Protein AF-0000000084889107 (afdb_homodimer)

Solvent-accessible surface area (backbone atoms only — not comparable to full-atom values): 25155 Å² total; per-residue (Å²): 116,66,63,61,5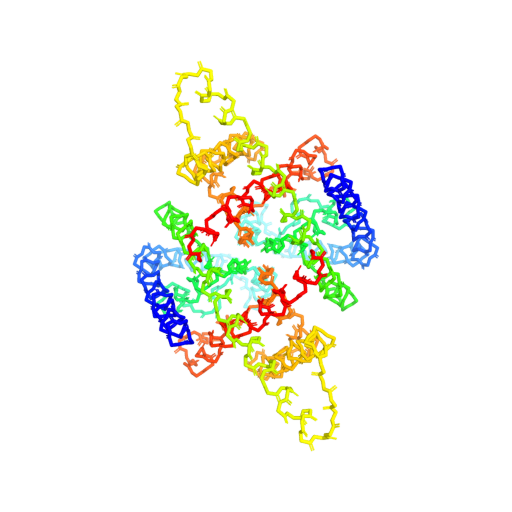2,52,52,51,41,52,50,37,50,53,53,50,51,52,50,35,53,52,40,7,53,51,46,19,68,62,43,30,62,55,50,55,53,50,49,52,50,50,53,48,50,50,52,50,48,41,63,69,61,65,53,51,71,66,56,42,45,50,46,34,50,69,27,46,72,44,67,52,63,56,17,41,71,58,40,37,59,64,35,15,31,52,48,31,51,27,50,36,59,16,31,4,35,42,64,76,68,69,83,45,69,67,38,43,54,48,49,51,56,49,36,68,56,35,29,61,52,43,50,51,36,31,46,46,50,11,50,52,51,50,51,50,49,51,51,52,49,50,51,52,31,51,73,70,64,49,84,64,86,74,49,65,66,74,54,46,50,58,50,37,52,50,52,48,50,50,52,38,50,56,49,10,55,51,43,17,68,77,70,68,44,52,60,67,58,20,40,50,39,40,51,34,46,51,62,17,18,17,40,38,88,66,61,86,57,40,54,83,26,24,60,77,73,33,62,68,59,47,52,49,52,55,50,48,51,56,51,43,35,28,52,45,44,27,36,49,52,54,51,49,61,67,73,98,117,68,62,59,50,52,52,50,42,51,50,39,49,53,52,50,52,51,50,36,52,52,39,7,53,52,46,19,66,61,41,30,62,55,48,55,54,50,50,52,51,50,51,47,50,50,52,50,49,42,62,70,62,64,53,49,70,66,57,44,45,50,48,34,50,70,26,48,74,45,68,52,63,55,17,41,72,58,39,36,59,65,37,15,31,54,48,32,51,27,50,36,58,16,31,4,36,42,65,74,67,69,85,45,71,66,38,42,52,49,47,51,55,48,36,69,55,36,28,61,52,42,52,51,37,32,47,46,50,11,50,52,50,52,52,48,48,52,50,51,50,50,52,51,31,52,70,72,64,48,83,66,85,72,49,63,66,74,54,44,52,60,49,36,52,49,52,48,51,49,52,39,51,55,49,12,56,51,44,17,67,77,71,68,44,54,58,68,57,20,39,50,39,39,53,34,47,52,63,17,18,17,40,36,88,67,62,86,57,40,56,83,26,23,60,78,73,34,62,66,60,47,52,49,53,55,49,48,50,57,52,43,36,27,51,44,43,26,36,50,52,54,52,49,60,68,74,97

Foldseek 3Di:
DVVVLVVVLVVLVVVLVVLLLVQLVVQLVPCQVVLVVVVVVVVVVVVVCCVPVVPPPVVVVVVCVVVVLDALCQLPRCSDSLNSSVVSLLLLLLQPLVNDDRPDPVSVVVSVVSNVPRNVSLLVSLLSLLVVVLVVVQVVVVVVCVVVVNPPPPVRLVVSLVVLVVLLVVLLQVQLVVCCVVVVDDSVVSSVQSVCLLVSNNNNSDDPSSHNNSSPPPVPSSVCVSVSSSVSNSSVSSNVVSVVVVVD/DVVVLVVVLVVLVVVLVVLLLVQLVVQLVPCQVVQVVVVVVVVVVVVVCCVPVVQPPVVVVVVCVVVVLDALCQLPRCSDSLNSSVVSLLLLLLQPLVNDDGPDPVSVVVSVVSNVPRNVSLLVSLLSLLVVVLVVVQVVVVVVCVVVVNPPPPVRLVVSLVVLVVLLVVLLQVQLVVCCVVVVDDSVVSSVQSVCLLVSNNNNSDDPSSHNNSSPPPVPSSVCVSVSSSVSNSSVSSSVVSVVVVVD

Secondary structure (DSSP, 8-state):
-HHHHHHHHHHHHHHHHHHHHHHHHHHHHHHHHHHHHHHHHHHHHHHHHHHHTT--HHHHHHHHHHHHTS-GGGGS-TTSHHHHHHHHHHHHTT----SS---SHHHHHHHHHHHHHHHHHHHHHHHHHHHHHHHHHHHHHHHHHHHHT---SSHHHHHHHHHHHHHHHHHHHHHHHHHHHHH---HHHHHHHHHHHHTT---SSS-TT-STTHHHH-HHHHHHHHHHHHHHHHHHHHHHHHHHHHH-/-HHHHHHHHHHHHHHHHHHHHHHHHHHHHHHHHHHHHHHHHHHHHHHHHHHHTT--HHHHHHHHHHHHTS-GGGGS-TTSHHHHHHHHHHHHTT----SS---SHHHHHHHHHHHHHHHHHHHHHHHHHHHHHHHHHHHHHHHHHHHHT---SSHHHHHHHHHHHHHHHHHHHHHHHHHHHHH---HHHHHHHHHHHHTT---SSS-TT-STTHHHH-HHHHHHHHHHHHHHHHHHHHHHHHHHHHH-

Nearest PDB structures (foldseek):
  6rv3-assembly2_C  TM=7.295E-01  e=8.434E-17  Homo sapiens
  6rv2-assembly1_B  TM=7.240E-01  e=1.009E-16  Homo sapiens
  9g9v-assembly1_B  TM=7.279E-01  e=1.509E-16  Homo sapiens
  9g9w-assembly1_B  TM=7.284E-01  e=1.973E-16  Homo sapiens
  6v36-assembly1_B  TM=6.199E-01  e=1.817E-08  Mus musculus

Radius of gyration: 24.14 Å; Cα contacts (8 Å, |Δi|>4): 580; chains: 2; bounding box: 54×75×58 Å

Structure (mmCIF, N/CA/C/O backbone):
data_AF-0000000084889107-model_v1
#
loop_
_entity.id
_entity.type
_entity.pdbx_description
1 polymer 'Potassium channel domain-containing protein'
#
loop_
_atom_site.group_PDB
_atom_site.id
_atom_site.type_symbol
_atom_site.label_atom_id
_atom_site.label_alt_id
_atom_site.label_comp_id
_atom_site.label_asym_id
_atom_site.label_entity_id
_atom_site.label_seq_id
_atom_site.pdbx_PDB_ins_code
_atom_site.Cartn_x
_atom_site.Cartn_y
_atom_site.Cartn_z
_atom_site.occupancy
_atom_site.B_iso_or_equiv
_atom_site.auth_seq_id
_atom_site.auth_comp_id
_atom_site.auth_asym_id
_atom_site.auth_atom_id
_atom_site.pdbx_PDB_model_num
ATOM 1 N N . MET A 1 1 ? 1.365 36.469 -4.133 1 46.19 1 MET A N 1
ATOM 2 C CA . MET A 1 1 ? 1.432 35.219 -3.354 1 46.19 1 MET A CA 1
ATOM 3 C C . MET A 1 1 ? 0.911 34.031 -4.16 1 46.19 1 MET A C 1
ATOM 5 O O . MET A 1 1 ? 1.515 32.969 -4.156 1 46.19 1 MET A O 1
ATOM 9 N N . ARG A 1 2 ? -0.122 34.375 -4.996 1 57.16 2 ARG A N 1
ATOM 10 C CA . ARG A 1 2 ? -0.732 33.344 -5.848 1 57.16 2 ARG A CA 1
ATOM 11 C C . ARG A 1 2 ? 0.189 32.969 -7.004 1 57.16 2 ARG A C 1
ATOM 13 O O . ARG A 1 2 ? 0.335 31.797 -7.336 1 57.16 2 ARG A O 1
ATOM 20 N N . HIS A 1 3 ? 0.799 33.781 -7.504 1 57.81 3 HIS A N 1
ATOM 21 C CA . HIS A 1 3 ? 1.661 33.562 -8.664 1 57.81 3 HIS A CA 1
ATOM 22 C C . HIS A 1 3 ? 2.85 32.688 -8.305 1 57.81 3 HIS A C 1
ATOM 24 O O . HIS A 1 3 ? 3.242 31.812 -9.094 1 57.81 3 HIS A O 1
ATOM 30 N N . THR A 1 4 ? 3.234 32.938 -7.238 1 70.75 4 THR A N 1
ATOM 31 C CA . THR A 1 4 ? 4.402 32.188 -6.809 1 70.75 4 THR A CA 1
ATOM 32 C C . THR A 1 4 ? 4.035 30.719 -6.551 1 70.75 4 THR A C 1
ATOM 34 O O . THR A 1 4 ? 4.801 29.812 -6.891 1 70.75 4 THR A O 1
ATOM 37 N N . ALA A 1 5 ? 2.857 30.547 -6.211 1 77.44 5 ALA A N 1
ATOM 38 C CA . ALA A 1 5 ? 2.408 29.188 -5.945 1 77.44 5 ALA A CA 1
ATOM 39 C C . ALA A 1 5 ? 2.17 28.422 -7.246 1 77.44 5 ALA A C 1
ATOM 41 O O . ALA A 1 5 ? 2.49 27.234 -7.344 1 77.44 5 ALA A O 1
ATOM 42 N N . ASN A 1 6 ? 1.743 29.062 -8.258 1 82.81 6 ASN A N 1
ATOM 43 C CA . ASN A 1 6 ? 1.501 28.453 -9.562 1 82.81 6 ASN A CA 1
ATOM 44 C C . ASN A 1 6 ? 2.807 28.062 -10.25 1 82.81 6 ASN A C 1
ATOM 46 O O . ASN A 1 6 ? 2.895 27.016 -10.883 1 82.81 6 ASN A O 1
ATOM 50 N N . SER A 1 7 ? 3.672 28.969 -10.125 1 86.94 7 SER A N 1
ATOM 51 C CA . SER A 1 7 ? 4.965 28.688 -10.742 1 86.94 7 SER A CA 1
ATOM 52 C C . SER A 1 7 ? 5.648 27.484 -10.094 1 86.94 7 SER A C 1
ATOM 54 O O . SER A 1 7 ? 6.285 26.688 -10.773 1 86.94 7 SER A O 1
ATOM 56 N N . ARG A 1 8 ? 5.469 27.391 -8.875 1 86.69 8 ARG A N 1
ATOM 57 C CA . ARG A 1 8 ? 6.047 26.266 -8.148 1 86.69 8 ARG A CA 1
ATOM 58 C C . ARG A 1 8 ? 5.395 24.953 -8.57 1 86.69 8 ARG A C 1
ATOM 60 O O . ARG A 1 8 ? 6.086 23.953 -8.773 1 86.69 8 ARG A O 1
ATOM 67 N N . THR A 1 9 ? 4.113 24.969 -8.727 1 89.31 9 THR A N 1
ATOM 68 C CA . THR A 1 9 ? 3.383 23.781 -9.125 1 89.31 9 THR A CA 1
ATOM 69 C C . THR A 1 9 ? 3.766 23.359 -10.539 1 89.31 9 THR A C 1
ATOM 71 O O . THR A 1 9 ? 3.953 22.172 -10.82 1 89.31 9 THR A O 1
ATOM 74 N N . ILE A 1 10 ? 3.947 24.312 -11.391 1 91.81 10 ILE A N 1
ATOM 75 C CA . ILE A 1 10 ? 4.32 24.047 -12.773 1 91.81 10 ILE A CA 1
ATOM 76 C C . ILE A 1 10 ? 5.73 23.453 -12.82 1 91.81 10 ILE A C 1
ATOM 78 O O . ILE A 1 10 ? 5.996 22.516 -13.57 1 91.81 10 ILE A O 1
ATOM 82 N N . THR A 1 11 ? 6.586 24 -12.039 1 93.44 11 THR A N 1
ATOM 83 C CA . THR A 1 11 ? 7.953 23.5 -11.977 1 93.44 11 THR A CA 1
ATOM 84 C C . THR A 1 11 ? 7.977 22.062 -11.461 1 93.44 11 THR A C 1
ATOM 86 O O . THR A 1 11 ? 8.695 21.219 -12 1 93.44 11 THR A O 1
ATOM 89 N N . LEU A 1 12 ? 7.164 21.781 -10.516 1 91.94 12 LEU A N 1
ATOM 90 C CA . LEU A 1 12 ? 7.102 20.438 -9.953 1 91.94 12 LEU A CA 1
ATOM 91 C C . LEU A 1 12 ? 6.559 19.453 -10.977 1 91.94 12 LEU A C 1
ATOM 93 O O . LEU A 1 12 ? 7.027 18.312 -11.047 1 91.94 12 LEU A O 1
ATOM 97 N N . ILE A 1 13 ? 5.613 19.906 -11.742 1 92.94 13 ILE A N 1
ATOM 98 C CA . ILE A 1 13 ? 5.023 19.047 -12.766 1 92.94 13 ILE A CA 1
ATOM 99 C C . ILE A 1 13 ? 6.066 18.734 -13.836 1 92.94 13 ILE A C 1
ATOM 101 O O . ILE A 1 13 ? 6.207 17.594 -14.258 1 92.94 13 ILE A O 1
ATOM 105 N N . VAL A 1 14 ? 6.828 19.75 -14.234 1 94.44 14 VAL A N 1
ATOM 106 C CA . VAL A 1 14 ? 7.852 19.594 -15.266 1 94.44 14 VAL A CA 1
ATOM 107 C C . VAL A 1 14 ? 8.953 18.672 -14.75 1 94.44 14 VAL A C 1
ATOM 109 O O . VAL A 1 14 ? 9.414 17.781 -15.469 1 94.44 14 VAL A O 1
ATOM 112 N N . VAL A 1 15 ? 9.375 18.875 -13.547 1 95 15 VAL A N 1
ATOM 113 C CA . VAL A 1 15 ? 10.406 18.031 -12.945 1 95 15 VAL A CA 1
ATOM 114 C C . VAL A 1 15 ? 9.898 16.609 -12.812 1 95 15 VAL A C 1
ATOM 116 O O . VAL A 1 15 ? 10.641 15.648 -13.062 1 95 15 VAL A O 1
ATOM 119 N N . GLY A 1 16 ? 8.648 16.453 -12.406 1 94.81 16 GLY A N 1
ATOM 120 C CA . GLY A 1 16 ? 8.062 15.125 -12.281 1 94.81 16 GLY A CA 1
ATOM 121 C C . GLY A 1 16 ? 7.984 14.383 -13.602 1 94.81 16 GLY A C 1
ATOM 122 O O . GLY A 1 16 ? 8.32 13.203 -13.672 1 94.81 16 GLY A O 1
ATOM 123 N N . LEU A 1 17 ? 7.582 15.07 -14.641 1 94.44 17 LEU A N 1
ATOM 124 C CA . LEU A 1 17 ? 7.465 14.461 -15.961 1 94.44 17 LEU A CA 1
ATOM 125 C C . LEU A 1 17 ? 8.844 14.094 -16.516 1 94.44 17 LEU A C 1
ATOM 127 O O . LEU A 1 17 ? 9.008 13.031 -17.109 1 94.44 17 LEU A O 1
ATOM 131 N N . THR A 1 18 ? 9.82 14.977 -16.328 1 96.31 18 THR A N 1
ATOM 132 C CA . THR A 1 18 ? 11.188 14.695 -16.766 1 96.31 18 THR A CA 1
ATOM 133 C C . THR A 1 18 ? 11.742 13.477 -16.016 1 96.31 18 THR A C 1
ATOM 135 O O . THR A 1 18 ? 12.422 12.641 -16.625 1 96.31 18 THR A O 1
ATOM 138 N N . TYR A 1 19 ? 11.43 13.445 -14.758 1 97.44 19 TYR A N 1
ATOM 139 C CA . TYR A 1 19 ? 11.875 12.32 -13.945 1 97.44 19 TYR A CA 1
ATOM 140 C C . TYR A 1 19 ? 11.289 11.008 -14.461 1 97.44 19 TYR A C 1
ATOM 142 O O . TYR A 1 19 ? 11.961 9.977 -14.453 1 97.44 19 TYR A O 1
ATOM 150 N N . LEU A 1 20 ? 10.062 11.023 -14.898 1 96.94 20 LEU A N 1
ATOM 151 C CA . LEU A 1 20 ? 9.406 9.836 -15.445 1 96.94 20 LEU A CA 1
ATOM 152 C C . LEU A 1 20 ? 10.094 9.375 -16.719 1 96.94 20 LEU A C 1
ATOM 154 O O . LEU A 1 20 ? 10.312 8.18 -16.922 1 96.94 20 LEU A O 1
ATOM 158 N N . PHE A 1 21 ? 10.453 10.328 -17.562 1 96.69 21 PHE A N 1
ATOM 159 C CA . PHE A 1 21 ? 11.086 9.977 -18.828 1 96.69 21 PHE A CA 1
ATOM 160 C C . PHE A 1 21 ? 12.5 9.469 -18.594 1 96.69 21 PHE A C 1
ATOM 162 O O . PHE A 1 21 ? 12.969 8.57 -19.297 1 96.69 21 PHE A O 1
ATOM 169 N N . ILE A 1 22 ? 13.18 10.023 -17.625 1 97.19 22 ILE A N 1
ATOM 170 C CA . ILE A 1 22 ? 14.508 9.531 -17.266 1 97.19 22 ILE A CA 1
ATOM 171 C C . ILE A 1 22 ? 14.406 8.086 -16.781 1 97.19 22 ILE A C 1
ATOM 173 O O . ILE A 1 22 ? 15.227 7.238 -17.156 1 97.19 22 ILE A O 1
ATOM 177 N N . GLY A 1 23 ? 13.398 7.816 -15.992 1 97.19 23 GLY A N 1
ATOM 178 C CA . GLY A 1 23 ? 13.188 6.453 -15.531 1 97.19 23 GLY A CA 1
ATOM 179 C C . GLY A 1 23 ? 12.906 5.477 -16.656 1 97.19 23 GLY A C 1
ATOM 180 O O . GLY A 1 23 ? 13.422 4.355 -16.656 1 97.19 23 GLY A O 1
ATOM 181 N N . ALA A 1 24 ? 12.102 5.898 -17.594 1 96.25 24 ALA A N 1
ATOM 182 C CA . ALA A 1 24 ? 11.781 5.059 -18.734 1 96.25 24 ALA A CA 1
ATOM 183 C C . ALA A 1 24 ? 13.047 4.68 -19.516 1 96.25 24 ALA A C 1
ATOM 185 O O . ALA A 1 24 ? 13.211 3.529 -19.922 1 96.25 24 ALA A O 1
ATOM 186 N N . GLY A 1 25 ? 13.898 5.668 -19.719 1 95.69 25 GLY A N 1
ATOM 187 C CA . GLY A 1 25 ? 15.148 5.418 -20.406 1 95.69 25 GLY A CA 1
ATOM 188 C C . GLY A 1 25 ? 16.078 4.484 -19.656 1 95.69 25 GLY A C 1
ATOM 189 O O . GLY A 1 25 ? 16.672 3.584 -20.25 1 95.69 25 GLY A O 1
ATOM 190 N N . ILE A 1 26 ? 16.172 4.648 -18.406 1 95.94 26 ILE A N 1
ATOM 191 C CA . ILE A 1 26 ? 17.047 3.855 -17.562 1 95.94 26 ILE A CA 1
ATOM 192 C C . ILE A 1 26 ? 16.594 2.4 -17.547 1 95.94 26 ILE A C 1
ATOM 194 O O . ILE A 1 26 ? 17.375 1.488 -17.781 1 95.94 26 ILE A O 1
ATOM 198 N N . PHE A 1 27 ? 15.336 2.154 -17.312 1 96.12 27 PHE A N 1
ATOM 199 C CA . PHE A 1 27 ? 14.836 0.793 -17.156 1 96.12 27 PHE A CA 1
ATOM 200 C C . PHE A 1 27 ? 14.789 0.08 -18.5 1 96.12 27 PHE A C 1
ATOM 202 O O . PHE A 1 27 ? 15.008 -1.132 -18.578 1 96.12 27 PHE A O 1
ATOM 209 N N . SER A 1 28 ? 14.453 0.86 -19.531 1 94.38 28 SER A N 1
ATOM 210 C CA . SER A 1 28 ? 14.492 0.262 -20.859 1 94.38 28 SER A CA 1
ATOM 211 C C . SER A 1 28 ? 15.906 -0.198 -21.219 1 94.38 28 SER A C 1
ATOM 213 O O . SER A 1 28 ? 16.094 -1.284 -21.766 1 94.38 28 SER A O 1
ATOM 215 N N . ALA A 1 29 ? 16.922 0.558 -20.875 1 93.75 29 ALA A N 1
ATOM 216 C CA . ALA A 1 29 ? 18.312 0.256 -21.203 1 93.75 29 ALA A CA 1
ATOM 217 C C . ALA A 1 29 ? 18.828 -0.922 -20.375 1 93.75 29 ALA A C 1
ATOM 219 O O . ALA A 1 29 ? 19.562 -1.765 -20.891 1 93.75 29 ALA A O 1
ATOM 220 N N . ILE A 1 30 ? 18.406 -1.064 -19.188 1 94.12 30 ILE A N 1
ATOM 221 C CA . ILE A 1 30 ? 18.953 -2.053 -18.266 1 94.12 30 ILE A CA 1
ATOM 222 C C . ILE A 1 30 ? 18.25 -3.395 -18.469 1 94.12 30 ILE A C 1
ATOM 224 O O . ILE A 1 30 ? 18.891 -4.449 -18.422 1 94.12 30 ILE A O 1
ATOM 228 N N . GLU A 1 31 ? 16.969 -3.346 -18.688 1 93.06 31 GLU A N 1
ATOM 229 C CA . GLU A 1 31 ? 16.203 -4.582 -18.594 1 93.06 31 GLU A CA 1
ATOM 230 C C . GLU A 1 31 ? 15.859 -5.121 -19.984 1 93.06 31 GLU A C 1
ATOM 232 O O . GLU A 1 31 ? 15.508 -6.293 -20.125 1 93.06 31 GLU A O 1
ATOM 237 N N . ARG A 1 32 ? 15.938 -4.379 -21.031 1 88.12 32 ARG A N 1
ATOM 238 C CA . ARG A 1 32 ? 15.477 -4.773 -22.359 1 88.12 32 ARG A CA 1
ATOM 239 C C . ARG A 1 32 ? 16.234 -6 -22.844 1 88.12 32 ARG A C 1
ATOM 241 O O . ARG A 1 32 ? 15.633 -6.949 -23.344 1 88.12 32 ARG A O 1
ATOM 248 N N . GLN A 1 33 ? 17.531 -5.969 -22.719 1 85.88 33 GLN A N 1
ATOM 249 C CA . GLN A 1 33 ? 18.344 -7.078 -23.203 1 85.88 33 GLN A CA 1
ATOM 250 C C . GLN A 1 33 ? 18.031 -8.367 -22.453 1 85.88 33 GLN A C 1
ATOM 252 O O . GLN A 1 33 ? 17.938 -9.438 -23.062 1 85.88 33 GLN A O 1
ATOM 257 N N . ASN A 1 34 ? 17.875 -8.219 -21.203 1 84.25 34 ASN A N 1
ATOM 258 C CA . ASN A 1 34 ? 17.531 -9.383 -20.406 1 84.25 34 ASN A CA 1
ATOM 259 C C . ASN A 1 34 ? 16.172 -9.961 -20.797 1 84.25 34 ASN A C 1
ATOM 261 O O . ASN A 1 34 ? 15.977 -11.18 -20.781 1 84.25 34 ASN A O 1
ATOM 265 N N . GLU A 1 35 ? 15.234 -9.125 -21.047 1 83.12 35 GLU A N 1
ATOM 266 C CA . GLU A 1 35 ? 13.914 -9.57 -21.469 1 83.12 35 GLU A CA 1
ATOM 267 C C . GLU A 1 35 ? 13.992 -10.352 -22.766 1 83.12 35 GLU A C 1
ATOM 269 O O . GLU A 1 35 ? 13.336 -11.391 -22.922 1 83.12 35 GLU A O 1
ATOM 274 N N . ILE A 1 36 ? 14.719 -9.844 -23.719 1 77.88 36 ILE A N 1
ATOM 275 C CA . ILE A 1 36 ? 14.867 -10.484 -25.016 1 77.88 36 ILE A CA 1
ATOM 276 C C . ILE A 1 36 ? 15.508 -11.859 -24.844 1 77.88 36 ILE A C 1
ATOM 278 O O . ILE A 1 36 ? 15.039 -12.844 -25.422 1 77.88 36 ILE A O 1
ATOM 282 N N . GLU A 1 37 ? 16.5 -11.914 -24.047 1 77.62 37 GLU A N 1
ATOM 283 C CA . GLU A 1 37 ? 17.234 -13.172 -23.844 1 77.62 37 GLU A CA 1
ATOM 284 C C . GLU A 1 37 ? 16.359 -14.195 -23.109 1 77.62 37 GLU A C 1
ATOM 286 O O . GLU A 1 37 ? 16.344 -15.375 -23.469 1 77.62 37 GLU A O 1
ATOM 291 N N . SER A 1 38 ? 15.688 -13.703 -22.062 1 75.25 38 SER A N 1
ATOM 292 C CA . SER A 1 38 ? 14.812 -14.594 -21.312 1 75.25 38 SER A CA 1
ATOM 293 C C . SER A 1 38 ? 13.664 -15.109 -22.172 1 75.25 38 SER A C 1
ATOM 295 O O . SER A 1 38 ? 13.227 -16.25 -22 1 75.25 38 SER A O 1
ATOM 297 N N . SER A 1 39 ? 13.109 -14.25 -22.938 1 72.44 39 SER A N 1
ATOM 298 C CA . SER A 1 39 ? 12.016 -14.648 -23.828 1 72.44 39 SER A CA 1
ATOM 299 C C . SER A 1 39 ? 12.453 -15.727 -24.812 1 72.44 39 SER A C 1
ATOM 301 O O . SER A 1 39 ? 11.703 -16.672 -25.078 1 72.44 39 SER A O 1
ATOM 303 N N . LYS A 1 40 ? 13.609 -15.609 -25.328 1 69.75 40 LYS A N 1
ATOM 304 C CA . LYS A 1 40 ? 14.156 -16.594 -26.25 1 69.75 40 LYS A CA 1
ATOM 305 C C . LYS A 1 40 ? 14.32 -17.953 -25.578 1 69.75 40 LYS A C 1
ATOM 307 O O . LYS A 1 40 ? 14.039 -19 -26.172 1 69.75 40 LYS A O 1
ATOM 312 N N . GLU A 1 41 ? 14.758 -17.875 -24.375 1 69.44 41 GLU A N 1
ATOM 313 C CA . GLU A 1 41 ? 14.93 -19.109 -23.609 1 69.44 41 GLU A CA 1
ATOM 314 C C . GLU A 1 41 ? 13.594 -19.797 -23.344 1 69.44 41 GLU A C 1
ATOM 316 O O . GLU A 1 41 ? 13.484 -21.016 -23.438 1 69.44 41 GLU A O 1
ATOM 321 N N . LEU A 1 42 ? 12.672 -18.969 -22.922 1 65.12 42 LEU A N 1
ATOM 322 C CA . LEU A 1 42 ? 11.352 -19.516 -22.625 1 65.12 42 LEU A CA 1
ATOM 323 C C . LEU A 1 42 ? 10.711 -20.109 -23.875 1 65.12 42 LEU A C 1
ATOM 325 O O . LEU A 1 42 ? 10.07 -21.172 -23.797 1 65.12 42 LEU A O 1
ATOM 329 N N . PHE A 1 43 ? 10.828 -19.406 -24.969 1 64.19 43 PHE A N 1
ATOM 330 C CA . PHE A 1 43 ? 10.305 -19.906 -26.234 1 64.19 43 PHE A CA 1
ATOM 331 C C . PHE A 1 43 ? 11.008 -21.203 -26.641 1 64.19 43 PHE A C 1
ATOM 333 O O . PHE A 1 43 ? 10.383 -22.094 -27.219 1 64.19 43 PHE A O 1
ATOM 340 N N . GLY A 1 44 ? 12.211 -21.219 -26.312 1 61.66 44 GLY A N 1
ATOM 341 C CA . GLY A 1 44 ? 12.953 -22.453 -26.562 1 61.66 44 GLY A CA 1
ATOM 342 C C . GLY A 1 44 ? 12.43 -23.641 -25.766 1 61.66 44 GLY A C 1
ATOM 343 O O . GLY A 1 44 ? 12.281 -24.734 -26.312 1 61.66 44 GLY A O 1
ATOM 344 N N . TYR A 1 45 ? 12.148 -23.359 -24.5 1 63.31 45 TYR A N 1
ATOM 345 C CA . TYR A 1 45 ? 11.609 -24.406 -23.641 1 63.31 45 TYR A CA 1
ATOM 346 C C . TYR A 1 45 ? 10.234 -24.844 -24.125 1 63.31 45 TYR A C 1
ATOM 348 O O . TYR A 1 45 ? 9.914 -26.031 -24.094 1 63.31 45 TYR A O 1
ATOM 356 N N . GLU A 1 46 ? 9.445 -23.891 -24.453 1 63.34 46 GLU A N 1
ATOM 357 C CA . GLU A 1 46 ? 8.102 -24.172 -24.938 1 63.34 46 GLU A CA 1
ATOM 358 C C . GLU A 1 46 ? 8.148 -25.062 -26.172 1 63.34 46 GLU A C 1
ATOM 360 O O . GLU A 1 46 ? 7.387 -26.031 -26.281 1 63.34 46 GLU A O 1
ATOM 365 N N . ASN A 1 47 ? 8.977 -24.703 -27.078 1 62.66 47 ASN A N 1
ATOM 366 C CA . ASN A 1 47 ? 9.117 -25.469 -28.312 1 62.66 47 ASN A CA 1
ATOM 367 C C . ASN A 1 47 ? 9.609 -26.891 -28.031 1 62.66 47 ASN A C 1
ATOM 369 O O . ASN A 1 47 ? 9.172 -27.844 -28.672 1 62.66 47 ASN A O 1
ATOM 373 N N . HIS A 1 48 ? 10.508 -26.984 -27.078 1 64.19 48 HIS A N 1
ATOM 374 C CA . HIS A 1 48 ? 11.031 -28.281 -26.688 1 64.19 48 HIS A CA 1
ATOM 375 C C . HIS A 1 48 ? 9.938 -29.156 -26.078 1 64.19 48 HIS A C 1
ATOM 377 O O . HIS A 1 48 ? 9.828 -30.344 -26.422 1 64.19 48 HIS A O 1
ATOM 383 N N . PHE A 1 49 ? 9.125 -28.578 -25.203 1 62.47 49 PHE A N 1
ATOM 384 C CA . PHE A 1 49 ? 8.055 -29.312 -24.547 1 62.47 49 PHE A CA 1
ATOM 385 C C . PHE A 1 49 ? 6.969 -29.688 -25.547 1 62.47 49 PHE A C 1
ATOM 387 O O . PHE A 1 49 ? 6.387 -30.781 -25.469 1 62.47 49 PHE A O 1
ATOM 394 N N . ARG A 1 50 ? 6.625 -28.75 -26.391 1 61.12 50 ARG A N 1
ATOM 395 C CA . ARG A 1 50 ? 5.621 -29 -27.422 1 61.12 50 ARG A CA 1
ATOM 396 C C . ARG A 1 50 ? 6.031 -30.156 -28.312 1 61.12 50 ARG A C 1
ATOM 398 O O . ARG A 1 50 ? 5.195 -30.984 -28.688 1 61.12 50 ARG A O 1
ATOM 405 N N . THR A 1 51 ? 7.219 -30.188 -28.609 1 62.09 51 THR A N 1
ATOM 406 C CA . THR A 1 51 ? 7.727 -31.219 -29.5 1 62.09 51 THR A CA 1
ATOM 407 C C . THR A 1 51 ? 7.824 -32.562 -28.781 1 62.09 51 THR A C 1
ATOM 409 O O . THR A 1 51 ? 7.512 -33.594 -29.359 1 62.09 51 THR A O 1
ATOM 412 N N . LEU A 1 52 ? 8.203 -32.438 -27.516 1 61.81 52 LEU A N 1
ATOM 413 C CA . LEU A 1 52 ? 8.453 -33.656 -26.781 1 61.81 52 LEU A CA 1
ATOM 414 C C . LEU A 1 52 ? 7.137 -34.344 -26.406 1 61.81 52 LEU A C 1
ATOM 416 O O . LEU A 1 52 ? 7.035 -35.594 -26.469 1 61.81 52 LEU A O 1
ATOM 420 N N . TYR A 1 53 ? 6.211 -33.594 -25.906 1 59.31 53 TYR A N 1
ATOM 421 C CA . TYR A 1 53 ? 5.008 -34.25 -25.406 1 59.31 53 TYR A CA 1
ATOM 422 C C . TYR A 1 53 ? 3.875 -34.156 -26.422 1 59.31 53 TYR A C 1
ATOM 424 O O . TYR A 1 53 ? 2.732 -34.5 -26.125 1 59.31 53 TYR A O 1
ATOM 432 N N . ASN A 1 54 ? 4.195 -33.906 -27.703 1 57.81 54 ASN A N 1
ATOM 433 C CA . ASN A 1 54 ? 3.209 -33.844 -28.781 1 57.81 54 ASN A CA 1
ATOM 434 C C . ASN A 1 54 ? 1.886 -33.25 -28.281 1 57.81 54 ASN A C 1
ATOM 436 O O . ASN A 1 54 ? 0.824 -33.844 -28.516 1 57.81 54 ASN A O 1
ATOM 440 N N . ILE A 1 55 ? 1.964 -32.469 -27.219 1 55.38 55 ILE A N 1
ATOM 441 C CA . ILE A 1 55 ? 0.764 -31.891 -26.625 1 55.38 55 ILE A CA 1
ATOM 442 C C . ILE A 1 55 ? 0.01 -31.078 -27.688 1 55.38 55 ILE A C 1
ATOM 444 O O . ILE A 1 55 ? 0.606 -30.266 -28.391 1 55.38 55 ILE A O 1
ATOM 448 N N . SER A 1 56 ? -1.246 -31.547 -27.969 1 54.72 56 SER A N 1
ATOM 449 C CA . SER A 1 56 ? -2.088 -30.844 -28.938 1 54.72 56 SER A CA 1
ATOM 450 C C . SER A 1 56 ? -2.229 -29.375 -28.578 1 54.72 56 SER A C 1
ATOM 452 O O . SER A 1 56 ? -2.066 -28.984 -27.406 1 54.72 56 SER A O 1
ATOM 454 N N . ASP A 1 57 ? -2.295 -28.531 -29.484 1 52.59 57 ASP A N 1
ATOM 455 C CA . ASP A 1 57 ? -2.438 -27.078 -29.359 1 52.59 57 ASP A CA 1
ATOM 456 C C . ASP A 1 57 ? -3.484 -26.719 -28.312 1 52.59 57 ASP A C 1
ATOM 458 O O . ASP A 1 57 ? -3.309 -25.766 -27.562 1 52.59 57 ASP A O 1
ATOM 462 N N . ALA A 1 58 ? -4.535 -27.484 -28.344 1 52.22 58 ALA A N 1
ATOM 463 C CA . ALA A 1 58 ? -5.633 -27.188 -27.422 1 52.22 58 ALA A CA 1
ATOM 464 C C . ALA A 1 58 ? -5.227 -27.453 -25.984 1 52.22 58 ALA A C 1
ATOM 466 O O . ALA A 1 58 ? -5.523 -26.656 -25.094 1 52.22 58 ALA A O 1
ATOM 467 N N . ASP A 1 59 ? -4.602 -28.516 -25.797 1 54.16 59 ASP A N 1
ATOM 468 C CA . ASP A 1 59 ? -4.223 -28.875 -24.438 1 54.16 59 ASP A CA 1
ATOM 469 C C . ASP A 1 59 ? -3.105 -27.969 -23.922 1 54.16 59 ASP A C 1
ATOM 471 O O . ASP A 1 59 ? -3.053 -27.672 -22.734 1 54.16 59 ASP A O 1
ATOM 475 N N . PHE A 1 60 ? -2.309 -27.562 -24.828 1 53.94 60 PHE A N 1
ATOM 476 C CA . PHE A 1 60 ? -1.269 -26.594 -24.484 1 53.94 60 PHE A CA 1
ATOM 477 C C . PHE A 1 60 ? -1.88 -25.266 -24.047 1 53.94 60 PHE A C 1
ATOM 479 O O . PHE A 1 60 ? -1.396 -24.641 -23.109 1 53.94 60 PHE A O 1
ATOM 486 N N . GLU A 1 61 ? -2.826 -24.906 -24.828 1 51.09 61 GLU A N 1
ATOM 487 C CA . GLU A 1 61 ? -3.541 -23.688 -24.438 1 51.09 61 GLU A CA 1
ATOM 488 C C . GLU A 1 61 ? -4.148 -23.828 -23.047 1 51.09 61 GLU A C 1
ATOM 490 O O . GLU A 1 61 ? -4.129 -22.875 -22.266 1 51.09 61 GLU A O 1
ATOM 495 N N . ASN A 1 62 ? -4.723 -24.938 -22.875 1 52.12 62 ASN A N 1
ATOM 496 C CA . ASN A 1 62 ? -5.301 -25.156 -21.547 1 52.12 62 ASN A CA 1
ATOM 497 C C . ASN A 1 62 ? -4.223 -25.203 -20.469 1 52.12 62 ASN A C 1
ATOM 499 O O . ASN A 1 62 ? -4.434 -24.719 -19.359 1 52.12 62 ASN A O 1
ATOM 503 N N . LEU A 1 63 ? -3.219 -25.828 -20.938 1 50.97 63 LEU A N 1
ATOM 504 C CA . LEU A 1 63 ? -2.098 -25.844 -20 1 50.97 63 LEU A CA 1
ATOM 505 C C . LEU A 1 63 ? -1.552 -24.438 -19.781 1 50.97 63 LEU A C 1
ATOM 507 O O . LEU A 1 63 ? -1.234 -24.062 -18.641 1 50.97 63 LEU A O 1
ATOM 511 N N . THR A 1 64 ? -1.456 -23.781 -20.984 1 49 64 THR A N 1
ATOM 512 C CA . THR A 1 64 ? -1.017 -22.391 -20.922 1 49 64 THR A CA 1
ATOM 513 C C . THR A 1 64 ? -2.006 -21.547 -20.109 1 49 64 THR A C 1
ATOM 515 O O . THR A 1 64 ? -1.607 -20.656 -19.375 1 49 64 THR A O 1
ATOM 518 N N . TYR A 1 65 ? -3.24 -21.812 -20.453 1 46.09 65 TYR A N 1
ATOM 519 C CA . TYR A 1 65 ? -4.25 -21.109 -19.672 1 46.09 65 TYR A CA 1
ATOM 520 C C . TY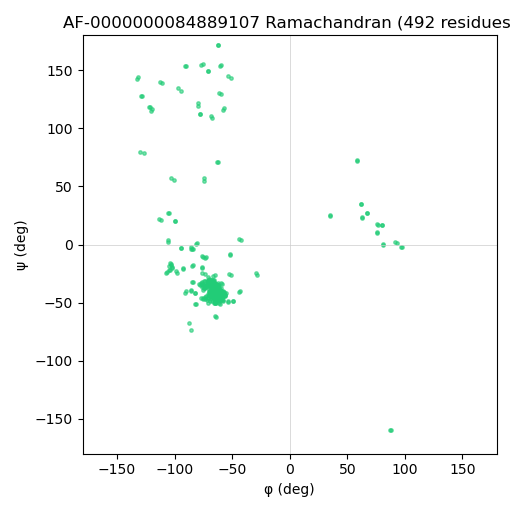R A 1 65 ? -4.039 -21.344 -18.172 1 46.09 65 TYR A C 1
ATOM 522 O O . TYR A 1 65 ? -4.133 -20.406 -17.375 1 46.09 65 TYR A O 1
ATOM 530 N N . VAL A 1 66 ? -3.896 -22.578 -17.984 1 45.41 66 VAL A N 1
ATOM 531 C CA . VAL A 1 66 ? -3.645 -22.922 -16.594 1 45.41 66 VAL A CA 1
ATOM 532 C C . VAL A 1 66 ? -2.328 -22.297 -16.125 1 45.41 66 VAL A C 1
ATOM 534 O O . VAL A 1 66 ? -2.221 -21.812 -15 1 45.41 66 VAL A O 1
ATOM 537 N N . ILE A 1 67 ? -1.41 -22.328 -17.203 1 44.31 67 ILE A N 1
ATOM 538 C CA . ILE A 1 67 ? -0.081 -21.797 -16.922 1 44.31 67 ILE A CA 1
ATOM 539 C C . ILE A 1 67 ? -0.102 -20.281 -17.031 1 44.31 67 ILE A C 1
ATOM 541 O O . ILE A 1 67 ? 0.553 -19.578 -16.25 1 44.31 67 ILE A O 1
ATOM 545 N N . MET A 1 68 ? -0.665 -19.766 -18.25 1 42.59 68 MET A N 1
ATOM 546 C CA . MET A 1 68 ? -0.649 -18.328 -18.547 1 42.59 68 MET A CA 1
ATOM 547 C C . MET A 1 68 ? -1.392 -17.547 -17.469 1 42.59 68 MET A C 1
ATOM 549 O O . MET A 1 68 ? -1.332 -16.312 -17.438 1 42.59 68 MET A O 1
ATOM 553 N N . GLY A 1 69 ? -2.389 -18.141 -16.922 1 37.5 69 GLY A N 1
ATOM 554 C CA . GLY A 1 69 ? -2.793 -17.188 -15.898 1 37.5 69 GLY A CA 1
ATOM 555 C C . GLY A 1 69 ? -1.647 -16.328 -15.391 1 37.5 69 GLY A C 1
ATOM 556 O O . GLY A 1 69 ? -1.849 -15.453 -14.555 1 37.5 69 GLY A O 1
ATOM 557 N N . LEU A 1 70 ? -0.478 -16.797 -15.469 1 38.72 70 LEU A N 1
ATOM 558 C CA . LEU A 1 70 ? 0.55 -16.125 -14.68 1 38.72 70 LEU A CA 1
ATOM 559 C C . LEU A 1 70 ? 1.158 -14.961 -15.461 1 38.72 70 LEU A C 1
ATOM 561 O O . LEU A 1 70 ? 1.51 -13.93 -14.883 1 38.72 70 LEU A O 1
ATOM 565 N N . GLN A 1 71 ? 2.078 -15.062 -16.781 1 42.91 71 GLN A N 1
ATOM 566 C CA . GLN A 1 71 ? 3.125 -14.094 -17.078 1 42.91 71 GLN A CA 1
ATOM 567 C C . GLN A 1 71 ? 2.625 -13.031 -18.047 1 42.91 71 GLN A C 1
ATOM 569 O O . GLN A 1 71 ? 1.812 -13.32 -18.938 1 42.91 71 GLN A O 1
ATOM 574 N N . PRO A 1 72 ? 2.914 -11.758 -17.766 1 43.22 72 PRO A N 1
ATOM 575 C CA . PRO A 1 72 ? 2.768 -10.5 -18.5 1 43.22 72 PRO A CA 1
ATOM 576 C C . PRO A 1 72 ? 3.211 -10.609 -19.953 1 43.22 72 PRO A C 1
ATOM 578 O O . PRO A 1 72 ? 3.26 -9.602 -20.672 1 43.22 72 PRO A O 1
ATOM 581 N N . HIS A 1 73 ? 3.607 -11.695 -20.578 1 42.38 73 HIS A N 1
ATOM 582 C CA . HIS A 1 73 ? 4.195 -11.633 -21.906 1 42.38 73 HIS A CA 1
ATOM 583 C C . HIS A 1 73 ? 3.139 -11.328 -22.969 1 42.38 73 HIS A C 1
ATOM 585 O O . HIS A 1 73 ? 3.469 -10.953 -24.094 1 42.38 73 HIS A O 1
ATOM 591 N N . LYS A 1 74 ? 1.851 -11.383 -22.625 1 49.53 74 LYS A N 1
ATOM 592 C CA . LYS A 1 74 ? 0.872 -11.102 -23.672 1 49.53 74 LYS A CA 1
ATOM 593 C C . LYS A 1 74 ? 0.798 -9.602 -23.953 1 49.53 74 LYS A C 1
ATOM 595 O O . LYS A 1 74 ? 0.173 -9.188 -24.938 1 49.53 74 LYS A O 1
ATOM 600 N N . ALA A 1 75 ? 1.433 -8.805 -23.125 1 55.97 75 ALA A N 1
ATOM 601 C CA . ALA A 1 75 ? 1.367 -7.359 -23.344 1 55.97 75 ALA A CA 1
ATOM 602 C C . ALA A 1 75 ? 2.367 -6.918 -24.406 1 55.97 75 ALA A C 1
ATOM 604 O O . ALA A 1 75 ? 2.326 -5.773 -24.859 1 55.97 75 ALA A O 1
ATOM 605 N N . GLY A 1 76 ? 3.203 -7.867 -25.047 1 61.34 76 GLY A N 1
ATOM 606 C CA . GLY A 1 76 ? 4.344 -7.473 -25.859 1 61.34 76 GLY A CA 1
ATOM 607 C C . GLY A 1 76 ? 5.621 -7.312 -25.062 1 61.34 76 GLY A C 1
ATOM 608 O O . GLY A 1 76 ? 5.785 -7.938 -24.016 1 61.34 76 GLY A O 1
ATOM 609 N N . VAL A 1 77 ? 6.516 -6.52 -25.766 1 77.06 77 VAL A N 1
ATOM 610 C CA . VAL A 1 77 ? 7.781 -6.23 -25.094 1 77.06 77 VAL A CA 1
ATOM 611 C C . VAL A 1 77 ? 7.531 -5.316 -23.891 1 77.06 77 VAL A C 1
ATOM 613 O O . VAL A 1 77 ? 7.145 -4.156 -24.062 1 77.06 77 VAL A O 1
ATOM 616 N N . GLN A 1 78 ? 7.684 -5.789 -22.797 1 79.44 78 GLN A N 1
ATOM 617 C CA . GLN A 1 78 ? 7.367 -5.07 -21.562 1 79.44 78 GLN A CA 1
ATOM 618 C C . GLN A 1 78 ? 8.383 -3.967 -21.297 1 79.44 78 GLN A C 1
ATOM 620 O O . GLN A 1 78 ? 8.047 -2.916 -20.75 1 79.44 78 GLN A O 1
ATOM 625 N N . TRP A 1 79 ? 9.586 -4.203 -21.719 1 89.56 79 TRP A N 1
ATOM 626 C CA . TRP A 1 79 ? 10.625 -3.242 -21.375 1 89.56 79 TRP A CA 1
ATOM 627 C C . TRP A 1 79 ? 11.008 -2.379 -22.578 1 89.56 79 TRP A C 1
ATOM 629 O O . TRP A 1 79 ? 12.164 -1.983 -22.719 1 89.56 79 TRP A O 1
ATOM 639 N N . SER A 1 80 ? 10.023 -2.191 -23.562 1 89.25 80 SER A N 1
ATOM 640 C CA . SER A 1 80 ? 10.148 -1.094 -24.516 1 89.25 80 SER A CA 1
ATOM 641 C C . SER A 1 80 ? 10.133 0.258 -23.812 1 89.25 80 SER A C 1
ATOM 643 O O . SER A 1 80 ? 9.922 0.327 -22.609 1 89.25 80 SER A O 1
ATOM 645 N N . PHE A 1 81 ? 10.398 1.33 -24.531 1 91.88 81 PHE A N 1
ATOM 646 C CA . PHE A 1 81 ? 10.391 2.65 -23.906 1 91.88 81 PHE A CA 1
ATOM 647 C C . PHE A 1 81 ? 9.039 2.943 -23.281 1 91.88 81 PHE A C 1
ATOM 649 O O . PHE A 1 81 ? 8.969 3.418 -22.141 1 91.88 81 PHE A O 1
ATOM 656 N N . VAL A 1 82 ? 7.953 2.611 -24.031 1 91.81 82 VAL A N 1
ATOM 657 C CA . VAL A 1 82 ? 6.602 2.875 -23.562 1 91.81 82 VAL A CA 1
ATOM 658 C C . VAL A 1 82 ? 6.285 1.978 -22.375 1 91.81 82 VAL A C 1
ATOM 660 O O . VAL A 1 82 ? 5.68 2.424 -21.391 1 91.81 82 VAL A O 1
ATOM 663 N N . GLY A 1 83 ? 6.703 0.735 -22.438 1 92.5 83 GLY A N 1
ATOM 664 C CA . GLY A 1 83 ? 6.52 -0.17 -21.312 1 92.5 83 GLY A CA 1
ATOM 665 C C . GLY A 1 83 ? 7.305 0.241 -20.078 1 92.5 83 GLY A C 1
ATOM 666 O O . GLY A 1 83 ? 6.82 0.103 -18.953 1 92.5 83 GLY A O 1
ATOM 667 N N . SER A 1 84 ? 8.484 0.75 -20.359 1 94.69 84 SER A N 1
ATOM 668 C CA . SER A 1 84 ? 9.32 1.222 -19.25 1 94.69 84 SER A CA 1
ATOM 669 C C . SER A 1 84 ? 8.75 2.49 -18.625 1 94.69 84 SER A C 1
ATOM 671 O O . SER A 1 84 ? 8.898 2.721 -17.422 1 94.69 84 SER A O 1
ATOM 673 N N . LEU A 1 85 ? 8.156 3.291 -19.453 1 95.44 85 LEU A N 1
ATOM 674 C CA . LEU A 1 85 ? 7.48 4.473 -18.938 1 95.44 85 LEU A CA 1
ATOM 675 C C . LEU A 1 85 ? 6.328 4.082 -18.016 1 95.44 85 LEU A C 1
ATOM 677 O O . LEU A 1 85 ? 6.129 4.691 -16.969 1 95.44 85 LEU A O 1
ATOM 681 N N . TYR A 1 86 ? 5.566 3.064 -18.453 1 94.44 86 TYR A N 1
ATOM 682 C CA . TYR A 1 86 ? 4.492 2.537 -17.625 1 94.44 86 TYR A CA 1
ATOM 683 C C . TYR A 1 86 ? 5.023 2.068 -16.281 1 94.44 86 TYR A C 1
ATOM 685 O O . TYR A 1 86 ? 4.449 2.381 -15.234 1 94.44 86 TYR A O 1
ATOM 693 N N . PHE A 1 87 ? 6.078 1.444 -16.312 1 95.75 87 PHE A N 1
ATOM 694 C CA . PHE A 1 87 ? 6.723 0.951 -15.109 1 95.75 87 PHE A CA 1
ATOM 695 C C . PHE A 1 87 ? 7.168 2.109 -14.219 1 95.75 87 PHE A C 1
ATOM 697 O O . PHE A 1 87 ? 6.953 2.086 -13.008 1 95.75 87 PHE A O 1
ATOM 704 N N . ALA A 1 88 ? 7.797 3.047 -14.805 1 97.12 88 ALA A N 1
ATOM 705 C CA . ALA A 1 88 ? 8.266 4.215 -14.07 1 97.12 88 ALA A CA 1
ATOM 706 C C . ALA A 1 88 ? 7.113 4.918 -13.367 1 97.12 88 ALA A C 1
ATOM 708 O O . ALA A 1 88 ? 7.246 5.34 -12.211 1 97.12 88 ALA A O 1
ATOM 709 N N . ILE A 1 89 ? 5.977 5.051 -14.047 1 96.69 89 ILE A N 1
ATOM 710 C CA . ILE A 1 89 ? 4.793 5.676 -13.469 1 96.69 89 ILE A CA 1
ATOM 711 C C . ILE A 1 89 ? 4.316 4.863 -12.266 1 96.69 89 ILE A C 1
ATOM 713 O O . ILE A 1 89 ? 4.004 5.426 -11.219 1 96.69 89 ILE A O 1
ATOM 717 N N . THR A 1 90 ? 4.32 3.553 -12.383 1 96.69 90 THR A N 1
ATOM 718 C CA . THR A 1 90 ? 3.83 2.709 -11.297 1 96.69 90 THR A CA 1
ATOM 719 C C . THR A 1 90 ? 4.773 2.764 -10.102 1 96.69 90 THR A C 1
ATOM 721 O O . THR A 1 90 ? 4.332 2.713 -8.953 1 96.69 90 THR A O 1
ATOM 724 N N . VAL A 1 91 ? 6.039 2.953 -10.328 1 97.62 91 VAL A N 1
ATOM 725 C CA . VAL A 1 91 ? 7.016 2.996 -9.25 1 97.62 91 VAL A CA 1
ATOM 726 C C . VAL A 1 91 ? 6.836 4.281 -8.438 1 97.62 91 VAL A C 1
ATOM 728 O O . VAL A 1 91 ? 6.711 4.238 -7.215 1 97.62 91 VAL A O 1
ATOM 731 N N . VAL A 1 92 ? 6.781 5.379 -9.125 1 97 92 VAL A N 1
ATOM 732 C CA . VAL A 1 92 ? 6.766 6.656 -8.422 1 97 92 VAL A CA 1
ATOM 733 C C . VAL A 1 92 ? 5.398 6.875 -7.777 1 97 92 VAL A C 1
ATOM 735 O O . VAL A 1 92 ? 5.289 7.57 -6.766 1 97 92 VAL A O 1
ATOM 738 N N . THR A 1 93 ? 4.348 6.25 -8.32 1 96.56 93 THR A N 1
ATOM 739 C CA . THR A 1 93 ? 3.014 6.379 -7.75 1 96.56 93 THR A CA 1
ATOM 740 C C . THR A 1 93 ? 2.727 5.234 -6.781 1 96.56 93 THR A C 1
ATOM 742 O O . THR A 1 93 ? 1.633 5.148 -6.219 1 96.56 93 THR A O 1
ATOM 745 N N . THR A 1 94 ? 3.648 4.262 -6.629 1 97.06 94 THR A N 1
ATOM 746 C CA . THR A 1 94 ? 3.639 3.137 -5.699 1 97.06 94 THR A CA 1
ATOM 747 C C . THR A 1 94 ? 2.52 2.16 -6.043 1 97.06 94 THR A C 1
ATOM 749 O O . THR A 1 94 ? 1.89 1.589 -5.148 1 97.06 94 THR A O 1
ATOM 752 N N . ILE A 1 95 ? 2.121 2.105 -7.309 1 97.12 95 ILE A N 1
ATOM 753 C CA . ILE A 1 95 ? 1.158 1.11 -7.773 1 97.12 95 ILE A CA 1
ATOM 754 C C . ILE A 1 95 ? 1.863 -0.225 -7.996 1 97.12 95 ILE A C 1
ATOM 756 O O . ILE A 1 95 ? 2.771 -0.324 -8.82 1 97.12 95 ILE A O 1
ATOM 760 N N . GLY A 1 96 ? 1.49 -1.301 -7.367 1 94.94 96 GLY A N 1
ATOM 761 C CA . GLY A 1 96 ? 2.215 -2.561 -7.363 1 94.94 96 GLY A CA 1
ATOM 762 C C . GLY A 1 96 ? 1.598 -3.609 -8.266 1 94.94 96 GLY A C 1
ATOM 763 O O . GLY A 1 96 ? 1.372 -4.746 -7.848 1 94.94 96 GLY A O 1
ATOM 764 N N . TYR A 1 97 ? 1.421 -3.371 -9.516 1 93.12 97 TYR A N 1
ATOM 765 C CA . TYR A 1 97 ? 0.805 -4.332 -10.422 1 93.12 97 TYR A CA 1
ATOM 766 C C . TYR A 1 97 ? 1.601 -5.633 -10.461 1 93.12 97 TYR A C 1
ATOM 768 O O . TYR A 1 97 ? 1.024 -6.719 -10.547 1 93.12 97 TYR A O 1
ATOM 776 N N . GLY A 1 98 ? 2.918 -5.508 -10.547 1 89.81 98 GLY A N 1
ATOM 777 C CA . GLY A 1 98 ? 3.799 -6.664 -10.555 1 89.81 98 GLY A CA 1
ATOM 778 C C . GLY A 1 98 ? 3.908 -7.324 -11.914 1 89.81 98 GLY A C 1
ATOM 779 O O . GLY A 1 98 ? 4.5 -8.398 -12.047 1 89.81 98 GLY A O 1
ATOM 780 N N . HIS A 1 99 ? 3.234 -6.82 -12.969 1 81.38 99 HIS A N 1
ATOM 781 C CA . HIS A 1 99 ? 3.307 -7.406 -14.305 1 81.38 99 HIS A CA 1
ATOM 782 C C . HIS A 1 99 ? 4.695 -7.234 -14.906 1 81.38 99 HIS A C 1
ATOM 784 O O . HIS A 1 99 ? 5.125 -8.047 -15.727 1 81.38 99 HIS A O 1
ATOM 790 N N . ALA A 1 100 ? 5.359 -6.113 -14.602 1 85.69 100 ALA A N 1
ATOM 791 C CA . ALA A 1 100 ? 6.758 -5.867 -14.945 1 85.69 100 ALA A CA 1
ATOM 792 C C . ALA A 1 100 ? 7.594 -5.594 -13.703 1 85.69 100 ALA A C 1
ATOM 794 O O . ALA A 1 100 ? 7.219 -4.773 -12.859 1 85.69 100 ALA A O 1
ATOM 795 N N . VAL A 1 101 ? 8.547 -6.449 -13.5 1 90.81 101 VAL A N 1
ATOM 796 C CA . VAL A 1 101 ? 9.438 -6.281 -12.359 1 90.81 101 VAL A CA 1
ATOM 797 C C . VAL A 1 101 ? 10.891 -6.438 -12.805 1 90.81 101 VAL A C 1
ATOM 799 O O . VAL A 1 101 ? 11.18 -7.184 -13.742 1 90.81 101 VAL A O 1
ATOM 802 N N . PRO A 1 102 ? 11.75 -5.645 -12.227 1 92.62 102 PRO A N 1
ATOM 803 C CA . PRO A 1 102 ? 13.164 -5.832 -12.562 1 92.62 102 PRO A CA 1
ATOM 804 C C . PRO A 1 102 ? 13.68 -7.23 -12.227 1 92.62 102 PRO A C 1
ATOM 806 O O . PRO A 1 102 ? 13.469 -7.715 -11.109 1 92.62 102 PRO A O 1
ATOM 809 N N . GLN A 1 103 ? 14.32 -7.863 -13.156 1 90.5 103 GLN A N 1
ATOM 810 C CA . GLN A 1 103 ? 14.828 -9.219 -12.977 1 90.5 103 GLN A CA 1
ATOM 811 C C . GLN A 1 103 ? 16.344 -9.219 -12.758 1 90.5 103 GLN A C 1
ATOM 813 O O . GLN A 1 103 ? 16.891 -10.133 -12.133 1 90.5 103 GLN A O 1
ATOM 818 N N . THR A 1 104 ? 17.031 -8.125 -13.211 1 92.5 104 THR A N 1
ATOM 819 C CA . THR A 1 104 ? 18.484 -8.031 -13.078 1 92.5 104 THR A CA 1
ATOM 820 C C . THR A 1 104 ? 18.859 -7.355 -11.766 1 92.5 104 THR A C 1
ATOM 822 O O . THR A 1 104 ? 18.078 -6.59 -11.203 1 92.5 104 THR A O 1
ATOM 825 N N . THR A 1 105 ? 20.047 -7.684 -11.289 1 94.44 105 THR A N 1
ATOM 826 C CA . THR A 1 105 ? 20.547 -7.062 -10.062 1 94.44 105 THR A CA 1
ATOM 827 C C . THR A 1 105 ? 20.656 -5.551 -10.234 1 94.44 105 THR A C 1
ATOM 829 O O . THR A 1 105 ? 20.297 -4.789 -9.336 1 94.44 105 THR A O 1
ATOM 832 N N . THR A 1 106 ? 21.203 -5.18 -11.383 1 95.69 106 THR A N 1
ATOM 833 C CA . THR A 1 106 ? 21.328 -3.754 -11.672 1 95.69 106 THR A CA 1
ATOM 834 C C . THR A 1 106 ? 19.953 -3.088 -11.727 1 95.69 106 THR A C 1
ATOM 836 O O . THR A 1 106 ? 19.797 -1.946 -11.289 1 95.69 106 THR A O 1
ATOM 839 N N . GLY A 1 107 ? 18.969 -3.818 -12.344 1 96.12 107 GLY A N 1
ATOM 840 C CA . GLY A 1 107 ? 17.609 -3.293 -12.406 1 96.12 107 GLY A CA 1
ATOM 841 C C . GLY A 1 107 ? 16.984 -3.096 -11.039 1 96.12 107 GLY A C 1
ATOM 842 O O . GLY A 1 107 ? 16.312 -2.092 -10.797 1 96.12 107 GLY A O 1
ATOM 843 N N . LYS A 1 108 ? 17.219 -4.043 -10.125 1 96.94 108 LYS A N 1
ATOM 844 C CA . LYS A 1 108 ? 16.688 -3.955 -8.766 1 96.94 108 LYS A CA 1
ATOM 845 C C . LYS A 1 108 ? 17.312 -2.795 -8.008 1 96.94 108 LYS A C 1
ATOM 847 O O . LYS A 1 108 ? 16.625 -2.072 -7.281 1 96.94 108 LYS A O 1
ATOM 852 N N . LEU A 1 109 ? 18.594 -2.617 -8.148 1 97 109 LEU A N 1
ATOM 853 C CA . LEU A 1 109 ? 19.297 -1.509 -7.504 1 97 109 LEU A CA 1
ATOM 854 C C . LEU A 1 109 ? 18.812 -0.171 -8.055 1 97 109 LEU A C 1
ATOM 856 O O . LEU A 1 109 ? 18.625 0.788 -7.297 1 97 109 LEU A O 1
ATOM 860 N N . ALA A 1 110 ? 18.672 -0.106 -9.383 1 97.44 110 ALA A N 1
ATOM 861 C CA . ALA A 1 110 ? 18.156 1.106 -10.023 1 97.44 110 ALA A CA 1
ATOM 862 C C . ALA A 1 110 ? 16.75 1.423 -9.547 1 97.44 110 ALA A C 1
ATOM 864 O O . ALA A 1 110 ? 16.391 2.59 -9.367 1 97.44 110 ALA A O 1
ATOM 865 N N . CYS A 1 111 ? 15.969 0.382 -9.391 1 97.75 111 CYS A N 1
ATOM 866 C CA . CYS A 1 111 ? 14.594 0.559 -8.938 1 97.75 111 CYS A CA 1
ATOM 867 C C . CYS A 1 111 ? 14.555 1.126 -7.52 1 97.75 111 CYS A C 1
ATOM 869 O O . CYS A 1 111 ? 13.742 2.004 -7.223 1 97.75 111 CYS A O 1
ATOM 871 N N . ILE A 1 112 ? 15.445 0.63 -6.672 1 97.69 112 ILE A N 1
ATOM 872 C CA . ILE A 1 112 ? 15.547 1.121 -5.301 1 97.69 112 ILE A CA 1
ATOM 873 C C . ILE A 1 112 ? 15.898 2.607 -5.309 1 97.69 112 ILE A C 1
ATOM 875 O O . ILE A 1 112 ? 15.219 3.416 -4.672 1 97.69 112 ILE A O 1
ATOM 879 N N . ALA A 1 113 ? 16.891 2.939 -6.004 1 97.62 113 ALA A N 1
ATOM 880 C CA . ALA A 1 113 ? 17.344 4.324 -6.082 1 97.62 113 ALA A CA 1
ATOM 881 C C . ALA A 1 113 ? 16.266 5.219 -6.684 1 97.62 113 ALA A C 1
ATOM 883 O O . ALA A 1 113 ? 16.031 6.332 -6.203 1 97.62 113 ALA A O 1
ATOM 884 N N . TYR A 1 114 ? 15.648 4.754 -7.762 1 98 114 TYR A N 1
ATOM 885 C CA . TYR A 1 114 ? 14.602 5.504 -8.453 1 98 114 TYR A CA 1
ATOM 886 C C . TYR A 1 114 ? 13.406 5.742 -7.539 1 98 114 TYR A C 1
ATOM 888 O O . TYR A 1 114 ? 12.82 6.824 -7.543 1 98 114 TYR A O 1
ATOM 896 N N . ALA A 1 115 ? 13.078 4.734 -6.754 1 97.56 115 ALA A N 1
ATOM 897 C CA . ALA A 1 115 ? 11.93 4.828 -5.855 1 97.56 115 ALA A CA 1
ATOM 898 C C . ALA A 1 115 ? 12.211 5.797 -4.707 1 97.56 115 ALA A C 1
ATOM 900 O O . ALA A 1 115 ? 11.352 6.609 -4.352 1 97.56 115 ALA A O 1
ATOM 901 N N . VAL A 1 116 ? 13.344 5.754 -4.117 1 95.81 116 VAL A N 1
ATOM 902 C CA . VAL A 1 116 ? 13.711 6.555 -2.953 1 95.81 116 VAL A CA 1
ATOM 903 C C . VAL A 1 116 ? 13.68 8.039 -3.316 1 95.81 116 VAL A C 1
ATOM 905 O O . VAL A 1 116 ? 13.258 8.875 -2.512 1 95.81 116 VAL A O 1
ATOM 908 N N . LEU A 1 117 ? 14.039 8.359 -4.496 1 95.06 117 LEU A N 1
ATOM 909 C CA . LEU A 1 117 ? 14.078 9.75 -4.934 1 95.06 117 LEU A CA 1
ATOM 910 C C . LEU A 1 117 ? 12.742 10.172 -5.531 1 95.06 117 LEU A C 1
ATOM 912 O O . LEU A 1 117 ? 12.305 11.305 -5.34 1 95.06 117 LEU A O 1
ATOM 916 N N . GLY A 1 118 ? 12.172 9.32 -6.254 1 96.69 118 GLY A N 1
ATOM 917 C CA . GLY A 1 118 ? 10.992 9.648 -7.039 1 96.69 118 GLY A CA 1
ATOM 918 C C . GLY A 1 118 ? 9.727 9.742 -6.207 1 96.69 118 GLY A C 1
ATOM 919 O O . GLY A 1 118 ? 8.852 10.555 -6.5 1 96.69 118 GLY A O 1
ATOM 920 N N . ILE A 1 119 ? 9.555 8.891 -5.184 1 95.62 119 ILE A N 1
ATOM 921 C CA . ILE A 1 119 ? 8.312 8.828 -4.414 1 95.62 119 ILE A CA 1
ATOM 922 C C . ILE A 1 119 ? 8.109 10.133 -3.654 1 95.62 119 ILE A C 1
ATOM 924 O O . ILE A 1 119 ? 7.051 10.758 -3.75 1 95.62 119 ILE A O 1
ATOM 928 N N . PRO A 1 120 ? 9.117 10.664 -2.879 1 93.06 120 PRO A N 1
ATOM 929 C CA . PRO A 1 120 ? 8.922 11.961 -2.227 1 93.06 120 PRO A CA 1
ATOM 930 C C . PRO A 1 120 ? 8.641 13.086 -3.221 1 93.06 120 PRO A C 1
ATOM 932 O O . PRO A 1 120 ? 7.809 13.953 -2.955 1 93.06 120 PRO A O 1
ATOM 935 N N . LEU A 1 121 ? 9.328 13.055 -4.297 1 93.12 121 LEU A N 1
ATOM 936 C CA . LEU A 1 121 ? 9.125 14.07 -5.328 1 93.12 121 LEU A CA 1
ATOM 937 C C . LEU A 1 121 ? 7.688 14.039 -5.84 1 93.12 121 LEU A C 1
ATOM 939 O O . LEU A 1 121 ? 7.043 15.086 -5.957 1 93.12 121 LEU A O 1
ATOM 943 N N . CYS A 1 122 ? 7.195 12.875 -6.121 1 93.88 122 CYS A N 1
ATOM 944 C CA . CYS A 1 122 ? 5.848 12.719 -6.648 1 93.88 122 CYS A CA 1
ATOM 945 C C . CYS A 1 122 ? 4.805 13.086 -5.602 1 93.88 122 CYS A C 1
ATOM 947 O O . CYS A 1 122 ? 3.775 13.688 -5.926 1 93.88 122 CYS A O 1
ATOM 949 N N . LEU A 1 123 ? 5.062 12.734 -4.43 1 91.19 123 LEU A N 1
ATOM 950 C CA . LEU A 1 123 ? 4.137 13.055 -3.348 1 91.19 123 LEU A CA 1
ATOM 951 C C . LEU A 1 123 ? 3.984 14.562 -3.189 1 91.19 123 LEU A C 1
ATOM 953 O O . LEU A 1 123 ? 2.873 15.062 -2.996 1 91.19 123 LEU A O 1
ATOM 957 N N . VAL A 1 124 ? 5.094 15.273 -3.199 1 90.25 124 VAL A N 1
ATOM 958 C CA . VAL A 1 124 ? 5.062 16.719 -3.084 1 90.25 124 VAL A CA 1
ATOM 959 C C . VAL A 1 124 ? 4.332 17.328 -4.285 1 90.25 124 VAL A C 1
ATOM 961 O O . VAL A 1 124 ? 3.574 18.281 -4.145 1 90.25 124 VAL A O 1
ATOM 964 N N . MET A 1 125 ? 4.609 16.781 -5.398 1 92.5 125 MET A N 1
ATOM 965 C CA . MET A 1 125 ? 3.949 17.234 -6.617 1 92.5 125 MET A CA 1
ATOM 966 C C . MET A 1 125 ? 2.438 17.062 -6.516 1 92.5 125 MET A C 1
ATOM 968 O O . MET A 1 125 ? 1.676 17.969 -6.82 1 92.5 125 MET A O 1
ATOM 972 N N . PHE A 1 126 ? 1.975 15.875 -6.059 1 90.81 126 PHE A N 1
ATOM 973 C CA . PHE A 1 126 ? 0.547 15.602 -5.941 1 90.81 126 PHE A CA 1
ATOM 974 C C . PHE A 1 126 ? -0.087 16.484 -4.871 1 90.81 126 PHE A C 1
ATOM 976 O O . PHE A 1 126 ? -1.244 16.891 -4.996 1 90.81 126 PHE A O 1
ATOM 983 N N . GLN A 1 127 ? 0.64 16.766 -3.9 1 87.88 127 GLN A N 1
ATOM 984 C CA . GLN A 1 127 ? 0.134 17.641 -2.857 1 87.88 127 GLN A CA 1
ATOM 985 C C . GLN A 1 127 ? -0.057 19.062 -3.387 1 87.88 127 GLN A C 1
ATOM 987 O O . GLN A 1 127 ? -1.066 19.703 -3.096 1 87.88 127 GLN A O 1
ATOM 992 N N . ALA A 1 128 ? 0.975 19.516 -4.047 1 89.56 128 ALA A N 1
ATOM 993 C CA . ALA A 1 128 ? 0.901 20.859 -4.617 1 89.56 128 ALA A CA 1
ATOM 994 C C . ALA A 1 128 ? -0.255 20.969 -5.605 1 89.56 128 ALA A C 1
ATOM 996 O O . ALA A 1 128 ? -0.994 21.953 -5.594 1 89.56 128 ALA A O 1
ATOM 997 N N . MET A 1 129 ? -0.393 20.016 -6.418 1 92.56 129 MET A N 1
ATOM 998 C CA . MET A 1 129 ? -1.487 19.984 -7.383 1 92.56 129 MET A CA 1
ATOM 999 C C . MET A 1 129 ? -2.836 19.891 -6.676 1 92.56 129 MET A C 1
ATOM 1001 O O . MET A 1 129 ? -3.816 20.5 -7.117 1 92.56 129 MET A O 1
ATOM 1005 N N . GLY A 1 130 ? -2.869 19.094 -5.684 1 90.12 130 GLY A N 1
ATOM 1006 C CA . GLY A 1 130 ? -4.09 18.969 -4.902 1 90.12 130 GLY A CA 1
ATOM 1007 C C . GLY A 1 130 ? -4.504 20.266 -4.234 1 90.12 130 GLY A C 1
ATOM 1008 O O . GLY A 1 130 ? -5.688 20.594 -4.199 1 90.12 130 GLY A O 1
ATOM 1009 N N . ASP A 1 131 ? -3.557 20.938 -3.711 1 89.19 131 ASP A N 1
ATOM 1010 C CA . ASP A 1 131 ? -3.828 22.234 -3.086 1 89.19 131 ASP A CA 1
ATOM 1011 C C . ASP A 1 131 ? -4.41 23.219 -4.098 1 89.19 131 ASP A C 1
ATOM 1013 O O . ASP A 1 131 ? -5.32 23.984 -3.773 1 89.19 131 ASP A O 1
ATOM 1017 N N . ARG A 1 132 ? -3.85 23.203 -5.223 1 90.75 132 ARG A N 1
ATOM 1018 C CA . ARG A 1 132 ? -4.336 24.094 -6.277 1 90.75 132 ARG A CA 1
ATOM 1019 C C . ARG A 1 132 ? -5.762 23.719 -6.68 1 90.75 132 ARG A C 1
ATOM 1021 O O . ARG A 1 132 ? -6.586 24.609 -6.938 1 90.75 132 ARG A O 1
ATOM 1028 N N . MET A 1 133 ? -5.957 22.516 -6.762 1 90.88 133 MET A N 1
ATOM 1029 C CA . MET A 1 133 ? -7.289 22.031 -7.125 1 90.88 133 MET A CA 1
ATOM 1030 C C . MET A 1 133 ? -8.305 22.391 -6.047 1 90.88 133 MET A C 1
ATOM 1032 O O . MET A 1 133 ? -9.438 22.766 -6.359 1 90.88 133 MET A O 1
ATOM 1036 N N . ASN A 1 134 ? -7.961 22.188 -4.879 1 89.38 134 ASN A N 1
ATOM 1037 C CA . ASN A 1 134 ? -8.852 22.5 -3.764 1 89.38 134 ASN A CA 1
ATOM 1038 C C . ASN A 1 134 ? -9.133 24 -3.664 1 89.38 134 ASN A C 1
ATOM 1040 O O . ASN A 1 134 ? -10.258 24.406 -3.344 1 89.38 134 ASN A O 1
ATOM 1044 N N . ASN A 1 135 ? -8.156 24.781 -3.865 1 89.12 135 ASN A N 1
ATOM 1045 C CA . ASN A 1 135 ? -8.336 26.234 -3.855 1 89.12 135 ASN A CA 1
ATOM 1046 C C . ASN A 1 135 ? -9.242 26.688 -4.992 1 89.12 135 ASN A C 1
ATOM 1048 O O . ASN A 1 135 ? -10.062 27.594 -4.812 1 89.12 135 ASN A O 1
ATOM 1052 N N . SER A 1 136 ? -9 26.109 -6.086 1 89.62 136 SER A N 1
ATOM 1053 C CA . SER A 1 136 ? -9.859 26.422 -7.219 1 89.62 136 SER A CA 1
ATOM 1054 C C . SER A 1 136 ? -11.305 26 -6.949 1 89.62 136 SER A C 1
ATOM 1056 O O . SER A 1 136 ? -12.242 26.703 -7.328 1 89.62 136 SER A O 1
ATOM 1058 N N . ALA A 1 137 ? -11.484 24.844 -6.414 1 88.88 137 ALA A N 1
ATOM 1059 C CA . ALA A 1 137 ? -12.82 24.359 -6.074 1 88.88 137 ALA A CA 1
ATOM 1060 C C . ALA A 1 137 ? -13.492 25.281 -5.055 1 88.88 137 ALA A C 1
ATOM 1062 O O . ALA A 1 137 ? -14.695 25.547 -5.148 1 88.88 137 ALA A O 1
ATOM 1063 N N . LYS A 1 138 ? -12.766 25.703 -4.117 1 87.75 138 LYS A N 1
ATOM 1064 C CA . LYS A 1 138 ? -13.281 26.625 -3.107 1 87.75 138 LYS A CA 1
ATOM 1065 C C . LYS A 1 138 ? -13.766 27.922 -3.744 1 87.75 138 LYS A C 1
ATOM 1067 O O . LYS A 1 138 ? -14.836 28.438 -3.404 1 87.75 138 LYS A O 1
ATOM 1072 N N . SER A 1 139 ? -12.938 28.375 -4.621 1 86.75 139 SER A N 1
ATOM 1073 C CA . SER A 1 139 ? -13.273 29.625 -5.301 1 86.75 139 SER A CA 1
ATOM 1074 C C . SER A 1 139 ? -14.508 29.469 -6.176 1 86.75 139 SER A C 1
ATOM 1076 O O . SER A 1 139 ? -15.352 30.359 -6.238 1 86.75 139 SER A O 1
ATOM 1078 N N . MET A 1 140 ? -14.547 28.391 -6.836 1 86.75 140 MET A N 1
ATOM 1079 C CA . MET A 1 140 ? -15.688 28.125 -7.703 1 86.75 140 MET A CA 1
ATOM 1080 C C . MET A 1 140 ? -16.969 28 -6.891 1 86.75 140 MET A C 1
ATOM 1082 O O . MET A 1 140 ? -18.031 28.469 -7.312 1 86.75 140 MET A O 1
ATOM 1086 N N . LEU A 1 141 ? -16.938 27.344 -5.809 1 85 141 LEU A N 1
ATOM 1087 C CA . LEU A 1 141 ? -18.094 27.141 -4.953 1 85 141 LEU A CA 1
ATOM 1088 C C . LEU A 1 141 ? -18.547 28.453 -4.316 1 85 141 LEU A C 1
ATOM 1090 O O . LEU A 1 141 ? -19.734 28.703 -4.145 1 85 141 LEU A O 1
ATOM 1094 N N . LYS A 1 142 ? -17.594 29.266 -3.951 1 84.44 142 LYS A N 1
ATOM 1095 C CA . LYS A 1 142 ? -17.906 30.578 -3.396 1 84.44 142 LYS A CA 1
ATOM 1096 C C . LYS A 1 142 ? -18.625 31.453 -4.422 1 84.44 142 LYS A C 1
ATOM 1098 O O . LYS A 1 142 ? -19.578 32.125 -4.094 1 84.44 142 LYS A O 1
ATOM 1103 N N . SER A 1 143 ? -18.094 31.359 -5.578 1 84.69 143 SER A N 1
ATOM 1104 C CA . SER A 1 143 ? -18.688 32.156 -6.645 1 84.69 143 SER A CA 1
ATOM 1105 C C . SER A 1 143 ? -20.094 31.688 -6.965 1 84.69 143 SER A C 1
ATOM 1107 O O . SER A 1 143 ? -21 32.5 -7.207 1 84.69 143 SER A O 1
ATOM 1109 N N . ALA A 1 144 ? -20.188 30.359 -7.035 1 82.06 144 ALA A N 1
ATOM 1110 C CA . ALA A 1 144 ? -21.5 29.781 -7.309 1 82.06 144 ALA A CA 1
ATOM 1111 C C . ALA A 1 144 ? -22.484 30.078 -6.172 1 82.06 144 ALA A C 1
ATOM 1113 O O . ALA A 1 144 ? -23.656 30.328 -6.414 1 82.06 144 ALA A O 1
ATOM 1114 N N . GLY A 1 145 ? -22 29.984 -5.027 1 78.31 145 GLY A N 1
ATOM 1115 C CA . GLY A 1 145 ? -22.812 30.328 -3.883 1 78.31 145 GLY A CA 1
ATOM 1116 C C . GLY A 1 145 ? -23.25 31.781 -3.873 1 78.31 145 GLY A C 1
ATOM 1117 O O . GLY A 1 145 ? -24.391 32.094 -3.525 1 78.31 145 GLY A O 1
ATOM 1118 N N . ARG A 1 146 ? -22.375 32.594 -4.18 1 79.75 146 ARG A N 1
ATOM 1119 C CA . ARG A 1 146 ? -22.703 34.031 -4.246 1 79.75 146 ARG A CA 1
ATOM 1120 C C . ARG A 1 146 ? -23.781 34.281 -5.293 1 79.75 146 ARG A C 1
ATOM 1122 O O . ARG A 1 146 ? -24.672 35.094 -5.066 1 79.75 146 ARG A O 1
ATOM 1129 N N . LYS A 1 147 ? -23.641 33.625 -6.27 1 81.94 147 LYS A N 1
ATOM 1130 C CA . LYS A 1 147 ? -24.609 33.781 -7.336 1 81.94 147 LYS A CA 1
ATOM 1131 C C . LYS A 1 147 ? -25.984 33.25 -6.926 1 81.94 147 LYS A C 1
ATOM 1133 O O . LYS A 1 147 ? -27.016 33.719 -7.391 1 81.94 147 LYS A O 1
ATOM 1138 N N . LEU A 1 148 ? -25.922 32.188 -6.125 1 76.62 148 LEU A N 1
ATOM 1139 C CA . LEU A 1 148 ? -27.172 31.594 -5.691 1 76.62 148 LEU A CA 1
ATOM 1140 C C . LEU A 1 148 ? -27.719 32.281 -4.445 1 76.62 148 LEU A C 1
ATOM 1142 O O . LEU A 1 148 ? -28.812 31.984 -3.982 1 76.62 148 LEU A O 1
ATOM 1146 N N . GLY A 1 149 ? -27.031 33.25 -3.906 1 69.06 149 GLY A N 1
ATOM 1147 C CA . GLY A 1 149 ? -27.5 34.062 -2.799 1 69.06 149 GLY A CA 1
ATOM 1148 C C . GLY A 1 149 ? -27.109 33.531 -1.442 1 69.06 149 GLY A C 1
ATOM 1149 O O . GLY A 1 149 ? -27.625 33.969 -0.413 1 69.06 149 GLY A O 1
ATOM 1150 N N . PHE A 1 150 ? -26.391 32.469 -1.436 1 65.81 150 PHE A N 1
ATOM 1151 C CA . PHE A 1 150 ? -26.031 31.875 -0.146 1 65.81 150 PHE A CA 1
ATOM 1152 C C . PHE A 1 150 ? -24.891 32.656 0.503 1 65.81 150 PHE A C 1
ATOM 1154 O O . PHE A 1 150 ? -24.016 33.188 -0.189 1 65.81 150 PHE A O 1
ATOM 1161 N N . LYS A 1 151 ? -25.125 33.406 1.707 1 58.31 151 LYS A N 1
ATOM 1162 C CA . LYS A 1 151 ? -24.094 34.125 2.457 1 58.31 151 LYS A CA 1
ATOM 1163 C C . LYS A 1 151 ? -23.047 33.156 2.998 1 58.31 151 LYS A C 1
ATOM 1165 O O . LYS A 1 151 ? -23.312 32.406 3.938 1 58.31 151 LYS A O 1
ATOM 1170 N N . PHE A 1 152 ? -22.125 32.5 2.254 1 55.44 152 PHE A N 1
ATOM 1171 C CA . PHE A 1 152 ? -21.266 31.375 2.561 1 55.44 152 PHE A CA 1
ATOM 1172 C C . PHE A 1 152 ? -20.125 31.797 3.467 1 55.44 152 PHE A C 1
ATOM 1174 O O . PHE A 1 152 ? -19.062 32.219 2.986 1 55.44 152 PHE A O 1
ATOM 1181 N N . ASP A 1 153 ? -20.359 32.406 4.621 1 53 153 ASP A N 1
ATOM 1182 C CA . ASP A 1 153 ? -19.25 32.688 5.535 1 53 153 ASP A CA 1
ATOM 1183 C C . ASP A 1 153 ? -18.406 31.422 5.73 1 53 153 ASP A C 1
ATOM 1185 O O . ASP A 1 153 ? -17.188 31.516 5.922 1 53 153 ASP A O 1
ATOM 1189 N N . GLU A 1 154 ? -19.016 30.172 6.043 1 57.66 154 GLU A N 1
ATOM 1190 C CA . GLU A 1 154 ? -18.297 28.984 6.484 1 57.66 154 GLU A CA 1
ATOM 1191 C C . GLU A 1 154 ? -18.344 27.875 5.434 1 57.66 154 GLU A C 1
ATOM 1193 O O . GLU A 1 154 ? -18.422 26.688 5.773 1 57.66 154 GLU A O 1
ATOM 1198 N N . ILE A 1 155 ? -18.594 28.203 4.266 1 56.88 155 ILE A N 1
ATOM 1199 C CA . ILE A 1 155 ? -18.766 27.266 3.158 1 56.88 155 ILE A CA 1
ATOM 1200 C C . ILE A 1 155 ? -17.578 26.312 3.105 1 56.88 155 ILE A C 1
ATOM 1202 O O . ILE A 1 155 ? -17.688 25.203 2.588 1 56.88 155 ILE A O 1
ATOM 1206 N N . SER A 1 156 ? -16.5 26.5 3.855 1 63.19 156 SER A N 1
ATOM 1207 C CA . SER A 1 156 ? -15.312 26.047 3.145 1 63.19 156 SER A CA 1
ATOM 1208 C C . SER A 1 156 ? -15.125 24.547 3.283 1 63.19 156 SER A C 1
ATOM 1210 O O . SER A 1 156 ? -15.039 23.828 2.285 1 63.19 156 SER A O 1
ATOM 1212 N N . HIS A 1 157 ? -15.328 23.969 4.387 1 67.88 157 HIS A N 1
ATOM 1213 C CA . HIS A 1 157 ? -14.969 22.547 4.52 1 67.88 157 HIS A CA 1
ATOM 1214 C C . HIS A 1 157 ? -16.203 21.656 4.348 1 67.88 157 HIS A C 1
ATOM 1216 O O . HIS A 1 157 ? -16.094 20.547 3.832 1 67.88 157 HIS A O 1
ATOM 1222 N N . LYS A 1 158 ? -17.438 22.188 4.578 1 74.5 158 LYS A N 1
ATOM 1223 C CA . LYS A 1 158 ? -18.656 21.391 4.527 1 74.5 158 LYS A CA 1
ATOM 1224 C C . LYS A 1 158 ? -19.078 21.094 3.088 1 74.5 158 LYS A C 1
ATOM 1226 O O . LYS A 1 158 ? -19.641 20.047 2.799 1 74.5 158 LYS A O 1
ATOM 1231 N N . CYS A 1 159 ? -18.844 21.953 2.312 1 80.12 159 CYS A N 1
ATOM 1232 C CA . CYS A 1 159 ? -19.234 21.766 0.921 1 80.12 159 CYS A CA 1
ATOM 1233 C C . CYS A 1 159 ? -18.094 21.172 0.107 1 80.12 159 CYS A C 1
ATOM 1235 O O . CYS A 1 159 ? -18.312 20.578 -0.945 1 80.12 159 CYS A O 1
ATOM 1237 N N . LEU A 1 160 ? -16.953 21.312 0.608 1 84.56 160 LEU A N 1
ATOM 1238 C CA . LEU A 1 160 ? -15.781 20.891 -0.137 1 84.56 160 LEU A CA 1
ATOM 1239 C C . LEU A 1 160 ? -15.648 19.375 -0.109 1 84.56 160 LEU A C 1
ATOM 1241 O O . LEU A 1 160 ? -15.227 18.766 -1.096 1 84.56 160 LEU A O 1
ATOM 1245 N N . ILE A 1 161 ? -16.016 18.75 0.974 1 87.06 161 ILE A N 1
ATOM 1246 C CA . ILE A 1 161 ? -15.859 17.312 1.121 1 87.06 161 ILE A CA 1
ATOM 1247 C C . ILE A 1 161 ? -16.828 16.594 0.184 1 87.06 161 ILE A C 1
ATOM 1249 O O . ILE A 1 161 ? -16.422 15.695 -0.563 1 87.06 161 ILE A O 1
ATOM 1253 N N . PRO A 1 162 ? -18.141 17 0.175 1 89.62 162 PRO A N 1
ATOM 1254 C CA . PRO A 1 162 ? -19.047 16.359 -0.792 1 89.62 162 PRO A CA 1
ATOM 1255 C C . PRO A 1 162 ? -18.594 16.578 -2.238 1 89.62 162 PRO A C 1
ATOM 1257 O O . PRO A 1 162 ? -18.766 15.688 -3.078 1 89.62 162 PRO A O 1
ATOM 1260 N N . PHE A 1 163 ? -18.094 17.734 -2.465 1 90.56 163 PHE A N 1
ATOM 1261 C CA . PHE A 1 163 ? -17.578 18 -3.801 1 90.56 163 PHE A CA 1
ATOM 1262 C C . PHE A 1 163 ? -16.422 17.078 -4.133 1 90.56 163 PHE A C 1
ATOM 1264 O O . PHE A 1 163 ? -16.281 16.625 -5.27 1 90.56 163 PHE A O 1
ATOM 1271 N N . GLY A 1 164 ? -15.547 16.922 -3.174 1 91.88 164 GLY A N 1
ATOM 1272 C CA . GLY A 1 164 ? -14.438 16 -3.352 1 91.88 164 GLY A CA 1
ATOM 1273 C C . GLY A 1 164 ? -14.875 14.57 -3.596 1 91.88 164 GLY A C 1
ATOM 1274 O O . GLY A 1 164 ? -14.32 13.883 -4.453 1 91.88 164 GLY A O 1
ATOM 1275 N N . ILE A 1 165 ? -15.891 14.148 -2.881 1 93.62 165 ILE A N 1
ATOM 1276 C CA . ILE A 1 165 ? -16.438 12.797 -3.037 1 93.62 165 ILE A CA 1
ATOM 1277 C C . ILE A 1 165 ? -17.031 12.641 -4.434 1 93.62 165 ILE A C 1
ATOM 1279 O O . ILE A 1 165 ? -16.812 11.625 -5.098 1 93.62 165 ILE A O 1
ATOM 1283 N N . LEU A 1 166 ? -17.719 13.633 -4.859 1 94.12 166 LEU A N 1
ATOM 1284 C CA . LEU A 1 166 ? -18.328 13.617 -6.188 1 94.12 166 LEU A CA 1
ATOM 1285 C C . LEU A 1 166 ? -17.25 13.539 -7.27 1 94.12 166 LEU A C 1
ATOM 1287 O O . LEU A 1 166 ? -17.391 12.781 -8.234 1 94.12 166 LEU A O 1
ATOM 1291 N N . SER A 1 167 ? -16.203 14.375 -7.094 1 94.88 167 SER A N 1
ATOM 1292 C CA . SER A 1 167 ? -15.117 14.375 -8.062 1 94.88 167 SER A CA 1
ATOM 1293 C C . SER A 1 167 ? -14.453 13 -8.148 1 94.88 167 SER A C 1
ATOM 1295 O O . SER A 1 167 ? -14.102 12.547 -9.242 1 94.88 167 SER A O 1
ATOM 1297 N N . CYS A 1 168 ? -14.258 12.305 -7.047 1 96.06 168 CYS A N 1
ATOM 1298 C CA . CYS A 1 168 ? -13.68 10.969 -7.02 1 96.06 168 CYS A CA 1
ATOM 1299 C C . CYS A 1 168 ? -14.586 9.969 -7.727 1 96.06 168 CYS A C 1
ATOM 1301 O O . CYS A 1 168 ? -14.109 9.141 -8.508 1 96.06 168 CYS A O 1
ATOM 1303 N N . CYS A 1 169 ? -15.891 10.07 -7.484 1 97.12 169 CYS A N 1
ATOM 1304 C CA . CYS A 1 169 ? -16.859 9.164 -8.102 1 97.12 169 CYS A CA 1
ATOM 1305 C C . CYS A 1 169 ? -16.891 9.352 -9.609 1 97.12 169 CYS A C 1
ATOM 1307 O O . CYS A 1 169 ? -16.938 8.375 -10.359 1 97.12 169 CYS A O 1
ATOM 1309 N N . VAL A 1 170 ? -16.828 10.594 -10.039 1 97.38 170 VAL A N 1
ATOM 1310 C CA . VAL A 1 170 ? -16.844 10.891 -11.469 1 97.38 170 VAL A CA 1
ATOM 1311 C C . VAL A 1 170 ? -15.578 10.359 -12.125 1 97.38 170 VAL A C 1
ATOM 1313 O O . VAL A 1 170 ? -15.625 9.781 -13.219 1 97.38 170 VAL A O 1
ATOM 1316 N N . THR A 1 171 ? -14.477 10.578 -11.445 1 97.5 171 THR A N 1
ATOM 1317 C CA . THR A 1 171 ? -13.203 10.094 -11.977 1 97.5 171 THR A CA 1
ATOM 1318 C C . THR A 1 171 ? -13.227 8.57 -12.125 1 97.5 171 THR A C 1
ATOM 1320 O O . THR A 1 171 ? -12.766 8.031 -13.133 1 97.5 171 THR A O 1
ATOM 1323 N N . VAL A 1 172 ? -13.742 7.879 -11.141 1 98 172 VAL A N 1
ATOM 1324 C CA . VAL A 1 172 ? -13.805 6.422 -11.18 1 98 172 VAL A CA 1
ATOM 1325 C C . VAL A 1 172 ? -14.797 5.977 -12.258 1 98 172 VAL A C 1
ATOM 1327 O O . VAL A 1 172 ? -14.539 5.012 -12.984 1 98 172 VAL A O 1
ATOM 1330 N N . ALA A 1 173 ? -15.93 6.66 -12.367 1 97.56 173 ALA A N 1
ATOM 1331 C CA . ALA A 1 173 ? -16.953 6.305 -13.352 1 97.56 173 ALA A CA 1
ATOM 1332 C C . ALA A 1 173 ? -16.422 6.461 -14.773 1 97.56 173 ALA A C 1
ATOM 1334 O O . ALA A 1 173 ? -16.625 5.582 -15.617 1 97.56 173 ALA A O 1
ATOM 1335 N N . VAL A 1 174 ? -15.758 7.551 -15.062 1 97.44 174 VAL A N 1
ATOM 1336 C CA . VAL A 1 174 ? -15.211 7.816 -16.391 1 97.44 174 VAL A CA 1
ATOM 1337 C C . VAL A 1 174 ? -14.172 6.762 -16.75 1 97.44 174 VAL A C 1
ATOM 1339 O O . VAL A 1 174 ? -14.18 6.219 -17.844 1 97.44 174 VAL A O 1
ATOM 1342 N N . GLY A 1 175 ? -13.281 6.465 -15.797 1 97.75 175 GLY A N 1
ATOM 1343 C CA . GLY A 1 175 ? -12.289 5.438 -16.031 1 97.75 175 GLY A CA 1
ATOM 1344 C C . GLY A 1 175 ? -12.891 4.059 -16.25 1 97.75 175 GLY A C 1
ATOM 1345 O O . GLY A 1 175 ? -12.438 3.301 -17.109 1 97.75 175 GLY A O 1
ATOM 1346 N N . SER A 1 176 ? -13.906 3.756 -15.461 1 97.75 176 SER A N 1
ATOM 1347 C CA . SER A 1 176 ? -14.523 2.436 -15.539 1 97.75 176 SER A CA 1
ATOM 1348 C C . SER A 1 176 ? -15.188 2.211 -16.891 1 97.75 176 SER A C 1
ATOM 1350 O O . SER A 1 176 ? -15.125 1.11 -17.453 1 97.75 176 SER A O 1
ATOM 1352 N N . VAL A 1 177 ? -15.867 3.203 -17.406 1 97.31 177 VAL A N 1
ATOM 1353 C CA . VAL A 1 177 ? -16.5 3.102 -18.719 1 97.31 177 VAL A CA 1
ATOM 1354 C C . VAL A 1 177 ? -15.438 2.93 -19.797 1 97.31 177 VAL A C 1
ATOM 1356 O O . VAL A 1 177 ? -15.578 2.084 -20.688 1 97.31 177 VAL A O 1
ATOM 1359 N N . ALA A 1 178 ? -14.367 3.705 -19.734 1 96.31 178 ALA A N 1
ATOM 1360 C CA . ALA A 1 178 ? -13.305 3.65 -20.734 1 96.31 178 ALA A CA 1
ATOM 1361 C C . ALA A 1 178 ? -12.602 2.297 -20.719 1 96.31 178 ALA A C 1
ATOM 1363 O O . ALA A 1 178 ? -12.406 1.673 -21.766 1 96.31 178 ALA A O 1
ATOM 1364 N N . PHE A 1 179 ? -12.25 1.787 -19.516 1 96.31 179 PHE A N 1
ATOM 1365 C CA . PHE A 1 179 ? -11.484 0.549 -19.422 1 96.31 179 PHE A CA 1
ATOM 1366 C C . PHE A 1 179 ? -12.367 -0.655 -19.734 1 96.31 179 PHE A C 1
ATOM 1368 O O . PHE A 1 179 ? -11.883 -1.661 -20.266 1 96.31 179 PHE A O 1
ATOM 1375 N N . SER A 1 180 ? -13.68 -0.521 -19.375 1 95.69 180 SER A N 1
ATOM 1376 C CA . SER A 1 180 ? -14.594 -1.585 -19.766 1 95.69 180 SER A CA 1
ATOM 1377 C C . SER A 1 180 ? -14.656 -1.717 -21.281 1 95.69 180 SER A C 1
ATOM 1379 O O . SER A 1 180 ? -14.672 -2.828 -21.812 1 95.69 180 SER A O 1
ATOM 1381 N N . HIS A 1 181 ? -14.672 -0.625 -21.984 1 93.81 181 HIS A N 1
ATOM 1382 C CA . HIS A 1 181 ? -14.758 -0.606 -23.438 1 93.81 181 HIS A CA 1
ATOM 1383 C C . HIS A 1 181 ? -13.445 -1.055 -24.062 1 93.81 181 HIS A C 1
ATOM 1385 O O . HIS A 1 181 ? -13.438 -1.872 -24.984 1 93.81 181 HIS A O 1
ATOM 1391 N N . PHE A 1 182 ? -12.273 -0.601 -23.594 1 92.25 182 PHE A N 1
ATOM 1392 C CA . PHE A 1 182 ? -10.984 -0.866 -24.219 1 92.25 182 PHE A CA 1
ATOM 1393 C C . PHE A 1 182 ? -10.492 -2.266 -23.875 1 92.25 182 PHE A C 1
ATOM 1395 O O . PHE A 1 182 ? -9.828 -2.914 -24.688 1 92.25 182 PHE A O 1
ATOM 1402 N N . GLU A 1 183 ? -10.773 -2.795 -22.641 1 92.5 183 GLU A N 1
ATOM 1403 C CA . GLU A 1 183 ? -10.203 -4.055 -22.172 1 92.5 183 GLU A CA 1
ATOM 1404 C C . GLU A 1 183 ? -11.219 -5.188 -22.266 1 92.5 183 GLU A C 1
ATOM 1406 O O . GLU A 1 183 ? -10.852 -6.363 -22.172 1 92.5 183 GLU A O 1
ATOM 1411 N N . GLY A 1 184 ? -12.539 -4.859 -22.359 1 92.5 184 GLY A N 1
ATOM 1412 C CA . GLY A 1 184 ? -13.57 -5.883 -22.422 1 92.5 184 GLY A CA 1
ATOM 1413 C C . GLY A 1 184 ? -13.922 -6.457 -21.062 1 92.5 184 GLY A C 1
ATOM 1414 O O . GLY A 1 184 ? -14.477 -7.559 -20.984 1 92.5 184 GLY A O 1
ATOM 1415 N N . TRP A 1 185 ? -13.547 -5.77 -20 1 93.38 185 TRP A N 1
ATOM 1416 C CA . TRP A 1 185 ? -13.883 -6.199 -18.656 1 93.38 185 TRP A CA 1
ATOM 1417 C C . TRP A 1 185 ? -15.344 -5.887 -18.328 1 93.38 185 TRP A C 1
ATOM 1419 O O . TRP A 1 185 ? -15.945 -5.004 -18.953 1 93.38 185 TRP A O 1
ATOM 1429 N N . SER A 1 186 ? -15.914 -6.602 -17.453 1 95.69 186 SER A N 1
ATOM 1430 C CA . SER A 1 186 ? -17.203 -6.188 -16.906 1 95.69 186 SER A CA 1
ATOM 1431 C C . SER A 1 186 ? -17.109 -4.828 -16.219 1 95.69 186 SER A C 1
ATOM 1433 O O . SER A 1 186 ? -16.031 -4.418 -15.797 1 95.69 186 SER A O 1
ATOM 1435 N N . TYR A 1 187 ? -18.203 -4.137 -16.156 1 96 187 TYR A N 1
ATOM 1436 C CA . TYR A 1 187 ? -18.188 -2.812 -15.539 1 96 187 TYR A CA 1
ATOM 1437 C C . TYR A 1 187 ? -17.719 -2.883 -14.094 1 96 187 TYR A C 1
ATOM 1439 O O . TYR A 1 187 ? -16.953 -2.029 -13.648 1 96 187 TYR A O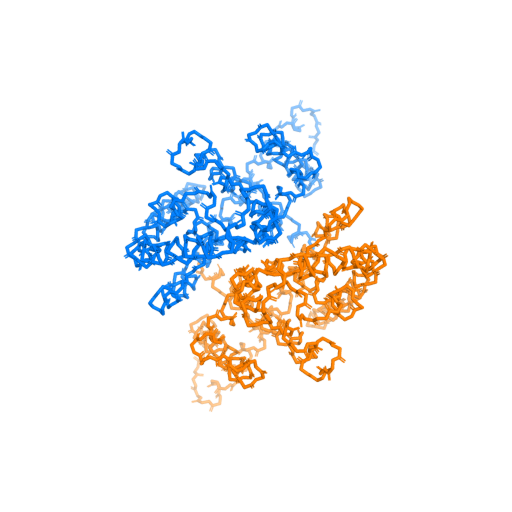 1
ATOM 1447 N N . LEU A 1 188 ? -18.141 -3.865 -13.383 1 95.94 188 LEU A N 1
ATOM 1448 C CA . LEU A 1 188 ? -17.734 -4.012 -11.984 1 95.94 188 LEU A CA 1
ATOM 1449 C C . LEU A 1 188 ? -16.234 -4.25 -11.875 1 95.94 188 LEU A C 1
ATOM 1451 O O . LEU A 1 188 ? -15.586 -3.717 -10.969 1 95.94 188 LEU A O 1
ATOM 1455 N N . ASN A 1 189 ? -15.711 -5.066 -12.719 1 96.5 189 ASN A N 1
ATOM 1456 C CA . ASN A 1 189 ? -14.273 -5.32 -12.719 1 96.5 189 ASN A CA 1
ATOM 1457 C C . ASN A 1 189 ? -13.477 -4.066 -13.07 1 96.5 189 ASN A C 1
ATOM 1459 O O . ASN A 1 189 ? -12.375 -3.865 -12.57 1 96.5 189 ASN A O 1
ATOM 1463 N N . SER A 1 190 ? -14.078 -3.273 -13.945 1 97.38 190 SER A N 1
ATOM 1464 C CA . SER A 1 190 ? -13.422 -2.018 -14.305 1 97.38 190 SER A CA 1
ATOM 1465 C C . SER A 1 190 ? -13.445 -1.036 -13.141 1 97.38 190 SER A C 1
ATOM 1467 O O . SER A 1 190 ? -12.477 -0.301 -12.922 1 97.38 190 SER A O 1
ATOM 1469 N N . VAL A 1 191 ? -14.562 -1.025 -12.422 1 97.69 191 VAL A N 1
ATOM 1470 C CA . VAL A 1 191 ? -14.641 -0.182 -11.234 1 97.69 191 VAL A CA 1
ATOM 1471 C C . VAL A 1 191 ? -13.602 -0.635 -10.211 1 97.69 191 VAL A C 1
ATOM 1473 O O . VAL A 1 191 ? -12.898 0.19 -9.617 1 97.69 191 VAL A O 1
ATOM 1476 N N . TYR A 1 192 ? -13.562 -1.954 -10.016 1 97.56 192 TYR A N 1
ATOM 1477 C CA . TYR A 1 192 ? -12.594 -2.555 -9.109 1 97.56 192 TYR A CA 1
ATOM 1478 C C . TYR A 1 192 ? -11.172 -2.176 -9.508 1 97.56 192 TYR A C 1
ATOM 1480 O O . TYR A 1 192 ? -10.375 -1.756 -8.664 1 97.56 192 TYR A O 1
ATOM 1488 N N . TYR A 1 193 ? -10.891 -2.244 -10.758 1 97.44 193 TYR A N 1
ATOM 1489 C CA . TYR A 1 193 ? -9.586 -1.876 -11.281 1 97.44 193 TYR A CA 1
ATOM 1490 C C . TYR A 1 193 ? -9.273 -0.41 -11 1 97.44 193 TYR A C 1
ATOM 1492 O O . TYR A 1 193 ? -8.172 -0.074 -10.555 1 97.44 193 TYR A O 1
ATOM 1500 N N . CYS A 1 194 ? -10.18 0.468 -11.297 1 97.88 194 CYS A N 1
ATOM 1501 C CA . CYS A 1 194 ? -9.969 1.902 -11.133 1 97.88 194 CYS A CA 1
ATOM 1502 C C . CYS A 1 194 ? -9.742 2.26 -9.664 1 97.88 194 CYS A C 1
ATOM 1504 O O . CYS A 1 194 ? -8.836 3.035 -9.344 1 97.88 194 CYS A O 1
ATOM 1506 N N . VAL A 1 195 ? -10.508 1.671 -8.773 1 97.81 195 VAL A N 1
ATOM 1507 C CA . VAL A 1 195 ? -10.375 1.969 -7.355 1 97.81 195 VAL A CA 1
ATOM 1508 C C . VAL A 1 195 ? -9.039 1.448 -6.84 1 97.81 195 VAL A C 1
ATOM 1510 O O . VAL A 1 195 ? -8.336 2.143 -6.098 1 97.81 195 VAL A O 1
ATOM 1513 N N . MET A 1 196 ? -8.641 0.262 -7.227 1 97.75 196 MET A N 1
ATOM 1514 C CA . MET A 1 196 ? -7.379 -0.33 -6.785 1 97.75 196 MET A CA 1
ATOM 1515 C C . MET A 1 196 ? -6.188 0.442 -7.348 1 97.75 196 MET A C 1
ATOM 1517 O O . MET A 1 196 ? -5.145 0.542 -6.699 1 97.75 196 MET A O 1
ATOM 1521 N N . THR A 1 197 ? -6.344 0.942 -8.539 1 97.62 197 THR A N 1
ATOM 1522 C CA . THR A 1 197 ? -5.266 1.696 -9.172 1 97.62 197 THR A CA 1
ATOM 1523 C C . THR A 1 197 ? -5.148 3.09 -8.562 1 97.62 197 THR A C 1
ATOM 1525 O O . THR A 1 197 ? -4.055 3.527 -8.203 1 97.62 197 THR A O 1
ATOM 1528 N N . LEU A 1 198 ? -6.289 3.777 -8.406 1 97.5 198 LEU A N 1
ATOM 1529 C CA . LEU A 1 198 ? -6.27 5.16 -7.949 1 97.5 198 LEU A CA 1
ATOM 1530 C C . LEU A 1 198 ? -6.012 5.234 -6.445 1 97.5 198 LEU A C 1
ATOM 1532 O O . LEU A 1 198 ? -5.633 6.289 -5.93 1 97.5 198 LEU A O 1
ATOM 1536 N N . SER A 1 199 ? -6.234 4.16 -5.73 1 96.75 199 SER A N 1
ATOM 1537 C CA . SER A 1 199 ? -5.82 4.086 -4.332 1 96.75 199 SER A CA 1
ATOM 1538 C C . SER A 1 199 ? -4.367 3.637 -4.211 1 96.75 199 SER A C 1
ATOM 1540 O O . SER A 1 199 ? -3.852 3.486 -3.102 1 96.75 199 SER A O 1
ATOM 1542 N N . THR A 1 200 ? -3.66 3.291 -5.301 1 96.31 200 THR A N 1
ATOM 1543 C CA . THR A 1 200 ? -2.256 2.949 -5.492 1 96.31 200 THR A CA 1
ATOM 1544 C C . THR A 1 200 ? -1.965 1.542 -4.98 1 96.31 200 THR A C 1
ATOM 1546 O O . THR A 1 200 ? -0.806 1.181 -4.766 1 96.31 200 THR A O 1
ATOM 1549 N N . ILE A 1 201 ? -2.996 0.723 -4.648 1 96.69 201 ILE A N 1
ATOM 1550 C CA . ILE A 1 201 ? -2.783 -0.666 -4.254 1 96.69 201 ILE A CA 1
ATOM 1551 C C . ILE A 1 201 ? -2.213 -1.453 -5.43 1 96.69 201 ILE A C 1
ATOM 1553 O O . ILE A 1 201 ? -1.069 -1.915 -5.383 1 96.69 201 ILE A O 1
ATOM 1557 N N . GLY A 1 202 ? -2.947 -1.556 -6.559 1 95.31 202 GLY A N 1
ATOM 1558 C CA . GLY A 1 202 ? -2.506 -2.23 -7.77 1 95.31 202 GLY A CA 1
ATOM 1559 C C . GLY A 1 202 ? -2.16 -3.689 -7.551 1 95.31 202 GLY A C 1
ATOM 1560 O O . GLY A 1 202 ? -1.014 -4.098 -7.742 1 95.31 202 GLY A O 1
ATOM 1561 N N . PHE A 1 203 ? -3.117 -4.547 -7.348 1 92.81 203 PHE A N 1
ATOM 1562 C CA . PHE A 1 203 ? -2.879 -5.961 -7.082 1 92.81 203 PHE A CA 1
ATOM 1563 C C . PHE A 1 203 ? -2.27 -6.645 -8.297 1 92.81 203 PHE A C 1
ATOM 1565 O O . PHE A 1 203 ? -1.582 -7.66 -8.172 1 92.81 203 PHE A O 1
ATOM 1572 N N . GLY A 1 204 ? -2.611 -6.203 -9.461 1 91.19 204 GLY A N 1
ATOM 1573 C CA . GLY A 1 204 ? -2.047 -6.773 -10.68 1 91.19 204 GLY A CA 1
ATOM 1574 C C . GLY A 1 204 ? -2.945 -7.809 -11.328 1 91.19 204 GLY A C 1
ATOM 1575 O O . GLY A 1 204 ? -2.592 -8.391 -12.352 1 91.19 204 GLY A O 1
ATOM 1576 N N . ASP A 1 205 ? -4.141 -8.117 -10.688 1 89.12 205 ASP A N 1
ATOM 1577 C CA . ASP A 1 205 ? -5.082 -9.047 -11.305 1 89.12 205 ASP A CA 1
ATOM 1578 C C . ASP A 1 205 ? -5.734 -8.43 -12.539 1 89.12 205 ASP A C 1
ATOM 1580 O O . ASP A 1 205 ? -6.051 -9.133 -13.5 1 89.12 205 ASP A O 1
ATOM 1584 N N . TYR A 1 206 ? -5.973 -7.145 -12.508 1 90 206 TYR A N 1
ATOM 1585 C CA . TYR A 1 206 ? -6.363 -6.359 -13.672 1 90 206 TYR A CA 1
ATOM 1586 C C . TYR A 1 206 ? -5.359 -5.246 -13.938 1 90 206 TYR A C 1
ATOM 1588 O O . TYR A 1 206 ? -5.102 -4.41 -13.07 1 90 206 TYR A O 1
ATOM 1596 N N . VAL A 1 207 ? -4.734 -5.402 -15.07 1 89.81 207 VAL A N 1
ATOM 1597 C CA . VAL A 1 207 ? -3.764 -4.387 -15.461 1 89.81 207 VAL A CA 1
ATOM 1598 C C . VAL A 1 207 ? -4.066 -3.906 -16.875 1 89.81 207 VAL A C 1
ATOM 1600 O O . VAL A 1 207 ? -4.176 -4.715 -17.812 1 89.81 207 VAL A O 1
ATOM 1603 N N . ALA A 1 208 ? -4.18 -2.633 -17.062 1 89.81 208 ALA A N 1
ATOM 1604 C CA . ALA A 1 208 ? -4.457 -2.059 -18.375 1 89.81 208 ALA A CA 1
ATOM 1605 C C . ALA A 1 208 ? -3.25 -2.191 -19.297 1 89.81 208 ALA A C 1
ATOM 1607 O O . ALA A 1 208 ? -2.105 -2.184 -18.844 1 89.81 208 ALA A O 1
ATOM 1608 N N . LEU A 1 209 ? -3.459 -2.324 -20.625 1 86 209 LEU A N 1
ATOM 1609 C CA . LEU A 1 209 ? -2.455 -2.26 -21.688 1 86 209 LEU A CA 1
ATOM 1610 C C . LEU A 1 209 ? -1.64 -3.547 -21.75 1 86 209 LEU A C 1
ATOM 1612 O O . LEU A 1 209 ? -0.514 -3.553 -22.25 1 86 209 LEU A O 1
ATOM 1616 N N . GLN A 1 210 ? -2.152 -4.637 -21.125 1 76.31 210 GLN A N 1
ATOM 1617 C CA . GLN A 1 210 ? -1.389 -5.883 -21.109 1 76.31 210 GLN A CA 1
ATOM 1618 C C . GLN A 1 210 ? -1.982 -6.91 -22.062 1 76.31 210 GLN A C 1
ATOM 1620 O O . GLN A 1 210 ? -1.498 -8.039 -22.156 1 76.31 210 GLN A O 1
ATOM 1625 N N . ALA A 1 211 ? -2.953 -6.438 -22.719 1 70.25 211 ALA A N 1
ATOM 1626 C CA . ALA A 1 211 ? -3.568 -7.367 -23.656 1 70.25 211 ALA A CA 1
ATOM 1627 C C . ALA A 1 211 ? -3.324 -6.926 -25.094 1 70.25 211 ALA A C 1
ATOM 1629 O O . ALA A 1 211 ? -3.244 -5.73 -25.391 1 70.25 211 ALA A O 1
ATOM 1630 N N . ASP A 1 212 ? -3.055 -7.906 -25.922 1 70.94 212 ASP A N 1
ATOM 1631 C CA . ASP A 1 212 ? -3.043 -7.73 -27.375 1 70.94 212 ASP A CA 1
ATOM 1632 C C . ASP A 1 212 ? -1.978 -6.723 -27.797 1 70.94 212 ASP A C 1
ATOM 1634 O O . ASP A 1 212 ? -2.221 -5.879 -28.656 1 70.94 212 ASP A O 1
ATOM 1638 N N . GLY A 1 213 ? -0.834 -6.691 -27.094 1 74.81 213 GLY A N 1
ATOM 1639 C CA . GLY A 1 213 ? 0.252 -5.805 -27.484 1 74.81 213 GLY A CA 1
ATOM 1640 C C . GLY A 1 213 ? -0.124 -4.336 -27.406 1 74.81 213 GLY A C 1
ATOM 1641 O O . GLY A 1 213 ? 0.365 -3.523 -28.188 1 74.81 213 GLY A O 1
ATOM 1642 N N . ALA A 1 214 ? -1.013 -3.982 -26.688 1 77.62 214 ALA A N 1
ATOM 1643 C CA . ALA A 1 214 ? -1.586 -2.643 -26.594 1 77.62 214 ALA A CA 1
ATOM 1644 C C . ALA A 1 214 ? -0.497 -1.598 -26.359 1 77.62 214 ALA A C 1
ATOM 1646 O O . ALA A 1 214 ? -0.611 -0.462 -26.828 1 77.62 214 ALA A O 1
ATOM 1647 N N . LEU A 1 215 ? 0.542 -1.978 -25.828 1 77.94 215 LEU A N 1
ATOM 1648 C CA . LEU A 1 215 ? 1.611 -1.031 -25.516 1 77.94 215 LEU A CA 1
ATOM 1649 C C . LEU A 1 215 ? 2.232 -0.486 -26.797 1 77.94 215 LEU A C 1
ATOM 1651 O O . LEU A 1 215 ? 2.654 0.671 -26.844 1 77.94 215 LEU A O 1
ATOM 1655 N N . GLN A 1 216 ? 2.221 -1.282 -27.797 1 77.19 216 GLN A N 1
ATOM 1656 C CA . GLN A 1 216 ? 2.877 -0.894 -29.047 1 77.19 216 GLN A CA 1
ATOM 1657 C C . GLN A 1 216 ? 1.854 -0.551 -30.125 1 77.19 216 GLN A C 1
ATOM 1659 O O . GLN A 1 216 ? 2.104 0.305 -30.984 1 77.19 216 GLN A O 1
ATOM 1664 N N . GLN A 1 217 ? 0.664 -1.094 -30 1 80.25 217 GLN A N 1
ATOM 1665 C CA . GLN A 1 217 ? -0.254 -1.048 -31.125 1 80.25 217 GLN A CA 1
ATOM 1666 C C . GLN A 1 217 ? -1.338 0.006 -30.906 1 80.25 217 GLN A C 1
ATOM 1668 O O . GLN A 1 217 ? -1.986 0.438 -31.875 1 80.25 217 GLN A O 1
ATOM 1673 N N . ARG A 1 218 ? -1.527 0.466 -29.75 1 88.25 218 ARG A N 1
ATOM 1674 C CA . ARG A 1 218 ? -2.6 1.417 -29.484 1 88.25 218 ARG A CA 1
ATOM 1675 C C . ARG A 1 218 ? -2.072 2.633 -28.719 1 88.25 218 ARG A C 1
ATOM 1677 O O . ARG A 1 218 ? -2.361 2.807 -27.531 1 88.25 218 ARG A O 1
ATOM 1684 N N . PRO A 1 219 ? -1.441 3.588 -29.391 1 86.81 219 PRO A N 1
ATOM 1685 C CA . PRO A 1 219 ? -0.827 4.73 -28.719 1 86.81 219 PRO A CA 1
ATOM 1686 C C . PRO A 1 219 ? -1.854 5.633 -28.031 1 86.81 219 PRO A C 1
ATOM 1688 O O . PRO A 1 219 ? -1.569 6.215 -26.984 1 86.81 219 PRO A O 1
ATOM 1691 N N . GLN A 1 220 ? -3.039 5.758 -28.625 1 89.88 220 GLN A N 1
ATOM 1692 C CA . GLN A 1 220 ? -4.07 6.594 -28.031 1 89.88 220 GLN A CA 1
ATOM 1693 C C . GLN A 1 220 ? -4.523 6.027 -26.688 1 89.88 220 GLN A C 1
ATOM 1695 O O . GLN A 1 220 ? -4.727 6.773 -25.719 1 89.88 220 GLN A O 1
ATOM 1700 N N . TYR A 1 221 ? -4.691 4.758 -26.609 1 92.56 221 TYR A N 1
ATOM 1701 C CA . TYR A 1 221 ? -5.09 4.082 -25.375 1 92.56 221 TYR A CA 1
ATOM 1702 C C . TYR A 1 221 ? -3.998 4.188 -24.328 1 92.56 221 TYR A C 1
ATOM 1704 O O . TYR A 1 221 ? -4.289 4.352 -23.141 1 92.56 221 TYR A O 1
ATOM 1712 N N . VAL A 1 222 ? -2.783 4.148 -24.766 1 92.38 222 VAL A N 1
ATOM 1713 C CA . VAL A 1 222 ? -1.642 4.289 -23.875 1 92.38 222 VAL A CA 1
ATOM 1714 C C . VAL A 1 222 ? -1.645 5.684 -23.25 1 92.38 222 VAL A C 1
ATOM 1716 O O . VAL A 1 222 ? -1.53 5.828 -22.031 1 92.38 222 VAL A O 1
ATOM 1719 N N . ALA A 1 223 ? -1.766 6.625 -24.125 1 92.62 223 ALA A N 1
ATOM 1720 C CA . ALA A 1 223 ? -1.792 8.008 -23.656 1 92.62 223 ALA A CA 1
ATOM 1721 C C . ALA A 1 223 ? -2.943 8.234 -22.672 1 92.62 223 ALA A C 1
ATOM 1723 O O . ALA A 1 223 ? -2.773 8.891 -21.641 1 92.62 223 ALA A O 1
ATOM 1724 N N . PHE A 1 224 ? -4.102 7.73 -23 1 94.94 224 PHE A N 1
ATOM 1725 C CA . PHE A 1 224 ? -5.262 7.871 -22.125 1 94.94 224 PHE A CA 1
ATOM 1726 C C . PHE A 1 224 ? -4.992 7.258 -20.766 1 94.94 224 PHE A C 1
ATOM 1728 O O . PHE A 1 224 ? -5.297 7.867 -19.734 1 94.94 224 PHE A O 1
ATOM 1735 N N . SER A 1 225 ? -4.473 6.066 -20.766 1 95.44 225 SER A N 1
ATOM 1736 C CA . SER A 1 225 ? -4.238 5.348 -19.516 1 95.44 225 SER A CA 1
ATOM 1737 C C . SER A 1 225 ? -3.252 6.098 -18.625 1 95.44 225 SER A C 1
ATOM 1739 O O . SER A 1 225 ? -3.469 6.219 -17.422 1 95.44 225 SER A O 1
ATOM 1741 N N . PHE A 1 226 ? -2.156 6.609 -19.203 1 94.88 226 PHE A N 1
ATOM 1742 C CA . PHE A 1 226 ? -1.145 7.332 -18.438 1 94.88 226 PHE A CA 1
ATOM 1743 C C . PHE A 1 226 ? -1.72 8.617 -17.859 1 94.88 226 PHE A C 1
ATOM 1745 O O . PHE A 1 226 ? -1.542 8.906 -16.672 1 94.88 226 PHE A O 1
ATOM 1752 N N . ILE A 1 227 ? -2.432 9.312 -18.672 1 95.31 227 ILE A N 1
ATOM 1753 C CA . ILE A 1 227 ? -3.021 10.578 -18.25 1 95.31 227 ILE A CA 1
ATOM 1754 C C . ILE A 1 227 ? -4.086 10.328 -17.188 1 95.31 227 ILE A C 1
ATOM 1756 O O . ILE A 1 227 ? -4.172 11.062 -16.203 1 95.31 227 ILE A O 1
ATOM 1760 N N . TYR A 1 228 ? -4.91 9.336 -17.406 1 97.25 228 TYR A N 1
ATOM 1761 C CA . TYR A 1 228 ? -5.953 8.992 -16.438 1 97.25 228 TYR A CA 1
ATOM 1762 C C . TYR A 1 228 ? -5.355 8.688 -15.07 1 97.25 228 TYR A C 1
ATOM 1764 O O . TYR A 1 228 ? -5.883 9.133 -14.047 1 97.25 228 TYR A O 1
ATOM 1772 N N . ILE A 1 229 ? -4.273 7.934 -15.047 1 96.62 229 ILE A N 1
ATOM 1773 C CA . ILE A 1 229 ? -3.648 7.547 -13.781 1 96.62 229 ILE A CA 1
ATOM 1774 C C . ILE A 1 229 ? -3.113 8.789 -13.07 1 96.62 229 ILE A C 1
ATOM 1776 O O . ILE A 1 229 ? -3.359 8.977 -11.883 1 96.62 229 ILE A O 1
ATOM 1780 N N . LEU A 1 230 ? -2.4 9.633 -13.797 1 95.25 230 LEU A N 1
ATOM 1781 C CA . LEU A 1 230 ? -1.778 10.812 -13.195 1 95.25 230 LEU A CA 1
ATOM 1782 C C . LEU A 1 230 ? -2.836 11.797 -12.719 1 95.25 230 LEU A C 1
ATOM 1784 O O . LEU A 1 230 ? -2.76 12.305 -11.594 1 95.25 230 LEU A O 1
ATOM 1788 N N . ILE A 1 231 ? -3.875 12.008 -13.516 1 95.25 231 ILE A N 1
ATOM 1789 C CA . ILE A 1 231 ? -4.945 12.93 -13.156 1 95.25 231 ILE A CA 1
ATOM 1790 C C . ILE A 1 231 ? -5.777 12.336 -12.023 1 95.25 231 ILE A C 1
ATOM 1792 O O . ILE A 1 231 ? -6.16 13.047 -11.086 1 95.25 231 ILE A O 1
ATOM 1796 N N . GLY A 1 232 ? -6.105 11.094 -12.172 1 97.19 232 GLY A N 1
ATOM 1797 C CA . GLY A 1 232 ? -6.875 10.43 -11.141 1 97.19 232 GLY A CA 1
ATOM 1798 C C . GLY A 1 232 ? -6.211 10.477 -9.773 1 97.19 232 GLY A C 1
ATOM 1799 O O . GLY A 1 232 ? -6.871 10.719 -8.766 1 97.19 232 GLY A O 1
ATOM 1800 N N . LEU A 1 233 ? -4.949 10.234 -9.734 1 96.31 233 LEU A N 1
ATOM 1801 C CA . LEU A 1 233 ? -4.215 10.25 -8.477 1 96.31 233 LEU A CA 1
ATOM 1802 C C . LEU A 1 233 ? -4.18 11.656 -7.887 1 96.31 233 LEU A C 1
ATOM 1804 O O . LEU A 1 233 ? -4.188 11.828 -6.664 1 96.31 233 LEU A O 1
ATOM 1808 N N . THR A 1 234 ? -4.078 12.648 -8.758 1 94.44 234 THR A N 1
ATOM 1809 C CA . THR A 1 234 ? -4.129 14.023 -8.289 1 94.44 234 THR A CA 1
ATOM 1810 C C . THR A 1 234 ? -5.473 14.32 -7.625 1 94.44 234 THR A C 1
ATOM 1812 O O . THR A 1 234 ? -5.52 14.953 -6.566 1 94.44 234 THR A O 1
ATOM 1815 N N . VAL A 1 235 ? -6.535 13.867 -8.203 1 95.44 235 VAL A N 1
ATOM 1816 C CA . VAL A 1 235 ? -7.879 14.102 -7.684 1 95.44 235 VAL A CA 1
ATOM 1817 C C . VAL A 1 235 ? -8.039 13.398 -6.34 1 95.44 235 VAL A C 1
ATOM 1819 O O . VAL A 1 235 ? -8.547 13.992 -5.379 1 95.44 235 VAL A O 1
ATOM 1822 N N . ILE A 1 236 ? -7.598 12.141 -6.266 1 94.62 236 ILE A N 1
ATOM 1823 C CA . ILE A 1 236 ? -7.699 11.383 -5.02 1 94.62 236 ILE A CA 1
ATOM 1824 C C . ILE A 1 236 ? -6.82 12.031 -3.951 1 94.62 236 ILE A C 1
ATOM 1826 O O . ILE A 1 236 ? -7.215 12.125 -2.787 1 94.62 236 ILE A O 1
ATOM 1830 N N . GLY A 1 237 ? -5.648 12.406 -4.367 1 92.06 237 GLY A N 1
ATOM 1831 C CA . GLY A 1 237 ? -4.766 13.102 -3.443 1 92.06 237 GLY A CA 1
ATOM 1832 C C . GLY A 1 237 ? -5.367 14.383 -2.889 1 92.06 237 GLY A C 1
ATOM 1833 O O . GLY A 1 237 ? -5.215 14.688 -1.704 1 92.06 237 GLY A O 1
ATOM 1834 N N . ALA A 1 238 ? -6.008 15.18 -3.754 1 92.06 238 ALA A N 1
ATOM 1835 C CA . ALA A 1 238 ? -6.672 16.406 -3.332 1 92.06 238 ALA A CA 1
ATOM 1836 C C . ALA A 1 238 ? -7.766 16.125 -2.307 1 92.06 238 ALA A C 1
ATOM 1838 O O . ALA A 1 238 ? -7.902 16.844 -1.315 1 92.06 238 ALA A O 1
ATOM 1839 N N . PHE A 1 239 ? -8.484 15.094 -2.58 1 92.06 239 PHE A N 1
ATOM 1840 C CA . PHE A 1 239 ? -9.555 14.703 -1.669 1 92.06 239 PHE A CA 1
ATOM 1841 C C . PHE A 1 239 ? -8.984 14.258 -0.328 1 92.06 239 PHE A C 1
ATOM 1843 O O . PHE A 1 239 ? -9.508 14.617 0.728 1 92.06 239 PHE A O 1
ATOM 1850 N N . LEU A 1 240 ? -7.949 13.445 -0.33 1 88.31 240 LEU A N 1
ATOM 1851 C CA . LEU A 1 240 ? -7.348 12.953 0.904 1 88.31 240 LEU A CA 1
ATOM 1852 C C . LEU A 1 240 ? -6.781 14.102 1.73 1 88.31 240 LEU A C 1
ATOM 1854 O O . LEU A 1 240 ? -6.805 14.062 2.963 1 88.31 240 LEU A O 1
ATOM 1858 N N . ASN A 1 241 ? -6.262 15.07 0.995 1 84.19 241 ASN A N 1
ATOM 1859 C CA . ASN A 1 241 ? -5.785 16.25 1.7 1 84.19 241 ASN A CA 1
ATOM 1860 C C . ASN A 1 241 ? -6.914 16.953 2.445 1 84.19 241 ASN A C 1
ATOM 1862 O O . ASN A 1 241 ? -6.711 17.469 3.545 1 84.19 241 ASN A O 1
ATOM 18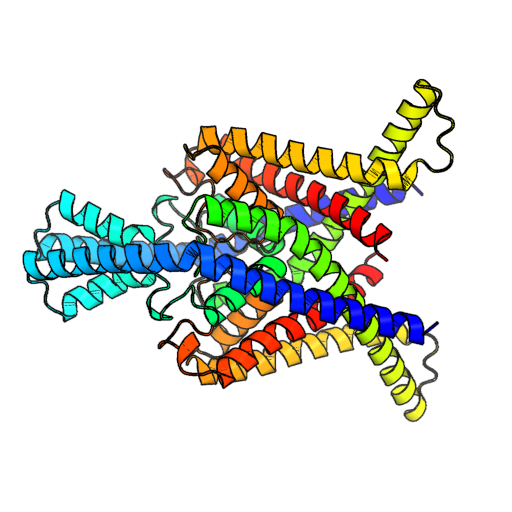66 N N . LEU A 1 242 ? -8.078 17.031 1.851 1 84.94 242 LEU A N 1
ATOM 1867 C CA . LEU A 1 242 ? -9.242 17.656 2.475 1 84.94 242 LEU A CA 1
ATOM 1868 C C . LEU A 1 242 ? -9.688 16.859 3.699 1 84.94 242 LEU A C 1
ATOM 1870 O O . LEU A 1 242 ? -10.023 17.438 4.734 1 84.94 242 LEU A O 1
ATOM 1874 N N . VAL A 1 243 ? -9.656 15.57 3.561 1 84.81 243 VAL A N 1
ATOM 1875 C CA . VAL A 1 243 ? -10.133 14.695 4.625 1 84.81 243 VAL A CA 1
ATOM 1876 C C . VAL A 1 243 ? -9.164 14.75 5.809 1 84.81 243 VAL A C 1
ATOM 1878 O O . VAL A 1 243 ? -9.586 14.781 6.965 1 84.81 243 VAL A O 1
ATOM 1881 N N . ILE A 1 244 ? -7.91 14.766 5.516 1 78.88 244 ILE A N 1
ATOM 1882 C CA . ILE A 1 244 ? -6.891 14.789 6.562 1 78.88 244 ILE A CA 1
ATOM 1883 C C . ILE A 1 244 ? -6.957 16.109 7.316 1 78.88 244 ILE A C 1
ATOM 1885 O O . ILE A 1 244 ? -6.812 16.141 8.539 1 78.88 244 ILE A O 1
ATOM 1889 N N . LEU A 1 245 ? -7.148 17.219 6.66 1 74.06 245 LEU A N 1
ATOM 1890 C CA . LEU A 1 245 ? -7.227 18.531 7.285 1 74.06 245 LEU A CA 1
ATOM 1891 C C . LEU A 1 245 ? -8.445 18.625 8.195 1 74.06 245 LEU A C 1
ATOM 1893 O O . LEU A 1 245 ? -8.422 19.359 9.195 1 74.06 245 LEU A O 1
ATOM 1897 N N . ARG A 1 246 ? -9.398 17.844 7.855 1 76.69 246 ARG A N 1
ATOM 1898 C CA . ARG A 1 246 ? -10.625 17.875 8.648 1 76.69 246 ARG A CA 1
ATOM 1899 C C . ARG A 1 246 ? -10.508 16.969 9.875 1 76.69 246 ARG A C 1
ATOM 1901 O O . ARG A 1 246 ? -11.18 17.188 10.875 1 76.69 246 ARG A O 1
ATOM 1908 N N . LEU A 1 247 ? -9.766 15.93 9.672 1 69.44 247 LEU A N 1
ATOM 1909 C CA . LEU A 1 247 ? -9.672 14.945 10.742 1 69.44 247 LEU A CA 1
ATOM 1910 C C . LEU A 1 247 ? -8.594 15.336 11.75 1 69.44 247 LEU A C 1
ATOM 1912 O O . LEU A 1 247 ? -8.562 14.805 12.867 1 69.44 247 LEU A O 1
ATOM 1916 N N . ILE A 1 248 ? -7.707 16.188 11.406 1 61.72 248 ILE A N 1
ATOM 1917 C CA . ILE A 1 248 ? -6.695 16.641 12.359 1 61.72 248 ILE A CA 1
ATOM 1918 C C . ILE A 1 248 ? -7.121 17.953 12.992 1 61.72 248 ILE A C 1
ATOM 1920 O O . ILE A 1 248 ? -7.598 18.859 12.297 1 61.72 248 ILE A O 1
ATOM 1924 N N . MET B 1 1 ? -1.817 19.953 26.656 1 46.56 1 MET B N 1
ATOM 1925 C CA . MET B 1 1 ? -1.825 19.906 25.203 1 46.56 1 MET B CA 1
ATOM 1926 C C . MET B 1 1 ? -1.21 18.609 24.688 1 46.56 1 MET B C 1
ATOM 1928 O O . MET B 1 1 ? -1.745 17.984 23.781 1 46.56 1 MET B O 1
ATOM 1932 N N . ARG B 1 2 ? -0.16 18.141 25.469 1 57.97 2 ARG B N 1
ATOM 1933 C CA . ARG B 1 2 ? 0.539 16.906 25.125 1 57.97 2 ARG B CA 1
ATOM 1934 C C . ARG B 1 2 ? -0.324 15.688 25.422 1 57.97 2 ARG B C 1
ATOM 1936 O O . ARG B 1 2 ? -0.383 14.75 24.609 1 57.97 2 ARG B O 1
ATOM 1943 N N . HIS B 1 3 ? -0.982 15.688 26.312 1 57.94 3 HIS B N 1
ATOM 1944 C CA . HIS B 1 3 ? -1.792 14.555 26.75 1 57.94 3 HIS B CA 1
ATOM 1945 C C . HIS B 1 3 ? -2.93 14.281 25.766 1 57.94 3 HIS B C 1
ATOM 1947 O O . HIS B 1 3 ? -3.234 13.125 25.469 1 57.94 3 HIS B O 1
ATOM 1953 N N . THR B 1 4 ? -3.357 15.258 25.375 1 70.5 4 THR B N 1
ATOM 1954 C CA . THR B 1 4 ? -4.484 15.125 24.453 1 70.5 4 THR B CA 1
ATOM 1955 C C . THR B 1 4 ? -4.027 14.547 23.125 1 70.5 4 THR B C 1
ATOM 1957 O O . THR B 1 4 ? -4.723 13.719 22.531 1 70.5 4 THR B O 1
ATOM 1960 N N . ALA B 1 5 ? -2.875 14.82 22.844 1 77.62 5 ALA B N 1
ATOM 1961 C CA . ALA B 1 5 ? -2.346 14.32 21.578 1 77.62 5 ALA B CA 1
ATOM 1962 C C . ALA B 1 5 ? -2.014 12.836 21.672 1 77.62 5 ALA B C 1
ATOM 1964 O O . ALA B 1 5 ? -2.25 12.07 20.734 1 77.62 5 ALA B O 1
ATOM 1965 N N . ASN B 1 6 ? -1.617 12.375 22.781 1 82.94 6 ASN B N 1
ATOM 1966 C CA . ASN B 1 6 ? -1.293 10.969 23.016 1 82.94 6 ASN B CA 1
ATOM 1967 C C . ASN B 1 6 ? -2.547 10.102 23.031 1 82.94 6 ASN B C 1
ATOM 1969 O O . ASN B 1 6 ? -2.543 8.992 22.5 1 82.94 6 ASN B O 1
ATOM 1973 N N . SER B 1 7 ? -3.445 10.633 23.656 1 87.12 7 SER B N 1
ATOM 1974 C CA . SER B 1 7 ? -4.695 9.891 23.719 1 87.12 7 SER B CA 1
ATOM 1975 C C . SER B 1 7 ? -5.312 9.719 22.344 1 87.12 7 SER B C 1
ATOM 1977 O O . SER B 1 7 ? -5.875 8.672 22.031 1 87.12 7 SER B O 1
ATOM 1979 N N . ARG B 1 8 ? -5.188 10.695 21.578 1 86.81 8 ARG B N 1
ATOM 1980 C CA . ARG B 1 8 ? -5.707 10.641 20.219 1 86.81 8 ARG B CA 1
ATOM 1981 C C . ARG B 1 8 ? -4.957 9.602 19.391 1 86.81 8 ARG B C 1
ATOM 1983 O O . ARG B 1 8 ? -5.566 8.828 18.656 1 86.81 8 ARG B O 1
ATOM 1990 N N . THR B 1 9 ? -3.664 9.562 19.547 1 89.25 9 THR B N 1
ATOM 1991 C CA . THR B 1 9 ? -2.842 8.617 18.797 1 89.25 9 THR B CA 1
ATOM 1992 C C . THR B 1 9 ? -3.15 7.184 19.234 1 89.25 9 THR B C 1
ATOM 1994 O O . THR B 1 9 ? -3.244 6.285 18.391 1 89.25 9 THR B O 1
ATOM 1997 N N . ILE B 1 10 ? -3.365 7 20.484 1 91.81 10 ILE B N 1
ATOM 1998 C CA . ILE B 1 10 ? -3.672 5.672 21.016 1 91.81 10 ILE B CA 1
ATOM 1999 C C . ILE B 1 10 ? -5.039 5.219 20.5 1 91.81 10 ILE B C 1
ATOM 2001 O O . ILE B 1 10 ? -5.215 4.059 20.125 1 91.81 10 ILE B O 1
ATOM 2005 N N . THR B 1 11 ? -5.969 6.113 20.5 1 93.44 11 THR B N 1
ATOM 2006 C CA . THR B 1 11 ? -7.301 5.801 19.984 1 93.44 11 THR B CA 1
ATOM 2007 C C . THR B 1 11 ? -7.242 5.422 18.516 1 93.44 11 THR B C 1
ATOM 2009 O O . THR B 1 11 ? -7.887 4.461 18.094 1 93.44 11 THR B O 1
ATOM 2012 N N . LEU B 1 12 ? -6.422 6.121 17.781 1 91.75 12 LEU B N 1
ATOM 2013 C CA . LEU B 1 12 ? -6.289 5.848 16.359 1 91.75 12 LEU B CA 1
ATOM 2014 C C . LEU B 1 12 ? -5.648 4.484 16.125 1 91.75 12 LEU B C 1
ATOM 2016 O O . LEU B 1 12 ? -6.031 3.762 15.195 1 91.75 12 LEU B O 1
ATOM 2020 N N . ILE B 1 13 ? -4.738 4.164 16.953 1 92.94 13 ILE B N 1
ATOM 2021 C CA . ILE B 1 13 ? -4.062 2.877 16.844 1 92.94 13 ILE B CA 1
ATOM 2022 C C . ILE B 1 13 ? -5.043 1.747 17.141 1 92.94 13 ILE B C 1
ATOM 2024 O O . ILE B 1 13 ? -5.09 0.749 16.422 1 92.94 13 ILE B O 1
ATOM 2028 N N . VAL B 1 14 ? -5.816 1.928 18.172 1 94.38 14 VAL B N 1
ATOM 2029 C CA . VAL B 1 14 ? -6.789 0.916 18.578 1 94.38 14 VAL B CA 1
ATOM 2030 C C . VAL B 1 14 ? -7.848 0.759 17.484 1 94.38 14 VAL B C 1
ATOM 2032 O O . VAL B 1 14 ? -8.219 -0.361 17.125 1 94.38 14 VAL B O 1
ATOM 2035 N N . VAL B 1 15 ? -8.359 1.833 16.969 1 95 15 VAL B N 1
ATOM 2036 C CA . VAL B 1 15 ? -9.352 1.8 15.914 1 95 15 VAL B CA 1
ATOM 2037 C C . VAL B 1 15 ? -8.758 1.144 14.664 1 95 15 VAL B C 1
ATOM 2039 O O . VAL B 1 15 ? -9.43 0.361 13.992 1 95 15 VAL B O 1
ATOM 2042 N N . GLY B 1 16 ? -7.484 1.498 14.352 1 94.81 16 GLY B N 1
ATOM 2043 C CA . GLY B 1 16 ? -6.809 0.904 13.211 1 94.81 16 GLY B CA 1
ATOM 2044 C C . GLY B 1 16 ? -6.641 -0.599 13.328 1 94.81 16 GLY B C 1
ATOM 2045 O O . GLY B 1 16 ? -6.898 -1.337 12.375 1 94.81 16 GLY B O 1
ATOM 2046 N N . LEU B 1 17 ? -6.277 -1.062 14.5 1 94.44 17 LEU B N 1
ATOM 2047 C CA . LEU B 1 17 ? -6.074 -2.488 14.727 1 94.44 17 LEU B CA 1
ATOM 2048 C C . LEU B 1 17 ? -7.402 -3.24 14.688 1 94.44 17 LEU B C 1
ATOM 2050 O O . LEU B 1 17 ? -7.48 -4.34 14.133 1 94.44 17 LEU B O 1
ATOM 2054 N N . THR B 1 18 ? -8.438 -2.656 15.281 1 96.38 18 THR B N 1
ATOM 2055 C CA . THR B 1 18 ? -9.766 -3.266 15.234 1 96.38 18 THR B CA 1
ATOM 2056 C C . THR B 1 18 ? -10.266 -3.359 13.797 1 96.38 18 THR B C 1
ATOM 2058 O O . THR B 1 18 ? -10.867 -4.367 13.406 1 96.38 18 THR B O 1
ATOM 2061 N N . TYR B 1 19 ? -10 -2.314 13.078 1 97.44 19 TYR B N 1
ATOM 2062 C CA . TYR B 1 19 ? -10.391 -2.293 11.672 1 97.44 19 TYR B CA 1
ATOM 2063 C C . TYR B 1 19 ? -9.703 -3.41 10.898 1 97.44 19 TYR B C 1
ATOM 2065 O O . TYR B 1 19 ? -10.305 -4.02 10.016 1 97.44 19 TYR B O 1
ATOM 2073 N N . LEU B 1 20 ? -8.469 -3.693 11.195 1 96.94 20 LEU B N 1
ATOM 2074 C CA . LEU B 1 20 ? -7.719 -4.758 10.539 1 96.94 20 LEU B CA 1
ATOM 2075 C C . LEU B 1 20 ? -8.328 -6.121 10.844 1 96.94 20 LEU B C 1
ATOM 2077 O O . LEU B 1 20 ? -8.461 -6.965 9.953 1 96.94 20 LEU B O 1
ATOM 2081 N N . PHE B 1 21 ? -8.719 -6.289 12.086 1 96.62 21 PHE B N 1
ATOM 2082 C CA . PHE B 1 21 ? -9.281 -7.578 12.477 1 96.62 21 PHE B CA 1
ATOM 2083 C C . PHE B 1 21 ? -10.672 -7.766 11.883 1 96.62 21 PHE B C 1
ATOM 2085 O O . PHE B 1 21 ? -11.055 -8.875 11.508 1 96.62 21 PHE B O 1
ATOM 2092 N N . ILE B 1 22 ? -11.43 -6.723 11.766 1 97.19 22 ILE B N 1
ATOM 2093 C CA . ILE B 1 22 ? -12.727 -6.789 11.109 1 97.19 22 ILE B CA 1
ATOM 2094 C C . ILE B 1 22 ? -12.547 -7.18 9.648 1 97.19 22 ILE B C 1
ATOM 2096 O O . ILE B 1 22 ? -13.297 -8.008 9.125 1 97.19 22 ILE B O 1
ATOM 2100 N N . GLY B 1 23 ? -11.555 -6.586 9.016 1 97.19 23 GLY B N 1
ATOM 2101 C CA . GLY B 1 23 ? -11.266 -6.945 7.633 1 97.19 23 GLY B CA 1
ATOM 2102 C C . GLY B 1 23 ? -10.891 -8.398 7.461 1 97.19 23 GLY B C 1
ATOM 2103 O O . GLY B 1 23 ? -11.32 -9.055 6.512 1 97.19 23 GLY B O 1
ATOM 2104 N N . ALA B 1 24 ? -10.07 -8.914 8.375 1 96.19 24 ALA B N 1
ATOM 2105 C CA . ALA B 1 24 ? -9.656 -10.312 8.328 1 96.19 24 ALA B CA 1
ATOM 2106 C C . ALA B 1 24 ? -10.859 -11.242 8.406 1 96.19 24 ALA B C 1
ATOM 2108 O O . ALA B 1 24 ? -10.938 -12.234 7.672 1 96.19 24 ALA B O 1
ATOM 2109 N N . GLY B 1 25 ? -11.766 -10.906 9.289 1 95.62 25 GLY B N 1
ATOM 2110 C CA . GLY B 1 25 ? -12.977 -11.703 9.422 1 95.62 25 GLY B CA 1
ATOM 2111 C C . GLY B 1 25 ? -13.867 -11.664 8.195 1 95.62 25 GLY B C 1
ATOM 2112 O O . GLY B 1 25 ? -14.383 -12.688 7.758 1 95.62 25 GLY B O 1
ATOM 2113 N N . ILE B 1 26 ? -14.023 -10.539 7.645 1 95.94 26 ILE B N 1
ATOM 2114 C CA . ILE B 1 26 ? -14.883 -10.336 6.484 1 95.94 26 ILE B CA 1
ATOM 2115 C C . ILE B 1 26 ? -14.328 -11.102 5.285 1 95.94 26 ILE B C 1
ATOM 2117 O O . ILE B 1 26 ? -15.047 -11.867 4.637 1 95.94 26 ILE B O 1
ATOM 2121 N N . PHE B 1 27 ? -13.055 -10.953 4.996 1 96 27 PHE B N 1
ATOM 2122 C CA . PHE B 1 27 ? -12.469 -11.547 3.803 1 96 27 PHE B CA 1
ATOM 2123 C C . PHE B 1 27 ? -12.336 -13.062 3.963 1 96 27 PHE B C 1
ATOM 2125 O O . PHE B 1 27 ? -12.469 -13.805 2.99 1 96 27 PHE B O 1
ATOM 2132 N N . SER B 1 28 ? -12.031 -13.469 5.184 1 94.25 28 SER B N 1
ATOM 2133 C CA . SER B 1 28 ? -11.984 -14.906 5.426 1 94.25 28 SER B CA 1
ATOM 2134 C C . SER B 1 28 ? -13.352 -15.547 5.195 1 94.25 28 SER B C 1
ATOM 2136 O O . SER B 1 28 ? -13.438 -16.625 4.598 1 94.25 28 SER B O 1
ATOM 2138 N N . ALA B 1 29 ? -14.414 -14.922 5.59 1 93.62 29 ALA B N 1
ATOM 2139 C CA . ALA B 1 29 ? -15.773 -15.445 5.469 1 93.62 29 ALA B CA 1
ATOM 2140 C C . ALA B 1 29 ? -16.234 -15.445 4.016 1 93.62 29 ALA B C 1
ATOM 2142 O O . ALA B 1 29 ? -16.906 -16.375 3.57 1 93.62 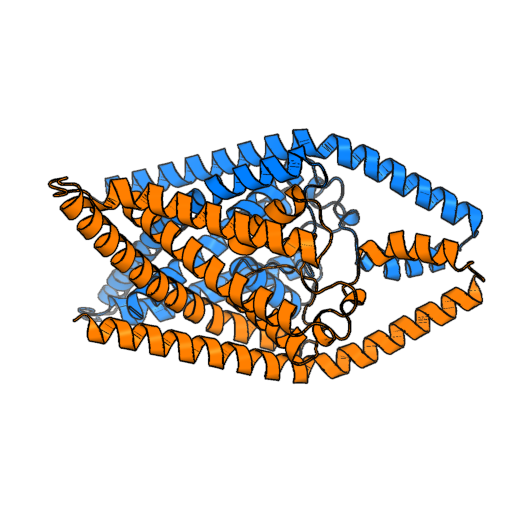29 ALA B O 1
ATOM 2143 N N . ILE B 1 30 ? -15.844 -14.508 3.258 1 94.06 30 ILE B N 1
ATOM 2144 C CA . ILE B 1 30 ? -16.359 -14.32 1.907 1 94.06 30 ILE B CA 1
ATOM 2145 C C . ILE B 1 30 ? -15.57 -15.188 0.93 1 94.06 30 ILE B C 1
ATOM 2147 O O . ILE B 1 30 ? -16.141 -15.773 0.005 1 94.06 30 ILE B O 1
ATOM 2151 N N . GLU B 1 31 ? -14.289 -15.266 1.129 1 93.06 31 GLU B N 1
ATOM 2152 C CA . GLU B 1 31 ? -13.438 -15.82 0.077 1 93.06 31 GLU B CA 1
ATOM 2153 C C . GLU B 1 31 ? -13.016 -17.25 0.41 1 93.06 31 GLU B C 1
ATOM 2155 O O . GLU B 1 31 ? -12.594 -18 -0.473 1 93.06 31 GLU B O 1
ATOM 2160 N N . ARG B 1 32 ? -13.102 -17.719 1.613 1 88.12 32 ARG B N 1
ATOM 2161 C CA . ARG B 1 32 ? -12.578 -19 2.039 1 88.12 32 ARG B CA 1
ATOM 2162 C C . ARG B 1 32 ? -13.242 -20.141 1.272 1 88.12 32 ARG B C 1
ATOM 2164 O O . ARG B 1 32 ? -12.562 -21.047 0.779 1 88.12 32 ARG B O 1
ATOM 2171 N N . GLN B 1 33 ? -14.531 -20.094 1.202 1 85.56 33 GLN B N 1
ATOM 2172 C CA . GLN B 1 33 ? -15.258 -21.156 0.526 1 85.56 33 GLN B CA 1
ATOM 2173 C C . GLN B 1 33 ? -14.883 -21.234 -0.952 1 85.56 33 GLN B C 1
ATOM 2175 O O . GLN B 1 33 ? -14.703 -22.328 -1.503 1 85.56 33 GLN B O 1
ATOM 2180 N N . ASN B 1 34 ? -14.789 -20.094 -1.551 1 84 34 ASN B N 1
ATOM 2181 C CA . ASN B 1 34 ? -14.398 -20.047 -2.957 1 84 34 ASN B CA 1
ATOM 2182 C C . ASN B 1 34 ? -13 -20.609 -3.166 1 84 34 ASN B C 1
ATOM 2184 O O . ASN B 1 34 ? -12.727 -21.25 -4.184 1 84 34 ASN B O 1
ATOM 2188 N N . GLU B 1 35 ? -12.102 -20.297 -2.256 1 82.88 35 GLU B N 1
ATOM 2189 C CA . GLU B 1 35 ? -10.734 -20.812 -2.344 1 82.88 35 GLU B CA 1
ATOM 2190 C C . GLU B 1 35 ? -10.719 -22.344 -2.271 1 82.88 35 GLU B C 1
ATOM 2192 O O . GLU B 1 35 ? -10 -23 -3.023 1 82.88 35 GLU B O 1
ATOM 2197 N N . ILE B 1 36 ? -11.422 -22.875 -1.4 1 77.75 36 ILE B N 1
ATOM 2198 C CA . ILE B 1 36 ? -11.477 -24.312 -1.212 1 77.75 36 ILE B CA 1
ATOM 2199 C C . ILE B 1 36 ? -12.039 -24.984 -2.469 1 77.75 36 ILE B C 1
ATOM 2201 O O . ILE B 1 36 ? -11.492 -25.969 -2.953 1 77.75 36 ILE B O 1
ATOM 2205 N N . GLU B 1 37 ? -13.109 -24.422 -2.953 1 77.75 37 GLU B N 1
ATOM 2206 C CA . GLU B 1 37 ? -13.758 -24.984 -4.133 1 77.75 37 GLU B CA 1
ATOM 2207 C C . GLU B 1 37 ? -12.844 -24.891 -5.355 1 77.75 37 GLU B C 1
ATOM 2209 O O . GLU B 1 37 ? -12.758 -25.844 -6.141 1 77.75 37 GLU B O 1
ATOM 2214 N N . SER B 1 38 ? -12.219 -23.703 -5.535 1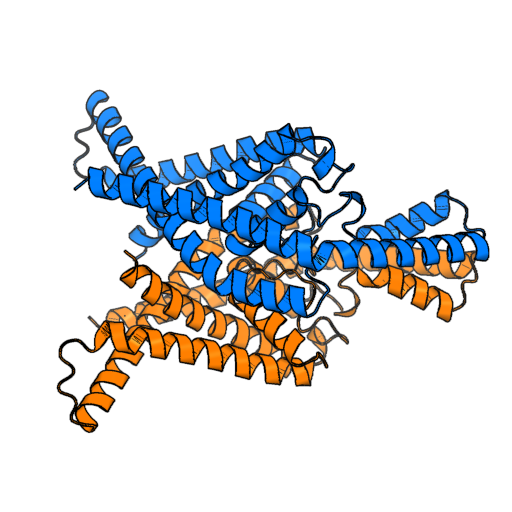 74.88 38 SER B N 1
ATOM 2215 C CA . SER B 1 38 ? -11.328 -23.5 -6.672 1 74.88 38 SER B CA 1
ATOM 2216 C C . SER B 1 38 ? -10.117 -24.422 -6.59 1 74.88 38 SER B C 1
ATOM 2218 O O . SER B 1 38 ? -9.617 -24.891 -7.617 1 74.88 38 SER B O 1
ATOM 2220 N N . SER B 1 39 ? -9.594 -24.578 -5.406 1 72.25 39 SER B N 1
ATOM 2221 C CA . SER B 1 39 ? -8.445 -25.453 -5.211 1 72.25 39 SER B CA 1
ATOM 2222 C C . SER B 1 39 ? -8.781 -26.891 -5.582 1 72.25 39 SER B C 1
ATOM 2224 O O . SER B 1 39 ? -7.957 -27.594 -6.18 1 72.25 39 SER B O 1
ATOM 2226 N N . LYS B 1 40 ? -9.891 -27.328 -5.234 1 69.56 40 LYS B N 1
ATOM 2227 C CA . LYS B 1 40 ? -10.344 -28.672 -5.562 1 69.56 40 LYS B CA 1
ATOM 2228 C C . LYS B 1 40 ? -10.445 -28.875 -7.07 1 69.56 40 LYS B C 1
ATOM 2230 O O . LYS B 1 40 ? -10.086 -29.922 -7.594 1 69.56 40 LYS B O 1
ATOM 2235 N N . GLU B 1 41 ? -10.961 -27.859 -7.691 1 69.19 41 GLU B N 1
ATOM 2236 C CA . GLU B 1 41 ? -11.094 -27.922 -9.141 1 69.19 41 GLU B CA 1
ATOM 2237 C C . GLU B 1 41 ? -9.727 -27.984 -9.82 1 69.19 41 GLU B C 1
ATOM 2239 O O . GLU B 1 41 ? -9.539 -28.734 -10.781 1 69.19 41 GLU B O 1
ATOM 2244 N N . LEU B 1 42 ? -8.852 -27.109 -9.328 1 64.94 42 LEU B N 1
ATOM 2245 C CA . LEU B 1 42 ? -7.508 -27.078 -9.898 1 64.94 42 LEU B CA 1
ATOM 2246 C C . LEU B 1 42 ? -6.785 -28.391 -9.688 1 64.94 42 LEU B C 1
ATOM 2248 O O . LEU B 1 42 ? -6.082 -28.875 -10.578 1 64.94 42 LEU B O 1
ATOM 2252 N N . PHE B 1 43 ? -6.926 -28.922 -8.508 1 64.19 43 PHE B N 1
ATOM 2253 C CA . PHE B 1 43 ? -6.324 -30.219 -8.203 1 64.19 43 PHE B CA 1
ATOM 2254 C C . PHE B 1 43 ? -6.922 -31.312 -9.078 1 64.19 43 PHE B C 1
ATOM 2256 O O . PHE B 1 43 ? -6.223 -32.25 -9.484 1 64.19 43 PHE B O 1
ATOM 2263 N N . GLY B 1 44 ? -8.109 -31.141 -9.273 1 61.44 44 GLY B N 1
ATOM 2264 C CA . GLY B 1 44 ? -8.758 -32.062 -10.18 1 61.44 44 GLY B CA 1
ATOM 2265 C C . GLY B 1 44 ? -8.195 -32.031 -11.586 1 61.44 44 GLY B C 1
ATOM 2266 O O . GLY B 1 44 ? -7.953 -33.094 -12.195 1 61.44 44 GLY B O 1
ATOM 2267 N N . TYR B 1 45 ? -8 -30.797 -12.102 1 62.78 45 TYR B N 1
ATOM 2268 C CA . TYR B 1 45 ? -7.43 -30.625 -13.43 1 62.78 45 TYR B CA 1
ATOM 2269 C C . TYR B 1 45 ? -6.008 -31.172 -13.484 1 62.78 45 TYR B C 1
ATOM 2271 O O . TYR B 1 45 ? -5.613 -31.781 -14.484 1 62.78 45 TYR B O 1
ATOM 2279 N N . GLU B 1 46 ? -5.262 -30.875 -12.445 1 63.16 46 GLU B N 1
ATOM 2280 C CA . GLU B 1 46 ? -3.883 -31.344 -12.375 1 63.16 46 GLU B CA 1
ATOM 2281 C C . GLU B 1 46 ? -3.818 -32.875 -12.43 1 63.16 46 GLU B C 1
ATOM 2283 O O . GLU B 1 46 ? -2.996 -33.438 -13.148 1 63.16 46 GLU B O 1
ATOM 2288 N N . ASN B 1 47 ? -4.621 -33.438 -11.672 1 62.75 47 ASN B N 1
ATOM 2289 C CA . ASN B 1 47 ? -4.66 -34.906 -11.633 1 62.75 47 ASN B CA 1
ATOM 2290 C C . ASN B 1 47 ? -5.074 -35.5 -12.984 1 62.75 47 ASN B C 1
ATOM 2292 O O . ASN B 1 47 ? -4.551 -36.531 -13.398 1 62.75 47 ASN B O 1
ATOM 2296 N N . HIS B 1 48 ? -6.023 -34.844 -13.586 1 64.06 48 HIS B N 1
ATOM 2297 C CA . HIS B 1 48 ? -6.477 -35.281 -14.898 1 64.06 48 HIS B CA 1
ATOM 2298 C C . HIS B 1 48 ? -5.355 -35.188 -15.93 1 64.06 48 HIS B C 1
ATOM 2300 O O . HIS B 1 48 ? -5.156 -36.125 -16.719 1 64.06 48 HIS B O 1
ATOM 2306 N N . PHE B 1 49 ? -4.598 -34.062 -15.93 1 62.22 49 PHE B N 1
ATOM 2307 C CA . PHE B 1 49 ? -3.508 -33.844 -16.875 1 62.22 49 PHE B CA 1
ATOM 2308 C C . PHE B 1 49 ? -2.361 -34.812 -16.609 1 62.22 49 PHE B C 1
ATOM 2310 O O . PHE B 1 49 ? -1.718 -35.281 -17.531 1 62.22 49 PHE B O 1
ATOM 2317 N N . ARG B 1 50 ? -2.049 -34.969 -15.32 1 60.84 50 ARG B N 1
ATOM 2318 C CA . ARG B 1 50 ? -0.992 -35.906 -14.93 1 60.84 50 ARG B CA 1
ATOM 2319 C C . ARG B 1 50 ? -1.296 -37.312 -15.422 1 60.84 50 ARG B C 1
ATOM 2321 O O . ARG B 1 50 ? -0.397 -38.031 -15.867 1 60.84 50 ARG B O 1
ATOM 2328 N N . THR B 1 51 ? -2.459 -37.656 -15.32 1 61.97 51 THR B N 1
ATOM 2329 C CA . THR B 1 51 ? -2.861 -39 -15.703 1 61.97 51 THR B CA 1
ATOM 2330 C C . THR B 1 51 ? -2.902 -39.125 -17.219 1 61.97 51 THR B C 1
ATOM 2332 O O . THR B 1 51 ? -2.504 -40.156 -17.766 1 61.97 51 THR B O 1
ATOM 2335 N N . LEU B 1 52 ? -3.367 -38.062 -17.812 1 61.53 52 LEU B N 1
ATOM 2336 C CA . LEU B 1 52 ? -3.561 -38.156 -19.266 1 61.53 52 LEU B CA 1
ATOM 2337 C C . LEU B 1 52 ? -2.223 -38.125 -19.984 1 61.53 52 LEU B C 1
ATOM 2339 O O . LEU B 1 52 ? -2.041 -38.844 -20.984 1 61.53 52 LEU B O 1
ATOM 2343 N N . TYR B 1 53 ? -1.357 -37.219 -19.625 1 59 53 TYR B N 1
ATOM 2344 C CA . TYR B 1 53 ? -0.133 -37.094 -20.406 1 59 53 TYR B CA 1
ATOM 2345 C C . TYR B 1 53 ? 1.028 -37.812 -19.719 1 59 53 TYR B C 1
ATOM 2347 O O . TYR B 1 53 ? 2.18 -37.688 -20.141 1 59 53 TYR B O 1
ATOM 2355 N N . ASN B 1 54 ? 0.725 -38.75 -18.812 1 57.69 54 ASN B N 1
ATOM 2356 C CA . ASN B 1 54 ? 1.745 -39.562 -18.125 1 57.69 54 ASN B CA 1
ATOM 2357 C C . ASN B 1 54 ? 3.008 -38.75 -17.875 1 57.69 54 ASN B C 1
ATOM 2359 O O . ASN B 1 54 ? 4.113 -39.188 -18.188 1 57.69 54 ASN B O 1
ATOM 2363 N N . ILE B 1 55 ? 2.85 -37.438 -17.797 1 55.03 55 ILE B N 1
ATOM 2364 C CA . ILE B 1 55 ? 3.984 -36.531 -17.609 1 55.03 55 ILE B CA 1
ATOM 2365 C C . ILE B 1 55 ? 4.73 -36.906 -16.328 1 55.03 55 ILE B C 1
ATOM 2367 O O . ILE B 1 55 ? 4.117 -37.094 -15.273 1 55.03 55 ILE B O 1
ATOM 2371 N N . SER B 1 56 ? 6 -37.344 -16.516 1 54.22 56 SER B N 1
ATOM 2372 C CA . SER B 1 56 ? 6.844 -37.688 -15.383 1 54.22 56 SER B CA 1
ATOM 2373 C C . SER B 1 56 ? 6.883 -36.594 -14.352 1 54.22 56 SER B C 1
ATOM 2375 O O . SER B 1 56 ? 6.652 -35.406 -14.68 1 54.22 56 SER B O 1
ATOM 2377 N N . ASP B 1 57 ? 6.918 -36.875 -13.148 1 52.22 57 ASP B N 1
ATOM 2378 C CA . ASP B 1 57 ? 6.973 -35.969 -12.008 1 52.22 57 ASP B CA 1
ATOM 2379 C C . ASP B 1 57 ? 7.953 -34.844 -12.258 1 52.22 57 ASP B C 1
ATOM 2381 O O . ASP B 1 57 ? 7.695 -33.688 -11.883 1 52.22 57 ASP B O 1
ATOM 2385 N N . ALA B 1 58 ? 9.031 -35.219 -12.852 1 51.34 58 ALA B N 1
ATOM 2386 C CA . ALA B 1 58 ? 10.062 -34.219 -13.078 1 51.34 58 ALA B CA 1
ATOM 2387 C C . ALA B 1 58 ? 9.617 -33.188 -14.109 1 51.34 58 ALA B C 1
ATOM 2389 O O . ALA B 1 58 ? 9.828 -31.984 -13.93 1 51.34 58 ALA B O 1
ATOM 2390 N N . ASP B 1 59 ? 9.062 -33.656 -15.109 1 54.25 59 ASP B N 1
ATOM 2391 C CA . ASP B 1 59 ? 8.648 -32.75 -16.172 1 54.25 59 ASP B CA 1
ATOM 2392 C C . ASP B 1 59 ? 7.465 -31.891 -15.734 1 54.25 59 ASP B C 1
ATOM 2394 O O . ASP B 1 59 ? 7.34 -30.734 -16.141 1 54.25 59 ASP B O 1
ATOM 2398 N N . PHE B 1 60 ? 6.684 -32.469 -14.906 1 53.78 60 PHE B N 1
ATOM 2399 C CA . PHE B 1 60 ? 5.578 -31.734 -14.312 1 53.78 60 PHE B CA 1
ATOM 2400 C C . PHE B 1 60 ? 6.098 -30.594 -13.43 1 53.78 60 PHE B C 1
ATOM 2402 O O . PHE B 1 60 ? 5.543 -29.5 -13.43 1 53.78 60 PHE B O 1
ATOM 2409 N N . GLU B 1 61 ? 7.07 -30.969 -12.695 1 51 61 GLU B N 1
ATOM 2410 C CA . GLU B 1 61 ? 7.695 -29.938 -11.875 1 51 61 GLU B CA 1
ATOM 2411 C C . GLU B 1 61 ? 8.258 -28.812 -12.742 1 51 61 GLU B C 1
ATOM 2413 O O . GLU B 1 61 ? 8.164 -27.641 -12.375 1 51 61 GLU B O 1
ATOM 2418 N N . ASN B 1 62 ? 8.883 -29.25 -13.734 1 51.66 62 ASN B N 1
ATOM 2419 C CA . ASN B 1 62 ? 9.422 -28.234 -14.641 1 51.66 62 ASN B CA 1
ATOM 2420 C C . ASN B 1 62 ? 8.312 -27.422 -15.305 1 51.66 62 ASN B C 1
ATOM 2422 O O . ASN B 1 62 ? 8.453 -26.219 -15.492 1 51.66 62 ASN B O 1
ATOM 2426 N N . LEU B 1 63 ? 7.363 -28.219 -15.602 1 50.97 63 LEU B N 1
ATOM 2427 C CA . LEU B 1 63 ? 6.211 -27.516 -16.172 1 50.97 63 LEU B CA 1
ATOM 2428 C C . LEU B 1 63 ? 5.574 -26.594 -15.133 1 50.97 63 LEU B C 1
ATOM 2430 O O . LEU B 1 63 ? 5.195 -25.469 -15.453 1 50.97 63 LEU B O 1
ATOM 2434 N N . THR B 1 64 ? 5.516 -27.234 -13.898 1 49.06 64 THR B N 1
ATOM 2435 C CA . THR B 1 64 ? 4.996 -26.453 -12.789 1 49.06 64 THR B CA 1
ATOM 2436 C C . THR B 1 64 ? 5.906 -25.25 -12.5 1 49.06 64 THR B C 1
ATOM 2438 O O . THR B 1 64 ? 5.43 -24.172 -12.172 1 49.06 64 THR B O 1
ATOM 2441 N N . TYR B 1 65 ? 7.16 -25.578 -12.5 1 46.31 65 TYR B N 1
ATOM 2442 C CA . TYR B 1 65 ? 8.094 -24.469 -12.328 1 46.31 65 TYR B CA 1
ATOM 2443 C C . TYR B 1 65 ? 7.832 -23.375 -13.344 1 46.31 65 TYR B C 1
ATOM 2445 O O . TYR B 1 65 ? 7.844 -22.188 -13.008 1 46.31 65 TYR B O 1
ATOM 2453 N N . VAL B 1 66 ? 7.758 -23.906 -14.477 1 45.22 66 VAL B N 1
ATOM 2454 C CA . VAL B 1 66 ? 7.465 -22.938 -15.531 1 45.22 66 VAL B CA 1
ATOM 2455 C C . VAL B 1 66 ? 6.094 -22.312 -15.289 1 45.22 66 VAL B C 1
ATOM 2457 O O . VAL B 1 66 ? 5.914 -21.109 -15.508 1 45.22 66 VAL B O 1
ATOM 2460 N N . ILE B 1 67 ? 5.23 -23.281 -14.727 1 44.34 67 ILE B N 1
ATOM 2461 C CA . ILE B 1 67 ? 3.861 -22.859 -14.461 1 44.34 67 ILE B CA 1
ATOM 2462 C C . ILE B 1 67 ? 3.807 -22.109 -13.125 1 44.34 67 ILE B C 1
ATOM 2464 O O . ILE B 1 67 ? 3.068 -21.125 -12.984 1 44.34 67 ILE B O 1
ATOM 2468 N N . MET B 1 68 ? 4.402 -22.781 -12.023 1 42.44 68 MET B N 1
ATOM 2469 C CA . MET B 1 68 ? 4.328 -22.25 -10.664 1 42.44 68 MET B CA 1
ATOM 2470 C C . MET B 1 68 ? 4.945 -20.859 -10.594 1 42.44 68 MET B C 1
ATOM 2472 O O . MET B 1 68 ? 4.805 -20.156 -9.586 1 42.44 68 MET B O 1
ATOM 2476 N N . GLY B 1 69 ? 5.949 -20.625 -11.375 1 37.59 69 GLY B N 1
ATOM 2477 C CA . GLY B 1 69 ? 6.203 -19.219 -11.172 1 37.59 69 GLY B CA 1
ATOM 2478 C C . GLY B 1 69 ? 4.957 -18.422 -10.797 1 37.59 69 GLY B C 1
ATOM 2479 O O . GLY B 1 69 ? 5.027 -17.219 -10.547 1 37.59 69 GLY B O 1
ATOM 2480 N N . LEU B 1 70 ? 3.848 -18.891 -11.156 1 38.38 70 LEU B N 1
ATOM 2481 C CA . LEU B 1 70 ? 2.695 -18 -11.086 1 38.38 70 LEU B CA 1
ATOM 2482 C C . LEU B 1 70 ? 2.086 -18.016 -9.688 1 38.38 70 LEU B C 1
ATOM 2484 O O . LEU B 1 70 ? 1.665 -16.984 -9.172 1 38.38 70 LEU B O 1
ATOM 2488 N N . GLN B 1 71 ? 1.202 -19.234 -9.062 1 42.59 71 GLN B N 1
ATOM 2489 C CA . GLN B 1 71 ? 0.097 -19.031 -8.141 1 42.59 71 GLN B CA 1
ATOM 2490 C C . GLN B 1 71 ? 0.56 -19.156 -6.688 1 42.59 71 GLN B C 1
ATOM 2492 O O . GLN B 1 71 ? 1.425 -19.984 -6.383 1 42.59 71 GLN B O 1
ATOM 2497 N N . PRO B 1 72 ? 0.198 -18.219 -5.832 1 43.19 72 PRO B N 1
ATOM 2498 C CA . PRO B 1 72 ? 0.269 -18.094 -4.375 1 43.19 72 PRO B CA 1
ATOM 2499 C C . PRO B 1 72 ? -0.117 -19.375 -3.654 1 43.19 72 PRO B C 1
ATOM 2501 O O . PRO B 1 72 ? -0.203 -19.406 -2.424 1 43.19 72 PRO B O 1
ATOM 2504 N N . HIS B 1 73 ? -0.422 -20.547 -4.238 1 41.97 73 HIS B N 1
ATOM 2505 C CA . HIS B 1 73 ? -0.962 -21.656 -3.459 1 41.97 73 HIS B CA 1
ATOM 2506 C C . HIS B 1 73 ? 0.117 -22.297 -2.598 1 41.97 73 HIS B C 1
ATOM 2508 O O . HIS B 1 73 ? -0.19 -23.062 -1.681 1 41.97 73 HIS B O 1
ATOM 2514 N N . LYS B 1 74 ? 1.385 -21.969 -2.814 1 48.91 74 LYS B N 1
ATOM 2515 C CA . LYS B 1 74 ? 2.383 -22.625 -1.968 1 48.91 74 LYS B CA 1
ATOM 2516 C C . LYS B 1 74 ? 2.377 -22.031 -0.561 1 48.91 74 LYS B C 1
ATOM 2518 O O . LYS B 1 74 ? 3.006 -22.578 0.349 1 48.91 74 LYS B O 1
ATOM 2523 N N . ALA B 1 75 ? 1.688 -20.938 -0.384 1 55.62 75 ALA B N 1
ATOM 2524 C CA . ALA B 1 75 ? 1.677 -20.312 0.938 1 55.62 75 ALA B CA 1
ATOM 2525 C C . ALA B 1 75 ? 0.681 -21.016 1.862 1 55.62 75 ALA B C 1
ATOM 2527 O O . ALA B 1 75 ? 0.648 -20.75 3.064 1 55.62 75 ALA B O 1
ATOM 2528 N N . GLY B 1 76 ? -0.059 -22.125 1.41 1 60.81 76 GLY B N 1
ATOM 2529 C CA . GLY B 1 76 ? -1.193 -22.672 2.148 1 60.81 76 GLY B CA 1
ATOM 2530 C C . GLY B 1 76 ? -2.506 -21.984 1.794 1 60.81 76 GLY B C 1
ATOM 2531 O O . GLY B 1 76 ? -2.672 -21.484 0.679 1 60.81 76 GLY B O 1
ATOM 2532 N N . VAL B 1 77 ? -3.434 -22.203 2.818 1 76.75 77 VAL B N 1
ATOM 2533 C CA . VAL B 1 77 ? -4.73 -21.562 2.643 1 76.75 77 VAL B CA 1
ATOM 2534 C C . VAL B 1 77 ? -4.578 -20.047 2.746 1 76.75 77 VAL B C 1
ATOM 2536 O O . VAL B 1 77 ? -4.254 -19.531 3.814 1 76.75 77 VAL B O 1
ATOM 2539 N N . GLN B 1 78 ? -4.703 -19.422 1.722 1 79.31 78 GLN B N 1
ATOM 2540 C CA . GLN B 1 78 ? -4.473 -17.984 1.646 1 79.31 78 GLN B CA 1
ATOM 2541 C C . GLN B 1 78 ? -5.566 -17.219 2.377 1 79.31 78 GLN B C 1
ATOM 2543 O O . GLN B 1 78 ? -5.309 -16.156 2.947 1 79.31 78 GLN B O 1
ATOM 2548 N N . TRP B 1 79 ? -6.766 -17.781 2.396 1 89.5 79 TRP B N 1
ATOM 2549 C CA . TRP B 1 79 ? -7.875 -17.016 2.965 1 89.5 79 TRP B CA 1
ATOM 2550 C C . TRP B 1 79 ? -8.258 -17.562 4.336 1 89.5 79 TRP B C 1
ATOM 2552 O O . TRP B 1 79 ? -9.438 -17.547 4.715 1 89.5 79 TRP B O 1
ATOM 2562 N N . SER B 1 80 ? -7.254 -18.203 5.051 1 89.06 80 SER B N 1
ATOM 2563 C CA . SER B 1 80 ? -7.414 -18.391 6.488 1 89.06 80 SER B CA 1
ATOM 2564 C C . SER B 1 80 ? -7.508 -17.062 7.219 1 89.06 80 SER B C 1
ATOM 2566 O O . SER B 1 80 ? -7.332 -16 6.613 1 89.06 80 SER B O 1
ATOM 2568 N N . PHE B 1 81 ? -7.828 -17.094 8.492 1 91.75 81 PHE B N 1
ATOM 2569 C CA . PHE B 1 81 ? -7.934 -15.844 9.242 1 91.75 81 PHE B CA 1
ATOM 2570 C C . PHE B 1 81 ? -6.621 -15.07 9.188 1 91.75 81 PHE B C 1
ATOM 2572 O O . PHE B 1 81 ? -6.617 -13.859 8.945 1 91.75 81 PHE B O 1
ATOM 2579 N N . VAL B 1 82 ? -5.496 -15.797 9.383 1 91.62 82 VAL B N 1
ATOM 2580 C CA . VAL B 1 82 ? -4.18 -15.172 9.391 1 91.62 82 VAL B CA 1
ATOM 2581 C C . VAL B 1 82 ? -3.846 -14.648 7.996 1 91.62 82 VAL B C 1
ATOM 2583 O O . VAL B 1 82 ? -3.295 -13.555 7.844 1 91.62 82 VAL B O 1
ATOM 2586 N N . GLY B 1 83 ? -4.16 -15.438 6.957 1 92.31 83 GLY B N 1
ATOM 2587 C CA . GLY B 1 83 ? -3.957 -14.992 5.586 1 92.31 83 GLY B CA 1
ATOM 2588 C C . GLY B 1 83 ? -4.809 -13.797 5.211 1 92.31 83 GLY B C 1
ATOM 2589 O O . GLY B 1 83 ? -4.355 -12.914 4.484 1 92.31 83 GLY B O 1
ATOM 2590 N N . SER B 1 84 ? -6.027 -13.797 5.766 1 94.56 84 SER B N 1
ATOM 2591 C CA . SER B 1 84 ? -6.938 -12.688 5.516 1 94.56 84 SER B CA 1
ATOM 2592 C C . SER B 1 84 ? -6.473 -11.422 6.242 1 94.56 84 SER B C 1
ATOM 2594 O O . SER B 1 84 ? -6.684 -10.312 5.754 1 94.56 84 SER B O 1
ATOM 2596 N N . LEU B 1 85 ? -5.902 -11.633 7.375 1 95.31 85 LEU B N 1
ATOM 2597 C CA . LEU B 1 85 ? -5.324 -10.5 8.094 1 95.31 85 LEU B CA 1
ATOM 2598 C C . LEU B 1 85 ? -4.18 -9.883 7.297 1 95.31 85 LEU B C 1
ATOM 2600 O O . LEU B 1 85 ? -4.055 -8.656 7.23 1 95.31 85 LEU B O 1
ATOM 2604 N N . TYR B 1 86 ? -3.309 -10.758 6.738 1 94.38 86 TYR B N 1
ATOM 2605 C CA . TYR B 1 86 ? -2.23 -10.297 5.875 1 94.38 86 TYR B CA 1
ATOM 2606 C C . TYR B 1 86 ? -2.777 -9.469 4.715 1 94.38 86 TYR B C 1
ATOM 2608 O O . TYR B 1 86 ? -2.254 -8.398 4.406 1 94.38 86 TYR B O 1
ATOM 2616 N N . PHE B 1 87 ? -3.842 -9.922 4.176 1 95.44 87 PHE B N 1
ATOM 2617 C CA . PHE B 1 87 ? -4.492 -9.234 3.068 1 95.44 87 PHE B CA 1
ATOM 2618 C C . PHE B 1 87 ? -5.051 -7.887 3.518 1 95.44 87 PHE B C 1
ATOM 2620 O O . PHE B 1 87 ? -4.879 -6.879 2.832 1 95.44 87 PHE B O 1
ATOM 2627 N N . ALA B 1 88 ? -5.668 -7.887 4.59 1 97.06 88 ALA B N 1
ATOM 2628 C CA . ALA B 1 88 ? -6.246 -6.656 5.125 1 97.06 88 ALA B CA 1
ATOM 2629 C C . ALA B 1 88 ? -5.168 -5.602 5.363 1 97.06 88 ALA B C 1
ATOM 2631 O O . ALA B 1 88 ? -5.371 -4.422 5.07 1 97.06 88 ALA B O 1
ATOM 2632 N N . ILE B 1 89 ? -4.031 -6.031 5.906 1 96.62 89 ILE B N 1
ATOM 2633 C CA . ILE B 1 89 ? -2.908 -5.133 6.145 1 96.62 89 ILE B CA 1
ATOM 2634 C C . ILE B 1 89 ? -2.422 -4.551 4.82 1 96.62 89 ILE B C 1
ATOM 2636 O O . ILE B 1 89 ? -2.174 -3.346 4.719 1 96.62 89 ILE B O 1
ATOM 2640 N N . THR B 1 90 ? -2.318 -5.371 3.779 1 96.69 90 THR B N 1
ATOM 2641 C CA . THR B 1 90 ? -1.812 -4.91 2.49 1 96.69 90 THR B CA 1
ATOM 2642 C C . THR B 1 90 ? -2.799 -3.949 1.834 1 96.69 90 THR B C 1
ATOM 2644 O O . THR B 1 90 ? -2.395 -2.996 1.164 1 96.69 90 THR B O 1
ATOM 2647 N N . VAL B 1 91 ? -4.086 -4.109 2.086 1 97.56 91 VAL B N 1
ATOM 2648 C CA . VAL B 1 91 ? -5.105 -3.256 1.487 1 97.56 91 VAL B CA 1
ATOM 2649 C C . VAL B 1 91 ? -5.047 -1.862 2.109 1 97.56 91 VAL B C 1
ATOM 2651 O O . VAL B 1 91 ? -4.969 -0.86 1.396 1 97.56 91 VAL B O 1
ATOM 2654 N N . VAL B 1 92 ? -4.992 -1.821 3.393 1 96.94 92 VAL B N 1
ATOM 2655 C CA . VAL B 1 92 ? -5.09 -0.53 4.066 1 96.94 92 VAL B CA 1
ATOM 2656 C C . VAL B 1 92 ? -3.766 0.22 3.938 1 96.94 92 VAL B C 1
ATOM 2658 O O . VAL B 1 92 ? -3.738 1.453 3.961 1 96.94 92 VAL B O 1
ATOM 2661 N N . THR B 1 93 ? -2.684 -0.501 3.752 1 96.56 93 THR B N 1
ATOM 2662 C CA . THR B 1 93 ? -1.379 0.127 3.584 1 96.56 93 THR B CA 1
ATOM 2663 C C . THR B 1 93 ? -1.053 0.31 2.105 1 96.56 93 THR B C 1
ATOM 2665 O O . THR B 1 93 ? 0.026 0.794 1.757 1 96.56 93 THR B O 1
ATOM 2668 N N . THR B 1 94 ? -1.912 -0.15 1.191 1 97.06 94 THR B N 1
ATOM 2669 C CA . THR B 1 94 ? -1.866 0.005 -0.258 1 97.06 94 THR B CA 1
ATOM 2670 C C . THR B 1 94 ? -0.677 -0.75 -0.845 1 97.06 94 THR B C 1
ATOM 2672 O O . THR B 1 94 ? -0.049 -0.284 -1.798 1 97.06 94 THR B O 1
ATOM 2675 N N . ILE B 1 95 ? -0.208 -1.83 -0.165 1 97.06 95 ILE B N 1
ATOM 2676 C CA . ILE B 1 95 ? 0.832 -2.711 -0.687 1 97.06 95 ILE B CA 1
ATOM 2677 C C . ILE B 1 95 ? 0.224 -3.684 -1.695 1 97.06 95 ILE B C 1
ATOM 2679 O O . ILE B 1 95 ? -0.659 -4.473 -1.352 1 97.06 95 ILE B O 1
ATOM 2683 N N . GLY B 1 96 ? 0.63 -3.703 -2.947 1 94.94 96 GLY B N 1
ATOM 2684 C CA . GLY B 1 96 ? -0.013 -4.441 -4.023 1 94.94 96 GLY B CA 1
ATOM 2685 C C . GLY B 1 96 ? 0.695 -5.738 -4.359 1 94.94 96 GLY B C 1
ATOM 2686 O O . GLY B 1 96 ? 0.979 -6.012 -5.531 1 94.94 96 GLY B O 1
ATOM 2687 N N . TYR B 1 97 ? 0.925 -6.633 -3.455 1 93 97 TYR B N 1
ATOM 2688 C CA . TYR B 1 97 ? 1.625 -7.883 -3.723 1 93 97 TYR B CA 1
ATOM 2689 C C . TYR B 1 97 ? 0.911 -8.688 -4.801 1 93 97 TYR B C 1
ATOM 2691 O O . TYR B 1 97 ? 1.556 -9.328 -5.637 1 93 97 TYR B O 1
ATOM 2699 N N . GLY B 1 98 ? -0.419 -8.766 -4.691 1 89.69 98 GLY B N 1
ATOM 2700 C CA . GLY B 1 98 ? -1.224 -9.469 -5.68 1 89.69 98 GLY B CA 1
ATOM 2701 C C . GLY B 1 98 ? -1.243 -10.977 -5.469 1 89.69 98 GLY B C 1
ATOM 2702 O O . GLY B 1 98 ? -1.773 -11.719 -6.297 1 89.69 98 GLY B O 1
ATOM 2703 N N . HIS B 1 99 ? -0.558 -11.523 -4.461 1 81.12 99 HIS B N 1
ATOM 2704 C CA . HIS B 1 99 ? -0.543 -12.961 -4.207 1 81.12 99 HIS B CA 1
ATOM 2705 C C . HIS B 1 99 ? -1.918 -13.461 -3.771 1 81.12 99 HIS B C 1
ATOM 2707 O O . HIS B 1 99 ? -2.266 -14.617 -4.004 1 81.12 99 HIS B O 1
ATOM 2713 N N . ALA B 1 100 ? -2.666 -12.641 -3.057 1 85.5 100 ALA B N 1
ATOM 2714 C CA . ALA B 1 100 ? -4.062 -12.883 -2.699 1 85.5 100 ALA B CA 1
ATOM 2715 C C . ALA B 1 100 ? -4.961 -11.75 -3.193 1 85.5 100 ALA B C 1
ATOM 2717 O O . ALA B 1 100 ? -4.676 -10.578 -2.961 1 85.5 100 ALA B O 1
ATOM 2718 N N . VAL B 1 101 ? -5.828 -12.125 -4.027 1 90.69 101 VAL B N 1
ATOM 2719 C CA . VAL B 1 101 ? -6.766 -11.141 -4.551 1 90.69 101 VAL B CA 1
ATOM 2720 C C . VAL B 1 101 ? -8.188 -11.688 -4.48 1 90.69 101 VAL B C 1
ATOM 2722 O O . VAL B 1 101 ? -8.398 -12.898 -4.59 1 90.69 101 VAL B O 1
ATOM 2725 N N . PRO B 1 102 ? -9.156 -10.828 -4.199 1 92.62 102 PRO B N 1
ATOM 2726 C CA . PRO B 1 102 ? -10.539 -11.312 -4.211 1 92.62 102 PRO B CA 1
ATOM 2727 C C . PRO B 1 102 ? -10.969 -11.836 -5.578 1 92.62 102 PRO B C 1
ATOM 2729 O O . PRO B 1 102 ? -10.773 -11.164 -6.594 1 92.62 102 PRO B O 1
ATOM 2732 N N . GLN B 1 103 ? -11.539 -13 -5.605 1 90.44 103 GLN B N 1
ATOM 2733 C CA . GLN B 1 103 ? -11.953 -13.633 -6.855 1 90.44 103 GLN B CA 1
ATOM 2734 C C . GLN B 1 103 ? -13.469 -13.555 -7.027 1 90.44 103 GLN B C 1
ATOM 2736 O O . GLN B 1 103 ? -13.977 -13.57 -8.156 1 90.44 103 GLN B O 1
ATOM 2741 N N . THR B 1 104 ? -14.211 -13.375 -5.887 1 92.5 104 THR B N 1
ATOM 2742 C CA . THR B 1 104 ? -15.672 -13.312 -5.926 1 92.5 104 THR B CA 1
ATOM 2743 C C . THR B 1 104 ? -16.141 -11.875 -6.109 1 92.5 104 THR B C 1
ATOM 2745 O O . THR B 1 104 ? -15.43 -10.93 -5.766 1 92.5 104 THR B O 1
ATOM 2748 N N . THR B 1 105 ? -17.312 -11.75 -6.691 1 94.44 105 THR B N 1
ATOM 2749 C CA . THR B 1 105 ? -17.891 -10.422 -6.879 1 94.44 105 THR B CA 1
ATOM 2750 C C . THR B 1 105 ? -18.109 -9.734 -5.535 1 94.44 105 THR B C 1
ATOM 2752 O O . THR B 1 105 ? -17.828 -8.539 -5.391 1 94.44 105 THR B O 1
ATOM 2755 N N . THR B 1 106 ? -18.625 -10.5 -4.609 1 95.69 106 THR B N 1
ATOM 2756 C CA . THR B 1 106 ? -18.844 -9.953 -3.271 1 95.69 106 THR B CA 1
ATOM 2757 C C . THR B 1 106 ? -17.516 -9.547 -2.635 1 95.69 106 THR B C 1
ATOM 2759 O O . THR B 1 106 ? -17.438 -8.539 -1.927 1 95.69 106 THR B O 1
ATOM 2762 N N . GLY B 1 107 ? -16.469 -10.406 -2.854 1 96.12 107 GLY B N 1
ATOM 2763 C CA . GLY B 1 107 ? -15.141 -10.086 -2.336 1 96.12 107 GLY B CA 1
ATOM 2764 C C . GLY B 1 107 ? -14.578 -8.797 -2.908 1 96.12 107 GLY B C 1
ATOM 2765 O O . GLY B 1 107 ? -13.977 -8 -2.188 1 96.12 107 GLY B O 1
ATOM 2766 N N . LYS B 1 108 ? -14.773 -8.555 -4.234 1 96.88 108 LYS B N 1
ATOM 2767 C CA . LYS B 1 108 ? -14.297 -7.348 -4.898 1 96.88 108 LYS B CA 1
ATOM 2768 C C . LYS B 1 108 ? -15.031 -6.109 -4.383 1 96.88 108 LYS B C 1
ATOM 2770 O O . LYS B 1 108 ? -14.414 -5.066 -4.16 1 96.88 108 LYS B O 1
ATOM 2775 N N . LEU B 1 109 ? -16.312 -6.246 -4.18 1 97 109 LEU B N 1
ATOM 2776 C CA . LEU B 1 109 ? -17.094 -5.141 -3.645 1 97 109 LEU B CA 1
ATOM 2777 C C . LEU B 1 109 ? -16.688 -4.824 -2.211 1 97 109 LEU B C 1
ATOM 2779 O O . LEU B 1 109 ? -16.594 -3.654 -1.83 1 97 109 LEU B O 1
ATOM 2783 N N . ALA B 1 110 ? -16.516 -5.855 -1.421 1 97.44 110 ALA B N 1
ATOM 2784 C CA . ALA B 1 110 ? -16.062 -5.68 -0.043 1 97.44 110 ALA B CA 1
ATOM 2785 C C . ALA B 1 110 ? -14.688 -5.02 0.005 1 97.44 110 ALA B C 1
ATOM 2787 O O . ALA B 1 110 ? -14.422 -4.199 0.886 1 97.44 110 ALA B O 1
ATOM 2788 N N . CYS B 1 111 ? -13.836 -5.426 -0.912 1 97.69 111 CYS B N 1
ATOM 2789 C CA . CYS B 1 111 ? -12.492 -4.855 -0.971 1 97.69 111 CYS B CA 1
ATOM 2790 C C . CYS B 1 111 ? -12.547 -3.367 -1.286 1 97.69 111 CYS B C 1
ATOM 2792 O O . CYS B 1 111 ? -11.805 -2.578 -0.696 1 97.69 111 CYS B O 1
ATOM 2794 N N . ILE B 1 112 ? -13.438 -2.988 -2.213 1 97.75 112 ILE B N 1
ATOM 2795 C CA . ILE B 1 112 ? -13.609 -1.585 -2.568 1 97.75 112 ILE B CA 1
ATOM 2796 C C . ILE B 1 112 ? -14.062 -0.794 -1.344 1 97.75 112 ILE B C 1
ATOM 2798 O O . ILE B 1 112 ? -13.469 0.228 -1 1 97.75 112 ILE B O 1
ATOM 2802 N N . ALA B 1 113 ? -15.055 -1.271 -0.707 1 97.62 113 ALA B N 1
ATOM 2803 C CA . ALA B 1 113 ? -15.594 -0.598 0.473 1 97.62 113 ALA B CA 1
ATOM 2804 C C . ALA B 1 113 ? -14.555 -0.53 1.588 1 97.62 113 ALA B C 1
ATOM 2806 O O . ALA B 1 113 ? -14.414 0.501 2.25 1 97.62 113 ALA B O 1
ATOM 2807 N N . TYR B 1 114 ? -13.875 -1.617 1.802 1 97.94 114 TYR B N 1
ATOM 2808 C CA . TYR B 1 114 ? -12.859 -1.705 2.842 1 97.94 114 TYR B CA 1
ATOM 2809 C C . TYR B 1 114 ? -11.719 -0.732 2.57 1 97.94 114 TYR B C 1
ATOM 2811 O O . TYR B 1 114 ? -11.203 -0.096 3.494 1 97.94 114 TYR B O 1
ATOM 2819 N N . ALA B 1 115 ? -11.32 -0.639 1.336 1 97.62 115 ALA B N 1
ATOM 2820 C CA . ALA B 1 115 ? -10.219 0.235 0.954 1 97.62 115 ALA B CA 1
ATOM 2821 C C . ALA B 1 115 ? -10.602 1.704 1.109 1 97.62 115 ALA B C 1
ATOM 2823 O O . ALA B 1 115 ? -9.812 2.508 1.614 1 97.62 115 ALA B O 1
ATOM 2824 N N . VAL B 1 116 ? -11.781 2.115 0.676 1 95.94 116 VAL B N 1
ATOM 2825 C CA . VAL B 1 116 ? -12.234 3.502 0.683 1 95.94 116 VAL B CA 1
ATOM 2826 C C . VAL B 1 116 ? -12.289 4.02 2.117 1 95.94 116 VAL B C 1
ATOM 2828 O O . VAL B 1 116 ? -11.953 5.176 2.379 1 95.94 116 VAL B O 1
ATOM 2831 N N . LEU B 1 117 ? -12.602 3.193 3.035 1 95.19 117 LEU B N 1
ATOM 2832 C CA . LEU B 1 117 ? -12.719 3.6 4.434 1 95.19 117 LEU B CA 1
ATOM 2833 C C . LEU B 1 117 ? -11.391 3.428 5.16 1 95.19 117 LEU B C 1
ATOM 2835 O O . LEU B 1 117 ? -11.031 4.25 6.008 1 95.19 117 LEU B O 1
ATOM 2839 N N . GLY B 1 118 ? -10.766 2.391 4.891 1 96.69 118 GLY B N 1
ATOM 2840 C CA . GLY B 1 118 ? -9.586 1.999 5.641 1 96.69 118 GLY B CA 1
ATOM 2841 C C . GLY B 1 118 ? -8.359 2.828 5.297 1 96.69 118 GLY B C 1
ATOM 2842 O O . GLY B 1 118 ? -7.523 3.096 6.164 1 96.69 118 GLY B O 1
ATOM 2843 N N . ILE B 1 119 ? -8.148 3.217 4.023 1 95.69 119 ILE B N 1
ATOM 2844 C CA . ILE B 1 119 ? -6.938 3.9 3.582 1 95.69 119 ILE B CA 1
ATOM 2845 C C . ILE B 1 119 ? -6.848 5.27 4.25 1 95.69 119 ILE B C 1
ATOM 2847 O O . ILE B 1 119 ? -5.824 5.605 4.855 1 95.69 119 ILE B O 1
ATOM 2851 N N . PRO B 1 120 ? -7.922 6.137 4.219 1 93.12 120 PRO B N 1
ATOM 2852 C CA . PRO B 1 120 ? -7.836 7.41 4.938 1 93.12 120 PRO B CA 1
ATOM 2853 C C . PRO B 1 120 ? -7.598 7.227 6.434 1 93.12 120 PRO B C 1
ATOM 2855 O O . PRO B 1 120 ? -6.832 7.98 7.039 1 93.12 120 PRO B O 1
ATOM 2858 N N . LEU B 1 121 ? -8.227 6.281 6.977 1 93.19 121 LEU B N 1
ATOM 2859 C CA . LEU B 1 121 ? -8.055 6.008 8.398 1 93.19 121 LEU B CA 1
ATOM 2860 C C . LEU B 1 121 ? -6.605 5.664 8.719 1 93.19 121 LEU B C 1
ATOM 2862 O O . LEU B 1 121 ? -6.031 6.191 9.672 1 93.19 121 LEU B O 1
ATOM 2866 N N . CYS B 1 122 ? -6.043 4.801 7.961 1 93.81 122 CYS B N 1
ATOM 2867 C CA . CYS B 1 122 ? -4.668 4.367 8.172 1 93.81 122 CYS B CA 1
ATOM 2868 C C . CYS B 1 122 ? -3.691 5.512 7.938 1 93.81 122 CYS B C 1
ATOM 2870 O O . CYS B 1 122 ? -2.695 5.641 8.648 1 93.81 122 CYS B O 1
ATOM 2872 N N . LEU B 1 123 ? -3.947 6.289 6.934 1 91.12 123 LEU B N 1
ATOM 2873 C CA . LEU B 1 123 ? -3.086 7.426 6.629 1 91.12 123 LEU B CA 1
ATOM 2874 C C . LEU B 1 123 ? -3.041 8.406 7.801 1 91.12 123 LEU B C 1
ATOM 2876 O O . LEU B 1 123 ? -1.975 8.914 8.148 1 91.12 123 LEU B O 1
ATOM 2880 N N . VAL B 1 124 ? -4.223 8.688 8.375 1 90.25 124 VAL B N 1
ATOM 2881 C CA . VAL B 1 124 ? -4.285 9.594 9.523 1 90.25 124 VAL B CA 1
ATOM 2882 C C . VAL B 1 124 ? -3.559 8.977 10.711 1 90.25 124 VAL B C 1
ATOM 2884 O O . VAL B 1 124 ? -2.867 9.672 11.453 1 90.25 124 VAL B O 1
ATOM 2887 N N . MET B 1 125 ? -3.752 7.758 10.852 1 92.5 125 MET B N 1
ATOM 2888 C CA . MET B 1 125 ? -3.078 7.047 11.938 1 92.5 125 MET B CA 1
ATOM 2889 C C . MET B 1 125 ? -1.563 7.129 11.781 1 92.5 125 MET B C 1
ATOM 2891 O O . MET B 1 125 ? -0.853 7.438 12.742 1 92.5 125 MET B O 1
ATOM 2895 N N . PHE B 1 126 ? -1.033 6.859 10.602 1 90.81 126 PHE B N 1
ATOM 2896 C CA . PHE B 1 126 ? 0.405 6.902 10.359 1 90.81 126 PHE B CA 1
ATOM 2897 C C . PHE B 1 126 ? 0.941 8.32 10.523 1 90.81 126 PHE B C 1
ATOM 2899 O O . PHE B 1 126 ? 2.072 8.516 10.969 1 90.81 126 PHE B O 1
ATOM 2906 N N . GLN B 1 127 ? 0.161 9.25 10.125 1 87.81 127 GLN B N 1
ATOM 2907 C CA . GLN B 1 127 ? 0.565 10.641 10.305 1 87.81 127 GLN B CA 1
ATOM 2908 C C . GLN B 1 127 ? 0.678 11 11.781 1 87.81 127 GLN B C 1
ATOM 2910 O O . GLN B 1 127 ? 1.629 11.672 12.195 1 87.81 127 GLN B O 1
ATOM 2915 N N . ALA B 1 128 ? -0.349 10.609 12.508 1 89.56 128 ALA B N 1
ATOM 2916 C CA . ALA B 1 128 ? -0.344 10.891 13.945 1 89.56 128 ALA B CA 1
ATOM 2917 C C . ALA B 1 128 ? 0.835 10.211 14.633 1 89.56 128 ALA B C 1
ATOM 2919 O O . ALA B 1 128 ? 1.51 10.812 15.469 1 89.56 128 ALA B O 1
ATOM 2920 N N . MET B 1 129 ? 1.061 9.016 14.305 1 92.62 129 MET B N 1
ATOM 2921 C CA . MET B 1 129 ? 2.188 8.281 14.867 1 92.62 129 MET B CA 1
ATOM 2922 C C . MET B 1 129 ? 3.514 8.906 14.445 1 92.62 129 MET B C 1
ATOM 2924 O O . MET B 1 129 ? 4.465 8.938 15.227 1 92.62 129 MET B O 1
ATOM 2928 N N . GLY B 1 130 ? 3.57 9.281 13.195 1 90.06 130 GLY B N 1
ATOM 2929 C CA . GLY B 1 130 ? 4.766 9.945 12.703 1 90.06 130 GLY B CA 1
ATOM 2930 C C . GLY B 1 130 ? 5.066 11.25 13.422 1 90.06 130 GLY B C 1
ATOM 2931 O O . GLY B 1 130 ? 6.227 11.547 13.719 1 90.06 130 GLY B O 1
ATOM 2932 N N . ASP B 1 131 ? 4.047 12 13.656 1 89.12 131 ASP B N 1
ATOM 2933 C CA . ASP B 1 131 ? 4.211 13.25 14.391 1 89.12 131 ASP B CA 1
ATOM 2934 C C . ASP B 1 131 ? 4.762 13 15.797 1 89.12 131 ASP B C 1
ATOM 2936 O O . ASP B 1 131 ? 5.609 13.75 16.281 1 89.12 131 ASP B O 1
ATOM 2940 N N . ARG B 1 132 ? 4.262 12.016 16.391 1 90.81 132 ARG B N 1
ATOM 2941 C CA . ARG B 1 132 ? 4.73 11.672 17.734 1 90.81 132 ARG B CA 1
ATOM 2942 C C . ARG B 1 132 ? 6.188 11.227 17.703 1 90.81 132 ARG B C 1
ATOM 2944 O O . ARG B 1 132 ? 6.957 11.539 18.609 1 90.81 132 ARG B O 1
ATOM 2951 N N . MET B 1 133 ? 6.457 10.484 16.781 1 90.88 133 MET B N 1
ATOM 2952 C CA . MET B 1 133 ? 7.828 10 16.625 1 90.88 133 MET B CA 1
ATOM 2953 C C . MET B 1 133 ? 8.789 11.164 16.359 1 90.88 133 MET B C 1
ATOM 2955 O O . MET B 1 133 ? 9.898 11.188 16.891 1 90.88 133 MET B O 1
ATOM 2959 N N . ASN B 1 134 ? 8.422 12.023 15.484 1 89.38 134 ASN B N 1
ATOM 2960 C CA . ASN B 1 134 ? 9.258 13.18 15.156 1 89.38 134 ASN B CA 1
ATOM 2961 C C . ASN B 1 134 ? 9.43 14.109 16.344 1 89.38 134 ASN B C 1
ATOM 2963 O O . ASN B 1 134 ? 10.508 14.672 16.547 1 89.38 134 ASN B O 1
ATOM 2967 N N . ASN B 1 135 ? 8.391 14.305 17.109 1 89.12 135 ASN B N 1
ATOM 2968 C CA . ASN B 1 135 ? 8.477 15.125 18.312 1 89.12 135 ASN B CA 1
ATOM 2969 C C . ASN B 1 135 ? 9.391 14.492 19.359 1 89.12 135 ASN B C 1
ATOM 2971 O O . ASN B 1 135 ? 10.141 15.203 20.031 1 89.12 135 ASN B O 1
ATOM 2975 N N . SER B 1 136 ? 9.242 13.25 19.469 1 89.69 136 SER B N 1
ATOM 2976 C CA . SER B 1 136 ? 10.125 12.547 20.391 1 89.69 136 SER B CA 1
ATOM 2977 C C . SER B 1 136 ? 11.578 12.633 19.953 1 89.69 136 SER B C 1
ATOM 2979 O O . SER B 1 136 ? 12.477 12.773 20.781 1 89.69 136 SER B O 1
ATOM 2981 N N . ALA B 1 137 ? 11.82 12.438 18.703 1 88.88 137 ALA B N 1
ATOM 2982 C CA . ALA B 1 137 ? 13.164 12.539 18.156 1 88.88 137 ALA B CA 1
ATOM 2983 C C . ALA B 1 137 ? 13.742 13.93 18.375 1 88.88 137 ALA B C 1
ATOM 2985 O O . ALA B 1 137 ? 14.93 14.078 18.688 1 88.88 137 ALA B O 1
ATOM 2986 N N . LYS B 1 138 ? 12.938 14.914 18.156 1 87.69 138 LYS B N 1
ATOM 2987 C CA . LYS B 1 138 ? 13.359 16.297 18.375 1 87.69 138 LYS B CA 1
ATOM 2988 C C . LYS B 1 138 ? 13.773 16.516 19.828 1 87.69 138 LYS B C 1
ATOM 2990 O O . LYS B 1 138 ? 14.789 17.156 20.094 1 87.69 138 LYS B O 1
ATOM 2995 N N . SER B 1 139 ? 12.961 15.977 20.688 1 86.94 139 SER B N 1
ATOM 2996 C CA . SER B 1 139 ? 13.242 16.125 22.109 1 86.94 139 SER B CA 1
ATOM 2997 C C . SER B 1 139 ? 14.516 15.391 22.5 1 86.94 139 SER B C 1
ATOM 2999 O O . SER B 1 139 ? 15.297 15.891 23.312 1 86.94 139 SER B O 1
ATOM 3001 N N . MET B 1 140 ? 14.641 14.258 22 1 86.75 140 MET B N 1
ATOM 3002 C CA . MET B 1 140 ? 15.828 13.461 22.297 1 86.75 140 MET B CA 1
ATOM 3003 C C . MET B 1 140 ? 17.094 14.148 21.781 1 86.75 140 MET B C 1
ATOM 3005 O O . MET B 1 140 ? 18.125 14.125 22.453 1 86.75 140 MET B O 1
ATOM 3009 N N . LEU B 1 141 ? 17.062 14.688 20.609 1 85.06 141 LEU B N 1
ATOM 3010 C CA . LEU B 1 141 ? 18.203 15.359 20 1 85.06 141 LEU B CA 1
ATOM 3011 C C . LEU B 1 141 ? 18.531 16.641 20.766 1 85.06 141 LEU B C 1
ATOM 3013 O O . LEU B 1 141 ? 19.703 17 20.906 1 85.06 141 LEU B O 1
ATOM 3017 N N . LYS B 1 142 ? 17.516 17.328 21.203 1 84.38 142 LYS B N 1
ATOM 3018 C CA . LYS B 1 142 ? 17.719 18.547 21.984 1 84.38 142 LYS B CA 1
ATOM 3019 C C . LYS B 1 142 ? 18.406 18.219 23.312 1 84.38 142 LYS B C 1
ATOM 3021 O O . LYS B 1 142 ? 19.312 18.938 23.734 1 84.38 142 LYS B O 1
ATOM 3026 N N . SER B 1 143 ? 17.953 17.188 23.859 1 84.75 143 SER B N 1
ATOM 3027 C CA . SER B 1 143 ? 18.531 16.781 25.141 1 84.75 143 SER B CA 1
ATOM 3028 C C . SER B 1 143 ? 19.984 16.344 24.984 1 84.75 143 SER B C 1
ATOM 3030 O O . SER B 1 143 ? 20.828 16.656 25.812 1 84.75 143 SER B O 1
ATOM 3032 N N . ALA B 1 144 ? 20.156 15.547 23.953 1 82.06 144 ALA B N 1
ATOM 3033 C CA . ALA B 1 144 ? 21.516 15.086 23.672 1 82.06 144 ALA B CA 1
ATOM 3034 C C . ALA B 1 144 ? 22.422 16.266 23.328 1 82.06 144 ALA B C 1
ATOM 3036 O O . ALA B 1 144 ? 23.594 16.281 23.688 1 82.06 144 ALA B O 1
ATOM 3037 N N . GLY B 1 145 ? 21.922 17.141 22.547 1 78.31 145 GLY B N 1
ATOM 3038 C CA . GLY B 1 145 ? 22.672 18.328 22.234 1 78.31 145 GLY B CA 1
ATOM 3039 C C . GLY B 1 145 ? 23 19.172 23.438 1 78.31 145 GLY B C 1
ATOM 3040 O O . GLY B 1 145 ? 24.109 19.719 23.547 1 78.31 145 GLY B O 1
ATOM 3041 N N . ARG B 1 146 ? 22.078 19.312 24.281 1 79.31 146 ARG B N 1
ATOM 3042 C CA . ARG B 1 146 ? 22.312 20.062 25.5 1 79.31 146 ARG B CA 1
ATOM 3043 C C . ARG B 1 146 ? 23.391 19.422 26.359 1 79.31 146 ARG B C 1
ATOM 3045 O O . ARG B 1 146 ? 24.234 20.125 26.938 1 79.31 146 ARG B O 1
ATOM 3052 N N . LYS B 1 147 ? 23.359 18.25 26.328 1 82.25 147 LYS B N 1
ATOM 3053 C CA . LYS B 1 147 ? 24.359 17.516 27.109 1 82.25 147 LYS B CA 1
ATOM 3054 C C . LYS B 1 147 ? 25.734 17.641 26.484 1 82.25 147 LYS B C 1
ATOM 3056 O O . LYS B 1 147 ? 26.75 17.594 27.188 1 82.25 147 LYS B O 1
ATOM 3061 N N . LEU B 1 148 ? 25.734 17.688 25.188 1 76.38 148 LEU B N 1
ATOM 3062 C CA . LEU B 1 148 ? 27 17.797 24.484 1 76.38 148 LEU B CA 1
ATOM 3063 C C . LEU B 1 148 ? 27.453 19.25 24.391 1 76.38 148 LEU B C 1
ATOM 3065 O O . LEU B 1 148 ? 28.547 19.531 23.906 1 76.38 148 LEU B O 1
ATOM 3069 N N . GLY B 1 149 ? 26.672 20.203 24.844 1 68.69 149 GLY B N 1
ATOM 3070 C CA . GLY B 1 149 ? 27.047 21.609 24.922 1 68.69 149 GLY B CA 1
ATOM 3071 C C . GLY B 1 149 ? 26.641 22.406 23.703 1 68.69 149 GLY B C 1
ATOM 3072 O O . GLY B 1 149 ? 27.078 23.547 23.516 1 68.69 149 GLY B O 1
ATOM 3073 N N . PHE B 1 150 ? 26 21.75 22.781 1 65.81 150 PHE B N 1
ATOM 3074 C CA . PHE B 1 150 ? 25.625 22.484 21.578 1 65.81 150 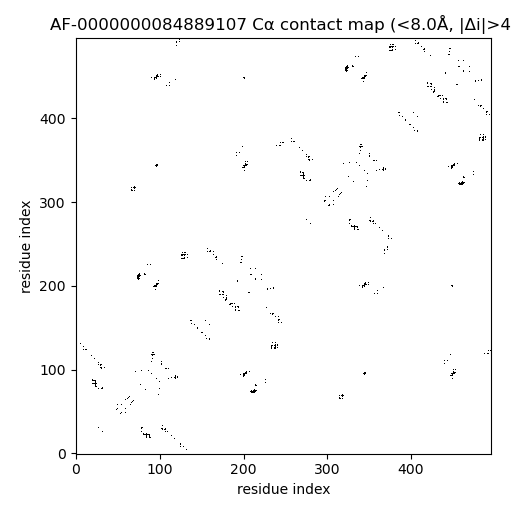PHE B CA 1
ATOM 3075 C C . PHE B 1 150 ? 24.406 23.359 21.828 1 65.81 150 PHE B C 1
ATOM 3077 O O . PHE B 1 150 ? 23.531 23 22.609 1 65.81 150 PHE B O 1
ATOM 3084 N N . LYS B 1 151 ? 24.547 24.781 21.812 1 58.5 151 LYS B N 1
ATOM 3085 C CA . LYS B 1 151 ? 23.422 25.719 21.953 1 58.5 151 LYS B CA 1
ATOM 3086 C C . LYS B 1 151 ? 22.438 25.562 20.797 1 58.5 151 LYS B C 1
ATOM 3088 O O . LYS B 1 151 ? 22.734 25.953 19.672 1 58.5 151 LYS B O 1
ATOM 3093 N N . PHE B 1 152 ? 21.609 24.516 20.609 1 55.5 152 PHE B N 1
ATOM 3094 C CA . PHE B 1 152 ? 20.828 24.109 19.453 1 55.5 152 PHE B CA 1
ATOM 3095 C C . PHE B 1 152 ? 19.609 25.016 19.266 1 55.5 152 PHE B C 1
ATOM 3097 O O . PHE B 1 152 ? 18.562 24.781 19.859 1 55.5 152 PHE B O 1
ATOM 3104 N N . ASP B 1 153 ? 19.766 26.328 19.125 1 53.22 153 ASP B N 1
ATOM 3105 C CA . ASP B 1 153 ? 18.609 27.172 18.812 1 53.22 153 ASP B CA 1
ATOM 3106 C C . ASP B 1 153 ? 17.828 26.594 17.641 1 53.22 153 ASP B C 1
ATOM 3108 O O . ASP B 1 153 ? 16.594 26.75 17.578 1 53.22 153 ASP B O 1
ATOM 3112 N N . GLU B 1 154 ? 18.484 26.188 16.438 1 57.84 154 GLU B N 1
ATOM 3113 C CA . GLU B 1 154 ? 17.812 25.844 15.188 1 57.84 154 GLU B CA 1
ATOM 3114 C C . GLU B 1 154 ? 17.984 24.375 14.852 1 57.84 154 GLU B C 1
ATOM 3116 O O . GLU B 1 154 ? 18.109 24 13.68 1 57.84 154 GLU B O 1
ATOM 3121 N N . ILE B 1 155 ? 18.25 23.609 15.766 1 57.09 155 ILE B N 1
ATOM 3122 C CA . ILE B 1 155 ? 18.531 22.188 15.602 1 57.09 155 ILE B CA 1
ATOM 3123 C C . ILE B 1 155 ? 17.422 21.531 14.789 1 57.09 155 ILE B C 1
ATOM 3125 O O . ILE B 1 155 ? 17.625 20.5 14.156 1 57.09 155 ILE B O 1
ATOM 3129 N N . SER B 1 156 ? 16.312 22.203 14.477 1 63.59 156 SER B N 1
ATOM 3130 C CA . SER B 1 156 ? 15.18 21.281 14.453 1 63.59 156 SER B CA 1
ATOM 3131 C C . SER B 1 156 ? 15.102 20.531 13.125 1 63.59 156 SER B C 1
ATOM 3133 O O . SER B 1 156 ? 15.117 19.312 13.086 1 63.59 156 SER B O 1
ATOM 3135 N N . HIS B 1 157 ? 15.305 21.141 12.039 1 68.62 157 HIS B N 1
ATOM 3136 C CA . HIS B 1 157 ? 15.055 20.438 10.781 1 68.62 157 HIS B CA 1
ATOM 3137 C C . HIS B 1 157 ? 16.344 19.875 10.195 1 68.62 157 HIS B C 1
ATOM 3139 O O . HIS B 1 157 ? 16.344 18.828 9.547 1 68.62 157 HIS B O 1
ATOM 3145 N N . LYS B 1 158 ? 17.547 20.469 10.531 1 74.69 158 LYS B N 1
ATOM 3146 C CA . LYS B 1 158 ? 18.828 20.062 9.938 1 74.69 158 LYS B CA 1
ATOM 3147 C C . LYS B 1 158 ? 19.297 18.734 10.523 1 74.69 158 LYS B C 1
ATOM 3149 O O . LYS B 1 158 ? 19.953 17.953 9.836 1 74.69 158 LYS B O 1
ATOM 3154 N N . CYS B 1 159 ? 19.031 18.562 11.68 1 80.25 159 CYS B N 1
ATOM 3155 C CA . CYS B 1 159 ? 19.484 17.328 12.312 1 80.25 159 CYS B CA 1
ATOM 3156 C C . CYS B 1 159 ? 18.406 16.25 12.242 1 80.25 159 CYS B C 1
ATOM 3158 O O . CYS B 1 159 ? 18.719 15.055 12.336 1 80.25 159 CYS B O 1
ATOM 3160 N N . LEU B 1 160 ? 17.25 16.672 12.062 1 84.56 160 LEU B N 1
ATOM 3161 C CA . LEU B 1 160 ? 16.141 15.734 12.078 1 84.56 160 LEU B CA 1
ATOM 3162 C C . LEU B 1 160 ? 16.094 14.906 10.805 1 84.56 160 LEU B C 1
ATOM 3164 O O . LEU B 1 160 ? 15.758 13.719 10.836 1 84.56 160 LEU B O 1
ATOM 3168 N N . ILE B 1 161 ? 16.453 15.5 9.672 1 87.12 161 ILE B N 1
ATOM 3169 C CA . ILE B 1 161 ? 16.391 14.805 8.391 1 87.12 161 ILE B CA 1
ATOM 3170 C C . ILE B 1 161 ? 17.438 13.695 8.344 1 87.12 161 ILE B C 1
ATOM 3172 O O . ILE B 1 161 ? 17.125 12.555 8.008 1 87.12 161 ILE B O 1
ATOM 3176 N N . PRO B 1 162 ? 18.719 14 8.758 1 89.69 162 PRO B N 1
ATOM 3177 C CA . PRO B 1 162 ? 19.703 12.906 8.797 1 89.69 162 PRO B CA 1
ATOM 3178 C C . PRO B 1 162 ? 19.297 11.797 9.766 1 89.69 162 PRO B C 1
ATOM 3180 O O . PRO B 1 162 ? 19.547 10.617 9.5 1 89.69 162 PRO B O 1
ATOM 3183 N N . PHE B 1 163 ? 18.734 12.219 10.812 1 90.56 163 PHE B N 1
ATOM 3184 C CA . PHE B 1 163 ? 18.25 11.227 11.773 1 90.56 163 PHE B CA 1
ATOM 3185 C C . PHE B 1 163 ? 17.156 10.359 11.148 1 90.56 163 PHE B C 1
ATOM 3187 O O . PHE B 1 163 ? 17.094 9.156 11.391 1 90.56 163 PHE B O 1
ATOM 3194 N N . GLY B 1 164 ? 16.25 10.992 10.469 1 91.88 164 GLY B N 1
ATOM 3195 C CA . GLY B 1 164 ? 15.219 10.258 9.766 1 91.88 164 GLY B CA 1
ATOM 3196 C C . GLY B 1 164 ? 15.766 9.297 8.734 1 91.88 164 GLY B C 1
ATOM 3197 O O . GLY B 1 164 ? 15.289 8.164 8.617 1 91.88 164 GLY B O 1
ATOM 3198 N N . ILE B 1 165 ? 16.781 9.734 7.996 1 93.56 165 ILE B N 1
ATOM 3199 C CA . ILE B 1 165 ? 17.406 8.898 6.984 1 93.56 165 ILE B CA 1
ATOM 3200 C C . ILE B 1 165 ? 18.062 7.688 7.652 1 93.56 165 ILE B C 1
ATOM 3202 O O . ILE B 1 165 ? 17.938 6.562 7.168 1 93.56 165 ILE B O 1
ATOM 3206 N N . LEU B 1 166 ? 18.688 7.938 8.766 1 94.19 166 LEU B N 1
ATOM 3207 C CA . LEU B 1 166 ? 19.344 6.863 9.5 1 94.19 166 LEU B CA 1
ATOM 3208 C C . LEU B 1 166 ? 18.328 5.852 10.008 1 94.19 166 LEU B C 1
ATOM 3210 O O . LEU B 1 166 ? 18.547 4.641 9.922 1 94.19 166 LEU B O 1
ATOM 3214 N N . SER B 1 167 ? 17.25 6.383 10.555 1 94.88 167 SER B N 1
ATOM 3215 C CA . SER B 1 167 ? 16.203 5.508 11.055 1 94.88 167 SER B CA 1
ATOM 3216 C C . SER B 1 167 ? 15.633 4.633 9.945 1 94.88 167 SER B C 1
ATOM 3218 O O . SER B 1 167 ? 15.344 3.453 10.164 1 94.88 167 SER B O 1
ATOM 3220 N N . CYS B 1 168 ? 15.414 5.145 8.75 1 96 168 CYS B N 1
ATOM 3221 C CA . CYS B 1 168 ? 14.922 4.387 7.605 1 96 168 CYS B CA 1
ATOM 3222 C C . CYS B 1 168 ? 15.914 3.305 7.199 1 96 168 CYS B C 1
ATOM 3224 O O . CYS B 1 168 ? 15.523 2.166 6.934 1 96 168 CYS B O 1
ATOM 3226 N N . CYS B 1 169 ? 17.219 3.666 7.203 1 97.06 169 CYS B N 1
ATOM 3227 C CA . CYS B 1 169 ? 18.266 2.715 6.832 1 97.06 169 CYS B CA 1
ATOM 3228 C C . CYS B 1 169 ? 18.344 1.565 7.828 1 97.06 169 CYS B C 1
ATOM 3230 O O . CYS B 1 169 ? 18.469 0.405 7.434 1 97.06 169 CYS B O 1
ATOM 3232 N N . VAL B 1 170 ? 18.203 1.896 9.07 1 97.38 170 VAL B N 1
ATOM 3233 C CA . VAL B 1 170 ? 18.266 0.877 10.109 1 97.38 170 VAL B CA 1
ATOM 3234 C C . VAL B 1 170 ? 17.047 -0.048 9.992 1 97.38 170 VAL B C 1
ATOM 3236 O O . VAL B 1 170 ? 17.172 -1.267 10.125 1 97.38 170 VAL B O 1
ATOM 3239 N N . THR B 1 171 ? 15.906 0.545 9.797 1 97.5 171 THR B N 1
ATOM 3240 C CA . THR B 1 171 ? 14.688 -0.251 9.648 1 97.5 171 THR B CA 1
ATOM 3241 C C . THR B 1 171 ? 14.82 -1.213 8.469 1 97.5 171 THR B C 1
ATOM 3243 O O . THR B 1 171 ? 14.43 -2.379 8.57 1 97.5 171 THR B O 1
ATOM 3246 N N . VAL B 1 172 ? 15.352 -0.726 7.316 1 98 172 VAL B N 1
ATOM 3247 C CA . VAL B 1 172 ? 15.508 -1.562 6.129 1 98 172 VAL B CA 1
ATOM 3248 C C . VAL B 1 172 ? 16.562 -2.639 6.395 1 98 172 VAL B C 1
ATOM 3250 O O . VAL B 1 172 ? 16.391 -3.791 5.992 1 98 172 VAL B O 1
ATOM 3253 N N . ALA B 1 173 ? 17.641 -2.289 7.105 1 97.56 173 ALA B N 1
ATOM 3254 C CA . ALA B 1 173 ? 18.719 -3.232 7.391 1 97.56 173 ALA B CA 1
ATOM 3255 C C . ALA B 1 173 ? 18.234 -4.363 8.297 1 97.56 173 ALA B C 1
ATOM 3257 O O . ALA B 1 173 ? 18.516 -5.535 8.039 1 97.56 173 ALA B O 1
ATOM 3258 N N . VAL B 1 174 ? 17.516 -4.023 9.312 1 97.44 174 VAL B N 1
ATOM 3259 C CA . VAL B 1 174 ? 17 -5.016 10.258 1 97.44 174 VAL B CA 1
ATOM 3260 C C . VAL B 1 174 ? 16.047 -5.965 9.539 1 97.44 174 VAL B C 1
ATOM 3262 O O . VAL B 1 174 ? 16.141 -7.184 9.703 1 97.44 174 VAL B O 1
ATOM 3265 N N . GLY B 1 175 ? 15.133 -5.422 8.773 1 97.69 175 GLY B N 1
ATOM 3266 C CA . GLY B 1 175 ? 14.219 -6.262 8.016 1 97.69 175 GLY B CA 1
ATOM 3267 C C . GLY B 1 175 ? 14.922 -7.156 7.012 1 97.69 175 GLY B C 1
ATOM 3268 O O . GLY B 1 175 ? 14.547 -8.32 6.848 1 97.69 175 GLY B O 1
ATOM 3269 N N . SER B 1 176 ? 15.945 -6.586 6.316 1 97.75 176 SER B N 1
ATOM 3270 C CA . SER B 1 176 ? 16.656 -7.336 5.285 1 97.75 176 SER B CA 1
ATOM 3271 C C . SER B 1 176 ? 17.375 -8.539 5.879 1 97.75 176 SER B C 1
ATOM 3273 O O . SER B 1 176 ? 17.406 -9.617 5.277 1 97.75 176 SER B O 1
ATOM 3275 N N . VAL B 1 177 ? 17.984 -8.383 7.047 1 97.31 177 VAL B N 1
ATOM 3276 C CA . VAL B 1 177 ? 18.672 -9.484 7.711 1 97.31 177 VAL B CA 1
ATOM 3277 C C . VAL B 1 177 ? 17.656 -10.547 8.133 1 97.31 177 VAL B C 1
ATOM 3279 O O . VAL B 1 177 ? 17.891 -11.742 7.93 1 97.31 177 VAL B O 1
ATOM 3282 N N . ALA B 1 178 ? 16.562 -10.141 8.695 1 96.25 178 ALA B N 1
ATOM 3283 C CA . ALA B 1 178 ? 15.547 -11.07 9.164 1 96.25 178 ALA B CA 1
ATOM 3284 C C . ALA B 1 178 ? 14.938 -11.852 8.008 1 96.25 178 ALA B C 1
ATOM 3286 O O . ALA B 1 178 ? 14.82 -13.078 8.062 1 96.25 178 ALA B O 1
ATOM 3287 N N . PHE B 1 179 ? 14.555 -11.164 6.898 1 96.25 179 PHE B N 1
ATOM 3288 C CA . PHE B 1 179 ? 13.867 -11.828 5.793 1 96.25 179 PHE B CA 1
ATOM 3289 C C . PHE B 1 179 ? 14.844 -12.695 5.004 1 96.25 179 PHE B C 1
ATOM 3291 O O . PHE B 1 179 ? 14.445 -13.727 4.445 1 96.25 179 PHE B O 1
ATOM 3298 N N . SER B 1 180 ? 16.141 -12.227 4.961 1 95.56 180 SER B N 1
ATOM 3299 C CA . SER B 1 180 ? 17.141 -13.094 4.34 1 95.56 180 SER B CA 1
ATOM 3300 C C . SER B 1 180 ? 17.266 -14.422 5.078 1 95.56 180 SER B C 1
ATOM 3302 O O . SER B 1 180 ? 17.375 -15.477 4.457 1 95.56 180 SER B O 1
ATOM 3304 N N . HIS B 1 181 ? 17.219 -14.367 6.352 1 93.69 181 HIS B N 1
ATOM 3305 C CA . HIS B 1 181 ? 17.359 -15.562 7.184 1 93.69 181 HIS B CA 1
ATOM 3306 C C . HIS B 1 181 ? 16.109 -16.422 7.117 1 93.69 181 HIS B C 1
ATOM 3308 O O . HIS B 1 181 ? 16.188 -17.641 6.953 1 93.69 181 HIS B O 1
ATOM 3314 N N . PHE B 1 182 ? 14.898 -15.883 7.207 1 92.12 182 PHE B N 1
ATOM 3315 C CA . PHE B 1 182 ? 13.648 -16.641 7.289 1 92.12 182 PHE B CA 1
ATOM 3316 C C . PHE B 1 182 ? 13.25 -17.156 5.918 1 92.12 182 PHE B C 1
ATOM 3318 O O . PHE B 1 182 ? 12.664 -18.234 5.809 1 92.12 182 PHE B O 1
ATOM 3325 N N . GLU B 1 183 ? 13.5 -16.406 4.773 1 92.25 183 GLU B N 1
ATOM 3326 C CA . GLU B 1 183 ? 13 -16.75 3.447 1 92.25 183 GLU B CA 1
ATOM 3327 C C . GLU B 1 183 ? 14.094 -17.391 2.592 1 92.25 183 GLU B C 1
ATOM 3329 O O . GLU B 1 183 ? 13.805 -18 1.56 1 92.25 183 GLU B O 1
ATOM 3334 N N . GLY B 1 184 ? 15.406 -17.172 2.98 1 92.38 184 GLY B N 1
ATOM 3335 C CA . GLY B 1 184 ? 16.516 -17.719 2.203 1 92.38 184 GLY B CA 1
ATOM 3336 C C . GLY B 1 184 ? 16.844 -16.891 0.979 1 92.38 184 GLY B C 1
ATOM 3337 O O . GLY B 1 184 ? 17.469 -17.391 0.034 1 92.38 184 GLY B O 1
ATOM 3338 N N . TRP B 1 185 ? 16.359 -15.68 0.955 1 93.19 185 TRP B N 1
ATOM 3339 C CA . TRP B 1 185 ? 16.688 -14.773 -0.144 1 93.19 185 TRP B CA 1
ATOM 3340 C C . TRP B 1 185 ? 18.109 -14.242 -0.015 1 93.19 185 TRP B C 1
ATOM 3342 O O . TRP B 1 185 ? 18.672 -14.211 1.082 1 93.19 185 TRP B O 1
ATOM 3352 N N . SER B 1 186 ? 18.719 -13.852 -1.104 1 95.62 186 SER B N 1
ATOM 3353 C CA . SER B 1 186 ? 19.953 -13.086 -1.008 1 95.62 186 SER B CA 1
ATOM 3354 C C . SER B 1 186 ? 19.75 -11.773 -0.266 1 95.62 186 SER B C 1
ATOM 3356 O O . SER B 1 186 ? 18.625 -11.258 -0.213 1 95.62 186 SER B O 1
ATOM 3358 N N . TYR B 1 187 ? 20.766 -11.273 0.334 1 96.06 187 TYR B N 1
ATOM 3359 C CA . TYR B 1 187 ? 20.641 -10.031 1.091 1 96.06 187 TYR B CA 1
ATOM 3360 C C . TYR B 1 187 ? 20.125 -8.906 0.211 1 96.06 187 TYR B C 1
ATOM 3362 O O . TYR B 1 187 ? 19.281 -8.109 0.643 1 96.06 187 TYR B O 1
ATOM 3370 N N . LEU B 1 188 ? 20.578 -8.805 -1.014 1 95.88 188 LEU B N 1
ATOM 3371 C CA . LEU B 1 188 ? 20.141 -7.754 -1.927 1 95.88 188 LEU B CA 1
ATOM 3372 C C . LEU B 1 188 ? 18.656 -7.891 -2.242 1 95.88 188 LEU B C 1
ATOM 3374 O O . LEU B 1 188 ? 17.938 -6.891 -2.328 1 95.88 188 LEU B O 1
ATOM 3378 N N . ASN B 1 189 ? 18.219 -9.102 -2.439 1 96.38 189 ASN B N 1
ATOM 3379 C CA . ASN B 1 189 ? 16.797 -9.336 -2.705 1 96.38 189 ASN B CA 1
ATOM 3380 C C . ASN B 1 189 ? 15.938 -8.984 -1.496 1 96.38 189 ASN B C 1
ATOM 3382 O O . ASN B 1 189 ? 14.805 -8.531 -1.647 1 96.38 189 ASN B O 1
ATOM 3386 N N . SER B 1 190 ? 16.516 -9.219 -0.365 1 97.38 190 SER B N 1
ATOM 3387 C CA . SER B 1 190 ? 15.797 -8.867 0.853 1 97.38 190 SER B CA 1
ATOM 3388 C C . SER B 1 190 ? 15.703 -7.352 1.019 1 97.38 190 SER B C 1
ATOM 3390 O O . SER B 1 190 ? 14.68 -6.836 1.473 1 97.38 190 SER B O 1
ATOM 3392 N N . VAL B 1 191 ? 16.781 -6.676 0.702 1 97.62 191 VAL B N 1
ATOM 3393 C CA . VAL B 1 191 ? 16.766 -5.219 0.738 1 97.62 191 VAL B CA 1
ATOM 3394 C C . VAL B 1 191 ? 15.734 -4.688 -0.246 1 97.62 191 VAL B C 1
ATOM 3396 O O . VAL B 1 191 ? 14.961 -3.787 0.086 1 97.62 191 VAL B O 1
ATOM 3399 N N . TYR B 1 192 ? 15.766 -5.27 -1.447 1 97.56 192 TYR B N 1
ATOM 3400 C CA . TYR B 1 192 ? 14.805 -4.91 -2.486 1 97.56 192 TYR B CA 1
ATOM 3401 C C . TYR B 1 192 ? 13.375 -5.125 -2.004 1 97.56 192 TYR B C 1
ATOM 3403 O O . TYR B 1 192 ? 12.523 -4.242 -2.152 1 97.56 192 TYR B O 1
ATOM 3411 N N . TYR B 1 193 ? 13.164 -6.215 -1.369 1 97.38 193 TYR B N 1
ATOM 3412 C CA . TYR B 1 193 ? 11.852 -6.535 -0.819 1 97.38 193 TYR B CA 1
ATOM 3413 C C . TYR B 1 193 ? 11.438 -5.512 0.232 1 97.38 193 TYR B C 1
ATOM 3415 O O . TYR B 1 193 ? 10.297 -5.027 0.225 1 97.38 193 TYR B O 1
ATOM 3423 N N . CYS B 1 194 ? 12.281 -5.207 1.118 1 97.88 194 CYS B N 1
ATOM 3424 C CA . CYS B 1 194 ? 11.977 -4.293 2.211 1 97.88 194 CYS B CA 1
ATOM 3425 C C . CYS B 1 194 ? 11.672 -2.896 1.684 1 97.88 194 CYS B C 1
ATOM 3427 O O . CYS B 1 194 ? 10.703 -2.26 2.117 1 97.88 194 CYS B O 1
ATOM 3429 N N . VAL B 1 195 ? 12.445 -2.418 0.749 1 97.81 195 VAL B N 1
ATOM 3430 C CA . VAL B 1 195 ? 12.242 -1.084 0.195 1 97.81 195 VAL B CA 1
ATOM 3431 C C . VAL B 1 195 ? 10.922 -1.035 -0.569 1 97.81 195 VAL B C 1
ATOM 3433 O O . VAL B 1 195 ? 10.156 -0.082 -0.43 1 97.81 195 VAL B O 1
ATOM 3436 N N . MET B 1 196 ? 10.617 -2.053 -1.354 1 97.75 196 MET B N 1
ATOM 3437 C CA . MET B 1 196 ? 9.391 -2.096 -2.137 1 97.75 196 MET B CA 1
ATOM 3438 C C . MET B 1 196 ? 8.172 -2.217 -1.228 1 97.75 196 MET B C 1
ATOM 3440 O O . MET B 1 196 ? 7.098 -1.692 -1.542 1 97.75 196 MET B O 1
ATOM 3444 N N . THR B 1 197 ? 8.344 -2.893 -0.141 1 97.56 197 THR B N 1
ATOM 3445 C CA . THR B 1 197 ? 7.238 -3.07 0.797 1 97.56 197 THR B CA 1
ATOM 3446 C C . THR B 1 197 ? 7.012 -1.801 1.612 1 97.56 197 THR B C 1
ATOM 3448 O O . THR B 1 197 ? 5.879 -1.332 1.737 1 97.56 197 THR B O 1
ATOM 3451 N N . LEU B 1 198 ? 8.094 -1.236 2.119 1 97.44 198 LEU B N 1
ATOM 3452 C CA . LEU B 1 198 ? 7.965 -0.089 3.012 1 97.44 198 LEU B CA 1
ATOM 3453 C C . LEU B 1 198 ? 7.648 1.179 2.227 1 97.44 198 LEU B C 1
ATOM 3455 O O . LEU B 1 198 ? 7.176 2.166 2.795 1 97.44 198 LEU B O 1
ATOM 3459 N N . SER B 1 199 ? 7.914 1.216 0.949 1 96.75 199 SER B N 1
ATOM 3460 C CA . SER B 1 199 ? 7.453 2.307 0.097 1 96.75 199 SER B CA 1
ATOM 3461 C C . SER B 1 199 ? 6.031 2.064 -0.393 1 96.75 199 SER B C 1
ATOM 3463 O O . SER B 1 199 ? 5.484 2.869 -1.151 1 96.75 199 SER B O 1
ATOM 3465 N N . THR B 1 200 ? 5.391 0.901 -0.079 1 96.38 200 THR B N 1
ATOM 3466 C CA . THR B 1 200 ? 4.016 0.467 -0.301 1 96.38 200 THR B CA 1
ATOM 3467 C C . THR B 1 200 ? 3.797 0.088 -1.764 1 96.38 200 THR B C 1
ATOM 3469 O O . THR B 1 200 ? 2.656 -0.004 -2.223 1 96.38 200 THR B O 1
ATOM 3472 N N . ILE B 1 201 ? 4.875 -0.018 -2.607 1 96.75 201 ILE B N 1
ATOM 3473 C CA . ILE B 1 201 ? 4.754 -0.48 -3.986 1 96.75 201 ILE B CA 1
ATOM 3474 C C . ILE B 1 201 ? 4.281 -1.933 -4.004 1 96.75 201 ILE B C 1
ATOM 3476 O O . ILE B 1 201 ? 3.168 -2.227 -4.441 1 96.75 201 ILE B O 1
ATOM 3480 N N . GLY B 1 202 ? 5.051 -2.887 -3.441 1 95.44 202 GLY B N 1
ATOM 3481 C CA . GLY B 1 202 ? 4.703 -4.293 -3.338 1 95.44 202 GLY B CA 1
ATOM 3482 C C . GLY B 1 202 ? 4.445 -4.945 -4.684 1 95.44 202 GLY B C 1
ATOM 3483 O O . GLY B 1 202 ? 3.338 -5.422 -4.949 1 95.44 202 GLY B O 1
ATOM 3484 N N . PHE B 1 203 ? 5.434 -5.176 -5.477 1 92.88 203 PHE B N 1
ATOM 3485 C CA . PHE B 1 203 ? 5.273 -5.754 -6.805 1 92.88 203 PHE B CA 1
ATOM 3486 C C . PHE B 1 203 ? 4.766 -7.188 -6.719 1 92.88 203 PHE B C 1
ATOM 3488 O O . PHE B 1 203 ? 4.145 -7.688 -7.656 1 92.88 203 PHE B O 1
ATOM 3495 N N . GLY B 1 204 ? 5.113 -7.891 -5.676 1 91.25 204 GLY B N 1
ATOM 3496 C CA . GLY B 1 204 ? 4.633 -9.25 -5.488 1 91.25 204 GLY B CA 1
ATOM 3497 C C . GLY B 1 204 ? 5.621 -10.297 -5.961 1 91.25 204 GLY B C 1
ATOM 3498 O O . GLY B 1 204 ? 5.344 -11.5 -5.891 1 91.25 204 GLY B O 1
ATOM 3499 N N . ASP B 1 205 ? 6.805 -9.859 -6.535 1 89 205 ASP B N 1
ATOM 3500 C CA . ASP B 1 205 ? 7.824 -10.82 -6.93 1 89 205 ASP B CA 1
ATOM 3501 C C . ASP B 1 205 ? 8.477 -11.469 -5.707 1 89 205 ASP B C 1
ATOM 3503 O O . ASP B 1 205 ? 8.867 -12.641 -5.75 1 89 205 ASP B O 1
ATOM 3507 N N . TYR B 1 206 ? 8.641 -10.703 -4.656 1 90 206 TYR B N 1
ATOM 3508 C CA . TYR B 1 206 ? 9.016 -11.219 -3.344 1 90 206 TYR B CA 1
ATOM 3509 C C . TYR B 1 206 ? 7.949 -10.891 -2.307 1 90 206 TYR B C 1
ATOM 3511 O O . TYR B 1 206 ? 7.605 -9.727 -2.104 1 90 206 TYR B O 1
ATOM 3519 N N . VAL B 1 207 ? 7.383 -11.961 -1.811 1 89.75 207 VAL B N 1
ATOM 3520 C CA . VAL B 1 207 ? 6.363 -11.797 -0.781 1 89.75 207 VAL B CA 1
ATOM 3521 C C . VAL B 1 207 ? 6.68 -12.688 0.415 1 89.75 207 VAL B C 1
ATOM 3523 O O . VAL B 1 207 ? 6.883 -13.898 0.261 1 89.75 207 VAL B O 1
ATOM 3526 N N . ALA B 1 208 ? 6.703 -12.117 1.556 1 89.75 208 ALA B N 1
ATOM 3527 C CA . ALA B 1 208 ? 6.992 -12.875 2.771 1 89.75 208 ALA B CA 1
ATOM 3528 C C . ALA B 1 208 ? 5.832 -13.797 3.135 1 89.75 208 ALA B C 1
ATOM 3530 O O . ALA B 1 208 ? 4.672 -13.484 2.852 1 89.75 208 ALA B O 1
ATOM 3531 N N . LEU B 1 209 ? 6.109 -14.969 3.779 1 85.94 209 LEU B N 1
ATOM 3532 C CA . LEU B 1 209 ? 5.145 -15.875 4.391 1 85.94 209 LEU B CA 1
ATOM 3533 C C . LEU B 1 209 ? 4.418 -16.688 3.324 1 85.94 209 LEU B C 1
ATOM 3535 O O . LEU B 1 209 ? 3.309 -17.172 3.559 1 85.94 209 LEU B O 1
ATOM 3539 N N . GLN B 1 210 ? 4.953 -16.75 2.111 1 75.88 210 GLN B N 1
ATOM 3540 C CA . GLN B 1 210 ? 4.273 -17.484 1.044 1 75.88 210 GLN B CA 1
ATOM 3541 C C . GLN B 1 210 ? 4.965 -18.812 0.755 1 75.88 210 GLN B C 1
ATOM 3543 O O . GLN B 1 210 ? 4.543 -19.562 -0.132 1 75.88 210 GLN B O 1
ATOM 3548 N N . ALA B 1 211 ? 5.938 -19 1.533 1 69.75 211 ALA B N 1
ATOM 3549 C CA . ALA B 1 211 ? 6.641 -20.25 1.31 1 69.75 211 ALA B CA 1
ATOM 3550 C C . ALA B 1 211 ? 6.414 -21.219 2.467 1 69.75 211 ALA B C 1
ATOM 3552 O O . ALA B 1 211 ? 6.27 -20.797 3.617 1 69.75 211 ALA B O 1
ATOM 3553 N N . ASP B 1 212 ? 6.23 -22.469 2.098 1 70.62 212 ASP B N 1
ATOM 3554 C CA . ASP B 1 212 ? 6.258 -23.578 3.049 1 70.62 212 ASP B CA 1
ATOM 3555 C C . ASP B 1 212 ? 5.145 -23.438 4.086 1 70.62 212 ASP B C 1
ATOM 3557 O O . ASP B 1 212 ? 5.367 -23.672 5.277 1 70.62 212 ASP B O 1
ATOM 3561 N N . GLY B 1 213 ? 4.012 -22.922 3.682 1 74.19 213 GLY B N 1
ATOM 3562 C CA . GLY B 1 213 ? 2.883 -22.812 4.598 1 74.19 213 GLY B CA 1
ATOM 3563 C C . GLY B 1 213 ? 3.158 -21.906 5.785 1 74.19 213 GLY B C 1
ATOM 3564 O O . GLY B 1 213 ? 2.641 -22.141 6.879 1 74.19 213 GLY B O 1
ATOM 3565 N N . ALA B 1 214 ? 3.982 -21.078 5.73 1 77.81 214 ALA B N 1
ATOM 3566 C CA . ALA B 1 214 ? 4.457 -20.203 6.801 1 77.81 214 ALA B CA 1
ATOM 3567 C C . ALA B 1 214 ? 3.289 -19.5 7.5 1 77.81 214 ALA B C 1
ATOM 3569 O O . ALA B 1 214 ? 3.34 -19.25 8.703 1 77.81 214 ALA B O 1
ATOM 3570 N N . LEU B 1 215 ? 2.271 -19.328 6.844 1 77.75 215 LEU B N 1
ATOM 3571 C CA . LEU B 1 215 ? 1.131 -18.625 7.418 1 77.75 215 LEU B CA 1
ATOM 3572 C C . LEU B 1 215 ? 0.518 -19.422 8.562 1 77.75 215 LEU B C 1
ATOM 3574 O O . LEU B 1 215 ? 0.015 -18.844 9.531 1 77.75 215 LEU B O 1
ATOM 3578 N N . GLN B 1 216 ? 0.625 -20.703 8.438 1 77 216 GLN B N 1
ATOM 3579 C CA . GLN B 1 216 ? -0.015 -21.562 9.43 1 77 216 GLN B CA 1
ATOM 3580 C C . GLN B 1 216 ? 1.02 -22.188 10.352 1 77 216 GLN B C 1
ATOM 3582 O O . GLN B 1 216 ? 0.739 -22.453 11.523 1 77 216 GLN B O 1
ATOM 3587 N N . GLN B 1 217 ? 2.203 -22.297 9.906 1 80.12 217 GLN B N 1
ATOM 3588 C CA . GLN B 1 217 ? 3.154 -23.156 10.609 1 80.12 217 GLN B CA 1
ATOM 3589 C C . GLN B 1 217 ? 4.156 -22.328 11.406 1 80.12 217 GLN B C 1
ATOM 3591 O O . GLN B 1 217 ? 4.809 -22.828 12.32 1 80.12 217 GLN B O 1
ATOM 3596 N N . ARG B 1 218 ? 4.316 -21.109 11.125 1 87.94 218 ARG B N 1
ATOM 3597 C CA . ARG B 1 218 ? 5.312 -20.281 11.797 1 87.94 218 ARG B CA 1
ATOM 3598 C C . ARG B 1 218 ? 4.68 -19.016 12.367 1 87.94 218 ARG B C 1
ATOM 3600 O O . ARG B 1 218 ? 4.922 -17.906 11.859 1 87.94 218 ARG B O 1
ATOM 3607 N N . PRO B 1 219 ? 3.992 -19.047 13.523 1 86.56 219 PRO B N 1
ATOM 3608 C CA . PRO B 1 219 ? 3.281 -17.891 14.07 1 86.56 219 PRO B CA 1
ATOM 3609 C C . PRO B 1 219 ? 4.219 -16.766 14.477 1 86.56 219 PRO B C 1
ATOM 3611 O O . PRO B 1 219 ? 3.859 -15.586 14.367 1 86.56 219 PRO B O 1
ATOM 3614 N N . GLN B 1 220 ? 5.426 -17.109 14.922 1 89.62 220 GLN B N 1
ATOM 3615 C CA . GLN B 1 220 ? 6.379 -16.078 15.312 1 89.62 220 GLN B CA 1
ATOM 3616 C C . GLN B 1 220 ? 6.82 -15.25 14.109 1 89.62 220 GLN B C 1
ATOM 3618 O O . GLN B 1 220 ? 6.941 -14.031 14.203 1 89.62 220 GLN B O 1
ATOM 3623 N N . TYR B 1 221 ? 7.07 -15.906 13.031 1 92.31 221 TYR B N 1
ATOM 3624 C CA . TYR B 1 221 ? 7.469 -15.234 11.797 1 92.31 221 TYR B CA 1
ATOM 3625 C C . TYR B 1 221 ? 6.336 -14.367 11.258 1 92.31 221 TYR B C 1
ATOM 3627 O O . TYR B 1 221 ? 6.574 -13.273 10.742 1 92.31 221 TYR B O 1
ATOM 3635 N N . VAL B 1 222 ? 5.156 -14.828 11.438 1 92.25 222 VAL B N 1
ATOM 3636 C CA . VAL B 1 222 ? 3.977 -14.078 11.016 1 92.25 222 VAL B CA 1
ATOM 3637 C C . VAL B 1 222 ? 3.861 -12.789 11.828 1 92.25 222 VAL B C 1
ATOM 3639 O O . VAL B 1 222 ? 3.688 -11.711 11.266 1 92.25 222 VAL B O 1
ATOM 3642 N N . ALA B 1 223 ? 3.947 -12.992 13.078 1 92.44 223 ALA B N 1
ATOM 3643 C CA . ALA B 1 223 ? 3.863 -11.836 13.961 1 92.44 223 ALA B CA 1
ATOM 3644 C C . ALA B 1 223 ? 4.961 -10.82 13.656 1 92.44 223 ALA B C 1
ATOM 3646 O O . ALA B 1 223 ? 4.711 -9.617 13.617 1 92.44 223 ALA B O 1
ATOM 3647 N N . PHE B 1 224 ? 6.152 -11.289 13.477 1 94.81 224 PHE B N 1
ATOM 3648 C CA . PHE B 1 224 ? 7.27 -10.414 13.148 1 94.81 224 PHE B CA 1
ATOM 3649 C C . PHE B 1 224 ? 6.992 -9.641 11.867 1 94.81 224 PHE B C 1
ATOM 3651 O O . PHE B 1 224 ? 7.227 -8.43 11.812 1 94.81 224 PHE B O 1
ATOM 3658 N N . SER B 1 225 ? 6.559 -10.328 10.852 1 95.31 225 SER B N 1
ATOM 3659 C CA . SER B 1 225 ? 6.328 -9.711 9.547 1 95.31 225 SER B CA 1
ATOM 3660 C C . SER B 1 225 ? 5.262 -8.617 9.633 1 95.31 225 SER B C 1
ATOM 3662 O O . SER B 1 225 ? 5.426 -7.539 9.07 1 95.31 225 SER B O 1
ATOM 3664 N N . PHE B 1 226 ? 4.145 -8.883 10.359 1 94.75 226 PHE B N 1
ATOM 3665 C CA . PHE B 1 226 ? 3.061 -7.918 10.5 1 94.75 226 PHE B CA 1
ATOM 3666 C C . PHE B 1 226 ? 3.525 -6.688 11.273 1 94.75 226 PHE B C 1
ATOM 3668 O O . PHE B 1 226 ? 3.285 -5.555 10.844 1 94.75 226 PHE B O 1
ATOM 3675 N N . ILE B 1 227 ? 4.234 -6.918 12.297 1 95.19 227 ILE B N 1
ATOM 3676 C CA . ILE B 1 227 ? 4.723 -5.832 13.133 1 95.19 227 ILE B CA 1
ATOM 3677 C C . ILE B 1 227 ? 5.766 -5.02 12.367 1 95.19 227 ILE B C 1
ATOM 3679 O O . ILE B 1 227 ? 5.773 -3.787 12.438 1 95.19 227 ILE B O 1
ATOM 3683 N N . TYR B 1 228 ? 6.672 -5.688 11.711 1 97.19 228 TYR B N 1
ATOM 3684 C CA . TYR B 1 228 ? 7.703 -5.02 10.93 1 97.19 228 TYR B CA 1
ATOM 3685 C C . TYR B 1 228 ? 7.078 -4.086 9.898 1 97.19 228 TYR B C 1
ATOM 3687 O O . TYR B 1 228 ? 7.543 -2.957 9.711 1 97.19 228 TYR B O 1
ATOM 3695 N N . ILE B 1 229 ? 6.02 -4.582 9.219 1 96.56 229 ILE B N 1
ATOM 3696 C CA . ILE B 1 229 ? 5.379 -3.795 8.172 1 96.56 229 ILE B CA 1
ATOM 3697 C C . ILE B 1 229 ? 4.734 -2.551 8.781 1 96.56 229 ILE B C 1
ATOM 3699 O O . ILE B 1 229 ? 4.926 -1.439 8.281 1 96.56 229 ILE B O 1
ATOM 3703 N N . LEU B 1 230 ? 4.02 -2.695 9.859 1 95.12 230 LEU B N 1
ATOM 3704 C CA . LEU B 1 230 ? 3.299 -1.588 10.477 1 95.12 230 LEU B CA 1
ATOM 3705 C C . LEU B 1 230 ? 4.27 -0.574 11.078 1 95.12 230 LEU B C 1
ATOM 3707 O O . LEU B 1 230 ? 4.117 0.632 10.875 1 95.12 230 LEU B O 1
ATOM 3711 N N . ILE B 1 231 ? 5.305 -1.056 11.711 1 95.19 231 ILE B N 1
ATOM 3712 C CA . ILE B 1 231 ? 6.297 -0.171 12.312 1 95.19 231 ILE B CA 1
ATOM 3713 C C . ILE B 1 231 ? 7.129 0.493 11.219 1 95.19 231 ILE B C 1
ATOM 3715 O O . ILE B 1 231 ? 7.434 1.686 11.297 1 95.19 231 ILE B O 1
ATOM 3719 N N . GLY B 1 232 ? 7.559 -0.302 10.289 1 97.12 232 GLY B N 1
ATOM 3720 C CA . GLY B 1 232 ? 8.336 0.238 9.188 1 97.12 232 GLY B CA 1
ATOM 3721 C C . GLY B 1 232 ? 7.625 1.353 8.445 1 97.12 232 GLY B C 1
ATOM 3722 O O . GLY B 1 232 ? 8.234 2.369 8.109 1 97.12 232 GLY B O 1
ATOM 3723 N N . LEU B 1 233 ? 6.344 1.147 8.188 1 96.25 233 LEU B N 1
ATOM 3724 C CA . LEU B 1 233 ? 5.566 2.152 7.477 1 96.25 233 LEU B CA 1
ATOM 3725 C C . LEU B 1 233 ? 5.418 3.42 8.312 1 96.25 233 LEU B C 1
ATOM 3727 O O . LEU B 1 233 ? 5.367 4.523 7.773 1 96.25 233 LEU B O 1
ATOM 3731 N N . THR B 1 234 ? 5.328 3.262 9.586 1 94.38 234 THR B N 1
ATOM 3732 C CA . THR B 1 234 ? 5.27 4.414 10.484 1 94.38 234 THR B CA 1
ATOM 3733 C C . THR B 1 234 ? 6.566 5.219 10.406 1 94.38 234 THR B C 1
ATOM 3735 O O . THR B 1 234 ? 6.535 6.449 10.352 1 94.38 234 THR B O 1
ATOM 3738 N N . VAL B 1 235 ? 7.66 4.559 10.398 1 95.38 235 VAL B N 1
ATOM 3739 C CA . VAL B 1 235 ? 8.969 5.203 10.352 1 95.38 235 VAL B CA 1
ATOM 3740 C C . VAL B 1 235 ? 9.133 5.945 9.023 1 95.38 235 VAL B C 1
ATOM 3742 O O . VAL B 1 235 ? 9.562 7.098 9 1 95.38 235 VAL B O 1
ATOM 3745 N N . ILE B 1 236 ? 8.758 5.266 7.93 1 94.62 236 ILE B N 1
ATOM 3746 C CA . ILE B 1 236 ? 8.859 5.883 6.613 1 94.62 236 ILE B CA 1
ATOM 3747 C C . ILE B 1 236 ? 7.906 7.07 6.516 1 94.62 236 ILE B C 1
ATOM 3749 O O . ILE B 1 236 ? 8.25 8.109 5.957 1 94.62 236 ILE B O 1
ATOM 3753 N N . GLY B 1 237 ? 6.742 6.871 7.035 1 91.94 237 GLY B N 1
ATOM 3754 C CA . GLY B 1 237 ? 5.781 7.961 7.07 1 91.94 237 GLY B CA 1
ATOM 3755 C C . GLY B 1 237 ? 6.273 9.164 7.848 1 91.94 237 GLY B C 1
ATOM 3756 O O . GLY B 1 237 ? 6.051 10.312 7.441 1 91.94 237 GLY B O 1
ATOM 3757 N N . ALA B 1 238 ? 6.891 8.945 8.969 1 92 238 ALA B N 1
ATOM 3758 C CA . ALA B 1 238 ? 7.457 10.016 9.781 1 92 238 ALA B CA 1
ATOM 3759 C C . ALA B 1 238 ? 8.531 10.781 9.008 1 92 238 ALA B C 1
ATOM 3761 O O . ALA B 1 238 ? 8.586 12.008 9.062 1 92 238 ALA B O 1
ATOM 3762 N N . PHE B 1 239 ? 9.328 10.031 8.352 1 91.94 239 PHE B N 1
ATOM 3763 C CA . PHE B 1 239 ? 10.391 10.641 7.562 1 91.94 239 PHE B CA 1
ATOM 3764 C C . PHE B 1 239 ? 9.812 11.469 6.422 1 91.94 239 PHE B C 1
ATOM 3766 O O . PHE B 1 239 ? 10.273 12.578 6.152 1 91.94 239 PHE B O 1
ATOM 3773 N N . LEU B 1 240 ? 8.789 10.914 5.742 1 88.12 240 LEU B N 1
ATOM 3774 C CA . LEU B 1 240 ? 8.172 11.625 4.621 1 88.12 240 LEU B CA 1
ATOM 3775 C C . LEU B 1 240 ? 7.504 12.914 5.094 1 88.12 240 LEU B C 1
ATOM 3777 O O . LEU B 1 240 ? 7.484 13.906 4.367 1 88.12 240 LEU B O 1
ATOM 3781 N N . ASN B 1 241 ? 7 12.844 6.242 1 84.25 241 ASN B N 1
ATOM 3782 C CA . ASN B 1 241 ? 6.418 14.047 6.82 1 84.25 241 ASN B CA 1
ATOM 3783 C C . ASN B 1 241 ? 7.473 15.133 7.031 1 84.25 241 ASN B C 1
ATOM 3785 O O . ASN B 1 241 ? 7.191 16.312 6.848 1 84.25 241 ASN B O 1
ATOM 3789 N N . LEU B 1 242 ? 8.617 14.758 7.465 1 85.12 242 LEU B N 1
ATOM 3790 C CA . LEU B 1 242 ? 9.711 15.688 7.672 1 85.12 242 LEU B CA 1
ATOM 3791 C C . LEU B 1 242 ? 10.172 16.297 6.348 1 85.12 242 LEU B C 1
ATOM 3793 O O . LEU B 1 242 ? 10.43 17.5 6.266 1 85.12 242 LEU B O 1
ATOM 3797 N N . VAL B 1 243 ? 10.234 15.453 5.375 1 84.88 243 VAL B N 1
ATOM 3798 C CA . VAL B 1 243 ? 10.727 15.883 4.07 1 84.88 243 VAL B CA 1
ATOM 3799 C C . VAL B 1 243 ? 9.719 16.828 3.422 1 84.88 243 VAL B C 1
ATOM 3801 O O . VAL B 1 243 ? 10.102 17.828 2.812 1 84.88 243 VAL B O 1
ATOM 3804 N N . ILE B 1 244 ? 8.469 16.5 3.564 1 78.81 244 ILE B N 1
ATOM 3805 C CA . ILE B 1 244 ? 7.414 17.312 2.965 1 78.81 244 ILE B CA 1
ATOM 3806 C C . ILE B 1 244 ? 7.363 18.672 3.646 1 78.81 244 ILE B C 1
ATOM 3808 O O . ILE B 1 244 ? 7.172 19.703 2.986 1 78.81 244 ILE B O 1
ATOM 3812 N N . LEU B 1 245 ? 7.531 18.766 4.883 1 74.44 245 LEU B N 1
ATOM 3813 C CA . LEU B 1 245 ? 7.496 20.031 5.625 1 74.44 245 LEU B CA 1
ATOM 3814 C C . LEU B 1 245 ? 8.672 20.922 5.242 1 74.44 245 LEU B C 1
ATOM 3816 O O . LEU B 1 245 ? 8.57 22.141 5.285 1 74.44 245 LEU B O 1
ATOM 3820 N N . ARG B 1 246 ? 9.68 20.25 4.844 1 76.94 246 ARG B N 1
ATOM 3821 C CA . ARG B 1 246 ? 10.867 21.016 4.473 1 76.94 246 ARG B CA 1
ATOM 3822 C C . ARG B 1 246 ? 10.766 21.516 3.035 1 76.94 246 ARG B C 1
ATOM 3824 O O . ARG B 1 246 ? 11.383 22.516 2.678 1 76.94 246 ARG B O 1
ATOM 3831 N N . LEU B 1 247 ? 10.109 20.703 2.252 1 69 247 LEU B N 1
ATOM 3832 C CA . LEU B 1 247 ? 10.047 21.031 0.835 1 69 247 LEU B CA 1
ATOM 3833 C C . LEU B 1 247 ? 8.914 22.016 0.562 1 69 247 LEU B C 1
ATOM 3835 O O . LEU B 1 247 ? 8.875 22.656 -0.496 1 69 247 LEU B O 1
ATOM 3839 N N . ILE B 1 248 ? 7.973 22.156 1.449 1 61.31 248 ILE B N 1
ATOM 3840 C CA . ILE B 1 248 ? 6.902 23.141 1.256 1 61.31 248 ILE B CA 1
ATOM 3841 C C . ILE B 1 248 ? 7.234 24.422 2.002 1 61.31 248 ILE B C 1
ATOM 3843 O O . ILE B 1 248 ? 7.688 24.391 3.146 1 61.31 248 ILE B O 1
#

Organism: Ciona savignyi (NCBI:txid51511)

InterPro domains:
  IPR003092 Two pore domain potassium channel, TASK family [PIRSF038061] (5-243)
  IPR003092 Two pore domain potassium channel, TASK family [PR01095] (12-34)
  IPR003092 Two pore domain potassium channel, TASK family [PR01095] (123-139)
  IPR003092 Two pore domain potassium channel, TASK family [PR01095] (224-238)
  IPR003280 Two pore domain potassium channel [PR01333] (90-118)
  IPR003280 Two pore domain potassium channel [PR01333] (199-208)
  IPR003280 Two pore domain potassium channel [PTHR11003] (7-244)
  IPR013099 Potassium channel domain [PF07885] (75-133)
  IPR013099 Potassium channel domain [PF07885] (169-244)

Sequence (496 aa):
MRHTANSRTITLIVVGLTYLFIGAGIFSAIERQNEIESSKELFGYENHFRTLYNISDADFENLTYVIMGLQPHKAGVQWSFVGSLYFAITVVTTIGYGHAVPQTTTGKLACIAYAVLG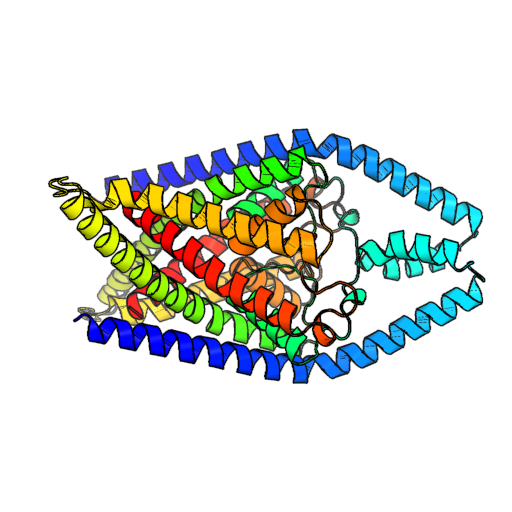IPLCLVMFQAMGDRMNNSAKSMLKSAGRKLGFKFDEISHKCLIPFGILSCCVTVAVGSVAFSHFEGWSYLNSVYYCVMTLSTIGFGDYVALQADGALQQRPQYVAFSFIYILIGLTVIGAFLNLVILRLIMRHTANSRTITLIVVGLTYLFIGAGIFSAIERQNEIESSKELFGYENHFRTLYNISDADFENLTYVIMGLQPHKAGVQWSFVGSLYFAITVVTTIGYGHAVPQTTTGKLACIAYAVLGIPLCLVMFQAMGDRMNNSAKSMLKSAGRKLGFKFDEISHKCLIPFGILSCCVTVAVGSVAFSHFEGWSYLNSVYYCVMTLSTIGFGDYVALQADGALQQRPQYVAFSFIYILIGLTVIGAFLNLVILRLI

pLDDT: mean 83.8, std 15.82, range [37.5, 98.0]